Protein AF-0000000084361655 (afdb_homodimer)

Structure (mmCIF, N/CA/C/O backbone):
data_AF-0000000084361655-model_v1
#
loop_
_entity.id
_entity.type
_entity.pdbx_description
1 polymer 'Uncharacterized protein'
#
loop_
_atom_site.group_PDB
_atom_site.id
_atom_site.type_symbol
_atom_site.label_atom_id
_atom_site.label_alt_id
_atom_site.label_comp_id
_atom_site.label_asym_id
_atom_site.label_entity_id
_atom_site.label_seq_id
_atom_site.pdbx_PDB_ins_code
_atom_site.Cartn_x
_atom_site.Cartn_y
_atom_site.Cartn_z
_atom_site.occupancy
_atom_site.B_iso_or_equiv
_atom_site.auth_seq_id
_atom_site.auth_comp_id
_atom_site.auth_asym_id
_atom_site.auth_atom_id
_atom_site.pdbx_PDB_model_num
ATOM 1 N N . MET A 1 1 ? 3.082 -7.273 -18.875 1 66.56 1 MET A N 1
ATOM 2 C CA . MET A 1 1 ? 3.064 -8.562 -18.188 1 66.56 1 MET A CA 1
ATOM 3 C C . MET A 1 1 ? 3.16 -9.711 -19.203 1 66.56 1 MET A C 1
ATOM 5 O O . MET A 1 1 ? 4.043 -10.562 -19.094 1 66.56 1 MET A O 1
ATOM 9 N N . ARG A 1 2 ? 2.441 -9.648 -20.281 1 64.06 2 ARG A N 1
ATOM 10 C CA . ARG A 1 2 ? 2.371 -10.75 -21.25 1 64.06 2 ARG A CA 1
ATOM 11 C C . ARG A 1 2 ? 3.701 -10.93 -21.969 1 64.06 2 ARG A C 1
ATOM 13 O O . ARG A 1 2 ? 4.16 -12.062 -22.156 1 64.06 2 ARG A O 1
ATOM 20 N N . THR A 1 3 ? 4.238 -9.734 -22.203 1 67.62 3 THR A N 1
ATOM 21 C CA . THR A 1 3 ? 5.496 -9.797 -22.938 1 67.62 3 THR A CA 1
ATOM 22 C C . THR A 1 3 ? 6.598 -10.398 -22.062 1 67.62 3 THR A C 1
ATOM 24 O O . THR A 1 3 ? 7.41 -11.188 -22.547 1 67.62 3 THR A O 1
ATOM 27 N N . ALA A 1 4 ? 6.57 -10.008 -20.844 1 71.81 4 ALA A N 1
ATOM 28 C CA . ALA A 1 4 ? 7.574 -10.539 -19.922 1 71.81 4 ALA A CA 1
ATOM 29 C C . ALA A 1 4 ? 7.406 -12.047 -19.734 1 71.81 4 ALA A C 1
ATOM 31 O O . ALA A 1 4 ? 8.391 -12.789 -19.719 1 71.81 4 ALA A O 1
ATOM 32 N N . VAL A 1 5 ? 6.242 -12.445 -19.672 1 75.31 5 VAL A N 1
ATOM 33 C CA . VAL A 1 5 ? 5.949 -13.859 -19.5 1 75.31 5 VAL A CA 1
ATOM 34 C C . VAL A 1 5 ? 6.398 -14.641 -20.734 1 75.31 5 VAL A C 1
ATOM 36 O O . VAL A 1 5 ? 7.043 -15.688 -20.625 1 75.31 5 VAL A O 1
ATOM 39 N N . LEU A 1 6 ? 6.086 -14.07 -21.891 1 75.5 6 LEU A N 1
ATOM 40 C CA . LEU A 1 6 ? 6.441 -14.742 -23.141 1 75.5 6 LEU A CA 1
ATOM 41 C C . LEU A 1 6 ? 7.953 -14.898 -23.266 1 75.5 6 LEU A C 1
ATOM 43 O O . LEU A 1 6 ? 8.445 -15.945 -23.688 1 75.5 6 LEU A O 1
ATOM 47 N N . LYS A 1 7 ? 8.586 -13.82 -22.922 1 74.06 7 LYS A N 1
ATOM 48 C CA . LYS A 1 7 ? 10.047 -13.852 -23 1 74.06 7 LYS A CA 1
ATOM 49 C C . LYS A 1 7 ? 10.617 -14.914 -22.062 1 74.06 7 LYS A C 1
ATOM 51 O O . LYS A 1 7 ? 11.531 -15.656 -22.438 1 74.06 7 LYS A O 1
ATOM 56 N N . GLN A 1 8 ? 10.102 -14.961 -20.938 1 76.38 8 GLN A N 1
ATOM 57 C CA . GLN A 1 8 ? 10.562 -15.945 -19.969 1 76.38 8 GLN A CA 1
ATOM 58 C C . GLN A 1 8 ? 10.273 -17.359 -20.438 1 76.38 8 GLN A C 1
ATOM 60 O O . GLN A 1 8 ? 11.109 -18.266 -20.297 1 76.38 8 GLN A O 1
ATOM 65 N N . ARG A 1 9 ? 9.203 -17.547 -21.016 1 80.94 9 ARG A N 1
ATOM 66 C CA . ARG A 1 9 ? 8.82 -18.859 -21.484 1 80.94 9 ARG A CA 1
ATOM 67 C C . ARG A 1 9 ? 9.719 -19.312 -22.641 1 80.94 9 ARG A C 1
ATOM 69 O O . ARG A 1 9 ? 10.094 -20.484 -22.719 1 80.94 9 ARG A O 1
ATOM 76 N N . GLU A 1 10 ? 10.023 -18.422 -23.484 1 81.25 10 GLU A N 1
ATOM 77 C CA . GLU A 1 10 ? 10.914 -18.75 -24.594 1 81.25 10 GLU A CA 1
ATOM 78 C C . GLU A 1 10 ? 12.281 -19.203 -24.078 1 81.25 10 GLU A C 1
ATOM 80 O O . GLU A 1 10 ? 12.859 -20.172 -24.609 1 81.25 10 GLU A O 1
ATOM 85 N N . MET A 1 11 ? 12.688 -18.484 -23.141 1 77.69 11 MET A N 1
ATOM 86 C CA . MET A 1 11 ? 13.977 -18.828 -22.547 1 77.69 11 MET A CA 1
ATOM 87 C C . MET A 1 11 ? 13.93 -20.203 -21.906 1 77.69 11 MET A C 1
ATOM 89 O O . MET A 1 11 ? 14.828 -21.016 -22.109 1 77.69 11 MET A O 1
ATOM 93 N N . LEU A 1 12 ? 12.914 -20.422 -21.109 1 80.44 12 LEU A N 1
ATOM 94 C CA . LEU A 1 12 ? 12.758 -21.703 -20.453 1 80.44 12 LEU A CA 1
ATOM 95 C C . LEU A 1 12 ? 12.625 -22.828 -21.469 1 80.44 12 LEU A C 1
ATOM 97 O O . LEU A 1 12 ? 13.219 -23.891 -21.312 1 80.44 12 LEU A O 1
ATOM 101 N N . THR A 1 13 ? 11.906 -22.562 -22.531 1 85.38 13 THR A N 1
ATOM 102 C CA . THR A 1 13 ? 11.688 -23.562 -23.578 1 85.38 13 THR A CA 1
ATOM 103 C C . THR A 1 13 ? 13.016 -23.984 -24.203 1 85.38 13 THR A C 1
ATOM 105 O O . THR A 1 13 ? 13.281 -25.172 -24.359 1 85.38 13 THR A O 1
ATOM 108 N N . SER A 1 14 ? 13.805 -23.031 -24.516 1 83.94 14 SER A N 1
ATOM 109 C CA . SER A 1 14 ? 15.094 -23.312 -25.141 1 83.94 14 SER A CA 1
ATOM 110 C C . SER A 1 14 ? 15.992 -24.141 -24.219 1 83.94 14 SER A C 1
ATOM 112 O O . SER A 1 14 ? 16.594 -25.125 -24.656 1 83.94 14 SER A O 1
ATOM 114 N N . MET A 1 15 ? 15.984 -23.781 -23 1 80.44 15 MET A N 1
ATOM 115 C CA . MET A 1 15 ? 16.844 -24.438 -22.016 1 80.44 15 MET A CA 1
ATOM 116 C C . MET A 1 15 ? 16.375 -25.859 -21.75 1 80.44 15 MET A C 1
ATOM 118 O O . MET A 1 15 ? 17.172 -26.797 -21.797 1 80.44 15 MET A O 1
ATOM 122 N N . ILE A 1 16 ? 15.148 -26.078 -21.578 1 86.38 16 ILE A N 1
ATOM 123 C CA . ILE A 1 16 ? 14.586 -27.359 -21.188 1 86.38 16 ILE A CA 1
ATOM 124 C C . ILE A 1 16 ? 14.555 -28.297 -22.391 1 86.38 16 ILE A C 1
ATOM 126 O O . ILE A 1 16 ? 14.852 -29.5 -22.266 1 86.38 16 ILE A O 1
ATOM 130 N N . SER A 1 17 ? 14.242 -27.766 -23.547 1 89.69 17 SER A N 1
ATOM 131 C CA . SER A 1 17 ? 14.117 -28.594 -24.75 1 89.69 17 SER A CA 1
ATOM 132 C C . SER A 1 17 ? 15.43 -29.297 -25.078 1 89.69 17 SER A C 1
ATOM 134 O O . SER A 1 17 ? 15.438 -30.469 -25.453 1 89.69 17 SER A O 1
ATOM 136 N N . ARG A 1 18 ? 16.516 -28.641 -24.906 1 87.06 18 ARG A N 1
ATOM 137 C CA . ARG A 1 18 ? 17.828 -29.219 -25.203 1 87.06 18 ARG A CA 1
ATOM 138 C C . ARG A 1 18 ? 18.141 -30.375 -24.266 1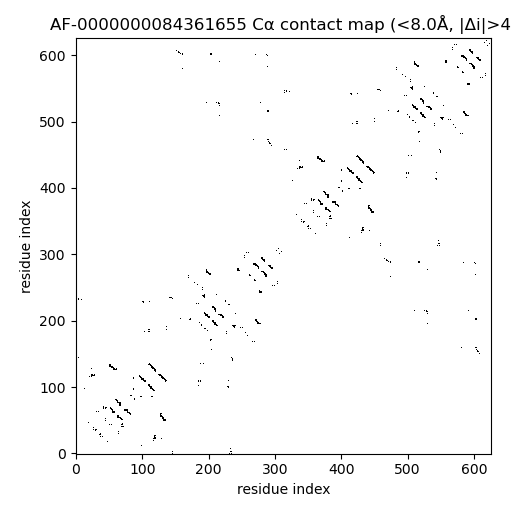 87.06 18 ARG A C 1
ATOM 140 O O . ARG A 1 18 ? 18.578 -31.438 -24.703 1 87.06 18 ARG A O 1
ATOM 147 N N . ALA A 1 19 ? 17.922 -30.156 -23.031 1 87.19 19 ALA A N 1
ATOM 148 C CA . ALA A 1 19 ? 18.203 -31.188 -22.016 1 87.19 19 ALA A CA 1
ATOM 149 C C . ALA A 1 19 ? 17.312 -32.406 -22.219 1 87.19 19 ALA A C 1
ATOM 151 O O . ALA A 1 19 ? 17.797 -33.531 -22.141 1 87.19 19 ALA A O 1
ATOM 152 N N . MET A 1 20 ? 16.125 -32.219 -22.594 1 92.88 20 MET A N 1
ATOM 153 C CA . MET A 1 20 ? 15.172 -33.312 -22.734 1 92.88 20 MET A CA 1
ATOM 154 C C . MET A 1 20 ? 15.43 -34.094 -24.031 1 92.88 20 MET A C 1
ATOM 156 O O . MET A 1 20 ? 15.219 -35.312 -24.078 1 92.88 20 MET A O 1
ATOM 160 N N . ARG A 1 21 ? 15.883 -33.344 -25.047 1 92.44 21 ARG A N 1
ATOM 161 C CA . ARG A 1 21 ? 16.203 -34.031 -26.297 1 92.44 21 ARG A CA 1
ATOM 162 C C . ARG A 1 21 ? 17.312 -35.062 -26.109 1 92.44 21 ARG A C 1
ATOM 164 O O . ARG A 1 21 ? 17.188 -36.219 -26.531 1 92.44 21 ARG A O 1
ATOM 171 N N . LYS A 1 22 ? 18.312 -34.625 -25.391 1 91.69 22 LYS A N 1
ATOM 172 C CA . LYS A 1 22 ? 19.438 -35.531 -25.125 1 91.69 22 LYS A CA 1
ATOM 173 C C . LYS A 1 22 ? 19 -36.719 -24.297 1 91.69 22 LYS A C 1
ATOM 175 O O . LYS A 1 22 ? 19.344 -37.875 -24.625 1 91.69 22 LYS A O 1
ATOM 180 N N . LEU A 1 23 ? 18.219 -36.531 -23.344 1 95.38 23 LEU A N 1
ATOM 181 C CA . LEU A 1 23 ? 17.797 -37.594 -22.438 1 95.38 23 LEU A CA 1
ATOM 182 C C . LEU A 1 23 ? 16.844 -38.531 -23.141 1 95.38 23 LEU A C 1
ATOM 184 O O . LEU A 1 23 ? 16.906 -39.75 -22.922 1 95.38 23 LEU A O 1
ATOM 188 N N . SER A 1 24 ? 15.969 -38 -23.953 1 96 24 SER A N 1
ATOM 189 C CA . SER A 1 24 ? 14.992 -38.844 -24.641 1 96 24 SER A CA 1
ATOM 190 C C . SER A 1 24 ? 15.68 -39.875 -25.531 1 96 24 SER A C 1
ATOM 192 O O . SER A 1 24 ? 15.234 -41.031 -25.625 1 96 24 SER A O 1
ATOM 194 N N . ARG A 1 25 ? 16.75 -39.5 -26.141 1 93.88 25 ARG A N 1
ATOM 195 C CA . ARG A 1 25 ? 17.5 -40.406 -26.984 1 93.88 25 ARG A CA 1
ATOM 196 C C . ARG A 1 25 ? 18.125 -41.531 -26.172 1 93.88 25 ARG A C 1
ATOM 198 O O . ARG A 1 25 ? 18.141 -42.688 -26.594 1 93.88 25 ARG A O 1
ATOM 205 N N . LYS A 1 26 ? 18.562 -41.188 -25.016 1 94.88 26 LYS A N 1
ATOM 206 C CA . LYS A 1 26 ? 19.203 -42.156 -24.141 1 94.88 26 LYS A CA 1
ATOM 207 C C . LYS A 1 26 ? 18.172 -43.125 -23.562 1 94.88 26 LYS A C 1
ATOM 209 O O . LYS A 1 26 ? 18.547 -44.219 -23.125 1 94.88 26 LYS A O 1
ATOM 214 N N . CYS A 1 27 ? 16.938 -42.812 -23.594 1 96.5 27 CYS A N 1
ATOM 215 C CA . CYS A 1 27 ? 15.898 -43.625 -23 1 96.5 27 CYS A CA 1
ATOM 216 C C . CYS A 1 27 ? 15.398 -44.688 -23.969 1 96.5 27 CYS A C 1
ATOM 218 O O . CYS A 1 27 ? 14.82 -45.688 -23.562 1 96.5 27 CYS A O 1
ATOM 220 N N . VAL A 1 28 ? 15.617 -44.531 -25.25 1 95.75 28 VAL A N 1
ATOM 221 C CA . VAL A 1 28 ? 15.016 -45.344 -26.297 1 95.75 28 VAL A CA 1
ATOM 222 C C . VAL A 1 28 ? 15.375 -46.812 -26.078 1 95.75 28 VAL A C 1
ATOM 224 O O . VAL A 1 28 ? 14.492 -47.656 -25.984 1 95.75 28 VAL A O 1
ATOM 227 N N . PRO A 1 29 ? 16.641 -47.125 -25.859 1 95.31 29 PRO A N 1
ATOM 228 C CA . PRO A 1 29 ? 16.984 -48.562 -25.703 1 95.31 29 PRO A CA 1
ATOM 229 C C . PRO A 1 29 ? 16.547 -49.125 -24.359 1 95.31 29 PRO A C 1
ATOM 231 O O . PRO A 1 29 ? 16.594 -50.344 -24.172 1 95.31 29 PRO A O 1
ATOM 234 N N . LEU A 1 30 ? 16.109 -48.281 -23.516 1 96.06 30 LEU A N 1
ATOM 235 C CA . LEU A 1 30 ? 15.852 -48.719 -22.141 1 96.06 30 LEU A CA 1
ATOM 236 C C . LEU A 1 30 ? 14.352 -48.812 -21.875 1 96.06 30 LEU A C 1
ATOM 238 O O . LEU A 1 30 ? 13.945 -49.125 -20.75 1 96.06 30 LEU A O 1
ATOM 242 N N . LEU A 1 31 ? 13.5 -48.594 -22.812 1 95.06 31 LEU A N 1
ATOM 243 C CA . LEU A 1 31 ? 12.062 -48.406 -22.609 1 95.06 31 LEU A CA 1
ATOM 244 C C . LEU A 1 31 ? 11.43 -49.688 -22.078 1 95.06 31 LEU A C 1
ATOM 246 O O . LEU A 1 31 ? 10.398 -49.656 -21.391 1 95.06 31 LEU A O 1
ATOM 250 N N . ALA A 1 32 ? 12.078 -50.844 -22.281 1 93.19 32 ALA A N 1
ATOM 251 C CA . ALA A 1 32 ? 11.508 -52.125 -21.875 1 93.19 32 ALA A CA 1
ATOM 252 C C . ALA A 1 32 ? 12.023 -52.562 -20.5 1 93.19 32 ALA A C 1
ATOM 254 O O . ALA A 1 32 ? 11.57 -53.562 -19.938 1 93.19 32 ALA A O 1
ATOM 255 N N . ASP A 1 33 ? 12.953 -51.812 -19.953 1 96.06 33 ASP A N 1
ATOM 256 C CA . ASP A 1 33 ? 13.578 -52.125 -18.672 1 96.06 33 ASP A CA 1
ATOM 257 C C . ASP A 1 33 ? 13.359 -51 -17.672 1 96.06 33 ASP A C 1
ATOM 259 O O . ASP A 1 33 ? 14.125 -50.031 -17.625 1 96.06 33 ASP A O 1
ATOM 263 N N . ARG A 1 34 ? 12.383 -51.219 -16.797 1 96.25 34 ARG A N 1
ATOM 264 C CA . ARG A 1 34 ? 12.016 -50.156 -15.852 1 96.25 34 ARG A CA 1
ATOM 265 C C . ARG A 1 34 ? 13.195 -49.781 -14.969 1 96.25 34 ARG A C 1
ATOM 267 O O . ARG A 1 34 ? 13.477 -48.594 -14.773 1 96.25 34 ARG A O 1
ATOM 274 N N . LYS A 1 35 ? 13.836 -50.781 -14.414 1 96.31 35 LYS A N 1
ATOM 275 C CA . LYS A 1 35 ? 14.945 -50.531 -13.5 1 96.31 35 LYS A CA 1
ATOM 276 C C . LYS A 1 35 ? 16.047 -49.719 -14.18 1 96.31 35 LYS A C 1
ATOM 278 O O . LYS A 1 35 ? 16.578 -48.781 -13.602 1 96.31 35 LYS A O 1
ATOM 283 N N . ALA A 1 36 ? 16.344 -50.094 -15.414 1 96.69 36 ALA A N 1
ATOM 284 C CA . ALA A 1 36 ? 17.391 -49.406 -16.172 1 96.69 36 ALA A CA 1
ATOM 285 C C . ALA A 1 36 ? 16.953 -47.969 -16.484 1 96.69 36 ALA A C 1
ATOM 287 O O . ALA A 1 36 ? 17.766 -47.062 -16.422 1 96.69 36 ALA A O 1
ATOM 288 N N . LEU A 1 37 ? 15.742 -47.812 -16.828 1 97 37 LEU A N 1
ATOM 289 C CA . LEU A 1 37 ? 15.203 -46.5 -17.141 1 97 37 LEU A CA 1
ATOM 290 C C . LEU A 1 37 ? 15.266 -45.594 -15.914 1 97 37 LEU A C 1
ATOM 292 O O . LEU A 1 37 ? 15.688 -44.438 -16 1 97 37 LEU A O 1
ATOM 296 N N . GLU A 1 38 ? 14.859 -46.094 -14.781 1 97.25 38 GLU A N 1
ATOM 297 C CA . GLU A 1 38 ? 14.867 -45.312 -13.547 1 97.25 38 GLU A CA 1
ATOM 298 C C . GLU A 1 38 ? 16.281 -44.938 -13.148 1 97.25 38 GLU A C 1
ATOM 300 O O . GLU A 1 38 ? 16.516 -43.812 -12.664 1 97.25 38 GLU A O 1
ATOM 305 N N . ARG A 1 39 ? 17.172 -45.844 -13.375 1 96.44 39 ARG A N 1
ATOM 306 C CA . ARG A 1 39 ? 18.578 -45.5 -13.109 1 96.44 39 ARG A CA 1
ATOM 307 C C . ARG A 1 39 ? 19.062 -44.375 -14.008 1 96.44 39 ARG A C 1
ATOM 309 O O . ARG A 1 39 ? 19.75 -43.469 -13.547 1 96.44 39 ARG A O 1
ATOM 316 N N . ARG A 1 40 ? 18.703 -44.469 -15.273 1 96.44 40 ARG A N 1
ATOM 317 C CA . ARG A 1 40 ? 19.094 -43.438 -16.234 1 96.44 40 ARG A CA 1
ATOM 318 C C . ARG A 1 40 ? 18.484 -42.094 -15.859 1 96.44 40 ARG A C 1
ATOM 320 O O . ARG A 1 40 ? 19.172 -41.062 -15.906 1 96.44 40 ARG A O 1
ATOM 327 N N . LEU A 1 41 ? 17.266 -42.094 -15.5 1 97.5 41 LEU A N 1
ATOM 328 C CA . LEU A 1 41 ? 16.578 -40.844 -15.133 1 97.5 41 LEU A CA 1
ATOM 329 C C . LEU A 1 41 ? 17.172 -40.281 -13.859 1 97.5 41 LEU A C 1
ATOM 331 O O . LEU A 1 41 ? 17.281 -39.062 -13.719 1 97.5 41 LEU A O 1
ATOM 335 N N . THR A 1 42 ? 17.484 -41.094 -12.906 1 96.44 42 THR A N 1
ATOM 336 C CA . THR A 1 42 ? 18.094 -40.656 -11.656 1 96.44 42 THR A CA 1
ATOM 337 C C . THR A 1 42 ? 19.406 -39.938 -11.922 1 96.44 42 THR A C 1
ATOM 339 O O . THR A 1 42 ? 19.656 -38.875 -11.344 1 96.44 42 THR A O 1
ATOM 342 N N . LYS A 1 43 ? 20.188 -40.469 -12.812 1 94.56 43 LYS A N 1
ATOM 343 C CA . LYS A 1 43 ? 21.453 -39.844 -13.18 1 94.56 43 LYS A CA 1
ATOM 344 C C . LYS A 1 43 ? 21.203 -38.531 -13.914 1 94.56 43 LYS A C 1
ATOM 346 O O . LYS A 1 43 ? 21.875 -37.531 -13.641 1 94.56 43 LYS A O 1
ATOM 351 N N . ALA A 1 44 ? 20.266 -38.531 -14.781 1 94.56 44 ALA A N 1
ATOM 352 C CA . ALA A 1 44 ? 19.969 -37.344 -15.594 1 94.56 44 ALA A CA 1
ATOM 353 C C . ALA A 1 44 ? 19.438 -36.188 -14.727 1 94.56 44 ALA A C 1
ATOM 355 O O . ALA A 1 44 ? 19.75 -35.031 -14.977 1 94.56 44 ALA A O 1
ATOM 356 N N . LEU A 1 45 ? 18.594 -36.531 -13.734 1 94.06 45 LEU A N 1
ATOM 357 C CA . LEU A 1 45 ? 17.984 -35.531 -12.883 1 94.06 45 LEU A CA 1
ATOM 358 C C . LEU A 1 45 ? 19.062 -34.688 -12.188 1 94.06 45 LEU A C 1
ATOM 360 O O . LEU A 1 45 ? 18.891 -33.5 -11.969 1 94.06 45 LEU A O 1
ATOM 364 N N . LYS A 1 46 ? 20.109 -35.25 -11.898 1 88 46 LYS A N 1
ATOM 365 C CA . LYS A 1 46 ? 21.219 -34.562 -11.234 1 88 46 LYS A CA 1
ATOM 366 C C . LYS A 1 46 ? 21.828 -33.5 -12.148 1 88 46 LYS A C 1
ATOM 368 O O . LYS A 1 46 ? 22.406 -32.531 -11.68 1 88 46 LYS A O 1
ATOM 373 N N . GLU A 1 47 ? 21.594 -33.719 -13.477 1 82.62 47 GLU A N 1
ATOM 374 C CA . GLU A 1 47 ? 22.219 -32.812 -14.461 1 82.62 47 GLU A CA 1
ATOM 375 C C . GLU A 1 47 ? 21.219 -31.781 -14.961 1 82.62 47 GLU A C 1
ATOM 377 O O . GLU A 1 47 ? 21.578 -30.906 -15.742 1 82.62 47 GLU A O 1
ATOM 382 N N . ILE A 1 48 ? 20.047 -31.891 -14.609 1 81.69 48 ILE A N 1
ATOM 383 C CA . ILE A 1 48 ? 19.031 -30.953 -15.039 1 81.69 48 ILE A CA 1
ATOM 384 C C . ILE A 1 48 ? 18.609 -30.078 -13.867 1 81.69 48 ILE A C 1
ATOM 386 O O . ILE A 1 48 ? 17.703 -30.422 -13.102 1 81.69 48 ILE A O 1
ATOM 390 N N . PRO A 1 49 ? 19.203 -28.938 -13.859 1 73.81 49 PRO A N 1
ATOM 391 C CA . PRO A 1 49 ? 18.906 -28.078 -12.703 1 73.81 49 PRO A CA 1
ATOM 392 C C . PRO A 1 49 ? 17.438 -27.688 -12.617 1 73.81 49 PRO A C 1
ATOM 394 O O . PRO A 1 49 ? 16.781 -27.516 -13.641 1 73.81 49 PRO A O 1
ATOM 397 N N . ASP A 1 50 ? 16.875 -27.719 -11.453 1 77.38 50 ASP A N 1
ATOM 398 C CA . ASP A 1 50 ? 15.586 -27.141 -11.078 1 77.38 50 ASP A CA 1
ATOM 399 C C . ASP A 1 50 ? 14.43 -28.062 -11.469 1 77.38 50 ASP A C 1
ATOM 401 O O . ASP A 1 50 ? 13.266 -27.719 -11.281 1 77.38 50 ASP A O 1
ATOM 405 N N . CYS A 1 51 ? 14.781 -29.219 -12.133 1 88.62 51 CYS A N 1
ATOM 406 C CA . CYS A 1 51 ? 13.75 -30.203 -12.438 1 88.62 51 CYS A CA 1
ATOM 407 C C . CYS A 1 51 ? 13.328 -30.953 -11.188 1 88.62 51 CYS A C 1
ATOM 409 O O . CYS A 1 51 ? 14.172 -31.484 -10.461 1 88.62 51 CYS A O 1
ATOM 411 N N . LYS A 1 52 ? 12.047 -31.016 -10.914 1 88.56 52 LYS A N 1
ATOM 412 C CA . LYS A 1 52 ? 11.539 -31.656 -9.711 1 88.56 52 LYS A CA 1
ATOM 413 C C . LYS A 1 52 ? 11.289 -33.156 -9.938 1 88.56 52 LYS A C 1
ATOM 415 O O . LYS A 1 52 ? 11.602 -33.969 -9.078 1 88.56 52 LYS A O 1
ATOM 420 N N . HIS A 1 53 ? 10.617 -33.438 -11.039 1 92.62 53 HIS A N 1
ATOM 421 C CA . HIS A 1 53 ? 10.258 -34.812 -11.359 1 92.62 53 HIS A CA 1
ATOM 422 C C . HIS A 1 53 ? 10.617 -35.156 -12.805 1 92.62 53 HIS A C 1
ATOM 424 O O . HIS A 1 53 ? 10.438 -34.312 -13.703 1 92.62 53 HIS A O 1
ATOM 430 N N . LEU A 1 54 ? 11.211 -36.344 -12.969 1 95.69 54 LEU A N 1
ATOM 431 C CA . LEU A 1 54 ? 11.406 -36.938 -14.289 1 95.69 54 LEU A CA 1
ATOM 432 C C . LEU A 1 54 ? 10.656 -38.25 -14.406 1 95.69 54 LEU A C 1
ATOM 434 O O . LEU A 1 54 ? 10.648 -39.062 -13.469 1 95.69 54 LEU A O 1
ATOM 438 N N . TYR A 1 55 ? 10.039 -38.406 -15.516 1 97.06 55 TYR A N 1
ATOM 439 C CA . TYR A 1 55 ? 9.344 -39.688 -15.734 1 97.06 55 TYR A CA 1
ATOM 440 C C . TYR A 1 55 ? 9.227 -40 -17.219 1 97.06 55 TYR A C 1
ATOM 442 O O . TYR A 1 55 ? 9.422 -39.125 -18.062 1 97.06 55 TYR A O 1
ATOM 450 N N . VAL A 1 56 ? 9.008 -41.281 -17.516 1 98 56 VAL A N 1
ATOM 451 C CA . VAL A 1 56 ? 8.805 -41.75 -18.875 1 98 56 VAL A CA 1
ATOM 452 C C . VAL A 1 56 ? 7.453 -42.438 -18.984 1 98 56 VAL A C 1
ATOM 454 O O . VAL A 1 56 ? 7.055 -43.188 -18.078 1 98 56 VAL A O 1
ATOM 457 N N . MET A 1 57 ? 6.805 -42.094 -19.984 1 97.06 57 MET A N 1
ATOM 458 C CA . MET A 1 57 ? 5.535 -42.75 -20.312 1 97.06 57 MET A CA 1
ATOM 459 C C . MET A 1 57 ? 5.668 -43.594 -21.578 1 97.06 57 MET A C 1
ATOM 461 O O . MET A 1 57 ? 6.566 -43.375 -22.391 1 97.06 57 MET A O 1
ATOM 465 N N . ASP A 1 58 ? 4.727 -44.531 -21.672 1 96.31 58 ASP A N 1
ATOM 466 C CA . ASP A 1 58 ? 4.676 -45.281 -22.922 1 96.31 58 ASP A CA 1
ATOM 467 C C . ASP A 1 58 ? 3.936 -44.5 -24 1 96.31 58 ASP A C 1
ATOM 469 O O . ASP A 1 58 ? 3.631 -43.344 -23.828 1 96.31 58 ASP A O 1
ATOM 473 N N . ALA A 1 59 ? 3.809 -45.125 -25.188 1 94.94 59 ALA A N 1
ATOM 474 C CA . ALA A 1 59 ? 3.238 -44.438 -26.359 1 94.94 59 ALA A CA 1
ATOM 475 C C . ALA A 1 59 ? 1.785 -44.062 -26.109 1 94.94 59 ALA A C 1
ATOM 477 O O . ALA A 1 59 ? 1.252 -43.156 -26.781 1 94.94 59 ALA A O 1
ATOM 478 N N . GLN A 1 60 ? 1.153 -44.688 -25.141 1 94.06 60 GLN A N 1
ATOM 479 C CA . GLN A 1 60 ? -0.245 -44.406 -24.828 1 94.06 60 GLN A CA 1
ATOM 480 C C . GLN A 1 60 ? -0.368 -43.406 -23.688 1 94.06 60 GLN A C 1
ATOM 482 O O . GLN A 1 60 ? -1.475 -43 -23.328 1 94.06 60 GLN A O 1
ATOM 487 N N . GLY A 1 61 ? 0.745 -42.969 -23.172 1 95.38 61 GLY A N 1
ATOM 488 C CA . GLY A 1 61 ? 0.719 -41.969 -22.141 1 95.38 61 GLY A CA 1
ATOM 489 C C . GLY A 1 61 ? 0.681 -42.562 -20.734 1 95.38 61 GLY A C 1
ATOM 490 O O . GLY A 1 61 ? 0.394 -41.844 -19.766 1 95.38 61 GLY A O 1
ATOM 491 N N . VAL A 1 62 ? 0.883 -43.875 -20.578 1 96.25 62 VAL A N 1
ATOM 492 C CA . VAL A 1 62 ? 0.924 -44.531 -19.281 1 96.25 62 VAL A CA 1
ATOM 493 C C . VAL A 1 62 ? 2.355 -44.531 -18.75 1 96.25 62 VAL A C 1
ATOM 495 O O . VAL A 1 62 ? 3.287 -44.906 -19.453 1 96.25 62 VAL A O 1
ATOM 498 N N . GLN A 1 63 ? 2.512 -44.094 -17.547 1 96.69 63 GLN A N 1
ATOM 499 C CA . GLN A 1 63 ? 3.846 -43.969 -16.969 1 96.69 63 GLN A CA 1
ATOM 500 C C . GLN A 1 63 ? 4.504 -45.344 -16.766 1 96.69 63 GLN A C 1
ATOM 502 O O . GLN A 1 63 ? 3.912 -46.219 -16.172 1 96.69 63 GLN A O 1
ATOM 507 N N . LEU A 1 64 ? 5.719 -45.469 -17.172 1 96.81 64 LEU A N 1
ATOM 508 C CA . LEU A 1 64 ? 6.457 -46.719 -17.172 1 96.81 64 LEU A CA 1
ATOM 509 C C . LEU A 1 64 ? 7.344 -46.844 -15.93 1 96.81 64 LEU A C 1
ATOM 511 O O . LEU A 1 64 ? 7.828 -47.906 -15.602 1 96.81 64 LEU A O 1
ATOM 515 N N . VAL A 1 65 ? 7.543 -45.719 -15.336 1 97.06 65 VAL A N 1
ATOM 516 C CA . VAL A 1 65 ? 8.508 -45.656 -14.234 1 97.06 65 VAL A CA 1
ATOM 517 C C . VAL A 1 65 ? 7.918 -44.844 -13.07 1 97.06 65 VAL A C 1
ATOM 519 O O . VAL A 1 65 ? 6.844 -44.25 -13.203 1 97.06 65 VAL A O 1
ATOM 522 N N . ALA A 1 66 ? 8.562 -44.938 -11.891 1 95.69 66 ALA A N 1
ATOM 523 C CA . ALA A 1 66 ? 8.258 -44.031 -10.789 1 95.69 66 ALA A CA 1
ATOM 524 C C . ALA A 1 66 ? 8.602 -42.594 -11.156 1 95.69 66 ALA A C 1
ATOM 526 O O . ALA A 1 66 ? 9.352 -42.344 -12.102 1 95.69 66 ALA A O 1
ATOM 527 N N . ASN A 1 67 ? 7.922 -41.625 -10.492 1 94.25 67 ASN A N 1
ATOM 528 C CA . ASN A 1 67 ? 8.484 -40.281 -10.539 1 94.25 67 ASN A CA 1
ATOM 529 C C . ASN A 1 67 ? 9.891 -40.25 -9.945 1 94.25 67 ASN A C 1
ATOM 531 O O . ASN A 1 67 ? 10.086 -40.625 -8.781 1 94.25 67 ASN A O 1
ATOM 535 N N . ILE A 1 68 ? 10.828 -39.906 -10.789 1 96.12 68 ILE A N 1
ATOM 536 C CA . ILE A 1 68 ? 12.188 -39.781 -10.266 1 96.12 68 ILE A CA 1
ATOM 537 C C . ILE A 1 68 ? 12.367 -38.375 -9.672 1 96.12 68 ILE A C 1
ATOM 539 O O . ILE A 1 68 ? 12.172 -37.375 -10.352 1 96.12 68 ILE A O 1
ATOM 543 N N . THR A 1 69 ? 12.648 -38.344 -8.383 1 93.44 69 THR A N 1
ATOM 544 C CA . THR A 1 69 ? 12.836 -37.062 -7.66 1 93.44 69 THR A CA 1
ATOM 545 C C . THR A 1 69 ? 14.234 -37 -7.055 1 93.44 69 THR A C 1
ATOM 547 O O . THR A 1 69 ? 14.992 -37.969 -7.109 1 93.44 69 THR A O 1
ATOM 550 N N . ARG A 1 70 ? 14.547 -35.875 -6.539 1 87.19 70 ARG A N 1
ATOM 551 C CA . ARG A 1 70 ? 15.859 -35.688 -5.918 1 87.19 70 ARG A CA 1
ATOM 552 C C . ARG A 1 70 ? 15.969 -36.531 -4.652 1 87.19 70 ARG A C 1
ATOM 554 O O . ARG A 1 70 ? 17.078 -36.906 -4.23 1 87.19 70 ARG A O 1
ATOM 561 N N . GLN A 1 71 ? 14.875 -36.938 -4.066 1 89 71 GLN A N 1
ATOM 562 C CA . GLN A 1 71 ? 14.836 -37.75 -2.861 1 89 71 GLN A CA 1
ATOM 563 C C . GLN A 1 71 ? 14.742 -39.25 -3.215 1 89 71 GLN A C 1
ATOM 565 O O . GLN A 1 71 ? 14.773 -40.094 -2.33 1 89 71 GLN A O 1
ATOM 570 N N . GLY A 1 72 ? 14.672 -39.531 -4.535 1 91 72 GLY A N 1
ATOM 571 C CA . GLY A 1 72 ? 14.539 -40.906 -4.984 1 91 72 GLY A CA 1
ATOM 572 C C . GLY A 1 72 ? 13.25 -41.156 -5.738 1 91 72 GLY A C 1
ATOM 573 O O . GLY A 1 72 ? 12.445 -40.25 -5.934 1 91 72 GLY A O 1
ATOM 574 N N . PRO A 1 73 ? 13.148 -42.375 -6.18 1 93 73 PRO A N 1
ATOM 575 C CA . PRO A 1 73 ? 11.945 -42.719 -6.949 1 93 73 PRO A CA 1
ATOM 576 C C . PRO A 1 73 ? 10.68 -42.75 -6.094 1 93 73 PRO A C 1
ATOM 578 O O . PRO A 1 73 ? 10.711 -43.25 -4.965 1 93 73 PRO A O 1
ATOM 581 N N . ASP A 1 74 ? 9.68 -42.094 -6.559 1 92.38 74 ASP A N 1
ATOM 582 C CA . ASP A 1 74 ? 8.352 -42.125 -5.961 1 92.38 74 ASP A CA 1
ATOM 583 C C . ASP A 1 74 ? 7.418 -43.031 -6.758 1 92.38 74 ASP A C 1
ATOM 585 O O . ASP A 1 74 ? 6.945 -42.656 -7.832 1 92.38 74 ASP A O 1
ATOM 589 N N . LEU A 1 75 ? 6.992 -44.156 -6.223 1 92.25 75 LEU A N 1
ATOM 590 C CA . LEU A 1 75 ? 6.27 -45.188 -6.934 1 92.25 75 LEU A CA 1
ATOM 591 C C . LEU A 1 75 ? 4.785 -44.844 -7.039 1 92.25 75 LEU A C 1
ATOM 593 O O . LEU A 1 75 ? 4.051 -45.5 -7.785 1 92.25 75 LEU A O 1
ATOM 597 N N . ALA A 1 76 ? 4.414 -43.844 -6.363 1 87.94 76 ALA A N 1
ATOM 598 C CA . ALA A 1 76 ? 2.994 -43.531 -6.289 1 87.94 76 ALA A CA 1
ATOM 599 C C . ALA A 1 76 ? 2.422 -43.25 -7.676 1 87.94 76 ALA A C 1
ATOM 601 O O . ALA A 1 76 ? 1.222 -43.406 -7.902 1 87.94 76 ALA A O 1
ATOM 602 N N . HIS A 1 77 ? 3.314 -42.969 -8.586 1 89.75 77 HIS A N 1
ATOM 603 C CA . HIS A 1 77 ? 2.824 -42.531 -9.891 1 89.75 77 HIS A CA 1
ATOM 604 C C . HIS A 1 77 ? 3.098 -43.594 -10.961 1 89.75 77 HIS A C 1
ATOM 606 O O . HIS A 1 77 ? 2.736 -43.406 -12.125 1 89.75 77 HIS A O 1
ATOM 612 N N . PHE A 1 78 ? 3.727 -44.688 -10.555 1 93.62 78 PHE A N 1
ATOM 613 C CA . PHE A 1 78 ? 3.973 -45.781 -11.5 1 93.62 78 PHE A CA 1
ATOM 614 C C . PHE A 1 78 ? 2.662 -46.312 -12.062 1 93.62 78 PHE A C 1
ATOM 616 O O . PHE A 1 78 ? 1.712 -46.531 -11.32 1 93.62 78 PHE A O 1
ATOM 623 N N . GLY A 1 79 ? 2.619 -46.344 -13.336 1 94.25 79 GLY A N 1
ATOM 624 C CA . GLY A 1 79 ? 1.452 -46.938 -13.992 1 94.25 79 GLY A CA 1
ATOM 625 C C . GLY A 1 79 ? 0.339 -45.906 -14.211 1 94.25 79 GLY A C 1
ATOM 626 O O . GLY A 1 79 ? -0.698 -46.25 -14.789 1 94.25 79 GLY A O 1
ATOM 627 N N . ARG A 1 80 ? 0.579 -44.75 -13.789 1 93 80 ARG A N 1
ATOM 628 C CA . ARG A 1 80 ? -0.448 -43.719 -13.922 1 93 80 ARG A CA 1
ATOM 629 C C . ARG A 1 80 ? -0.675 -43.375 -15.391 1 93 80 ARG A C 1
ATOM 631 O O . ARG A 1 80 ? 0.282 -43.219 -16.156 1 93 80 ARG A O 1
ATOM 638 N N . ASP A 1 81 ? -1.96 -43.312 -15.766 1 93.5 81 ASP A N 1
ATOM 639 C CA . ASP A 1 81 ? -2.316 -42.844 -17.094 1 93.5 81 ASP A CA 1
ATOM 640 C C . ASP A 1 81 ? -2.375 -41.312 -17.141 1 93.5 81 ASP A C 1
ATOM 642 O O . ASP A 1 81 ? -3.252 -40.688 -16.531 1 93.5 81 ASP A O 1
ATOM 646 N N . ARG A 1 82 ? -1.438 -40.688 -17.891 1 92.25 82 ARG A N 1
ATOM 647 C CA . ARG A 1 82 ? -1.379 -39.219 -18 1 92.25 82 ARG A CA 1
ATOM 648 C C . ARG A 1 82 ? -1.828 -38.781 -19.391 1 92.25 82 ARG A C 1
ATOM 650 O O . ARG A 1 82 ? -1.642 -37.594 -19.75 1 92.25 82 ARG A O 1
ATOM 657 N N . SER A 1 83 ? -2.461 -39.656 -20.156 1 91.5 83 SER A N 1
ATOM 658 C CA . SER A 1 83 ? -2.771 -39.375 -21.562 1 91.5 83 SER A CA 1
ATOM 659 C C . SER A 1 83 ? -3.816 -38.281 -21.688 1 91.5 83 SER A C 1
ATOM 661 O O . SER A 1 83 ? -3.871 -37.594 -22.719 1 91.5 83 SER A O 1
ATOM 663 N N . LYS A 1 84 ? -4.551 -38.062 -20.672 1 84.88 84 LYS A N 1
ATOM 664 C CA . LYS A 1 84 ? -5.648 -37.125 -20.75 1 84.88 84 LYS A CA 1
ATOM 665 C C . LYS A 1 84 ? -5.238 -35.75 -20.188 1 84.88 84 LYS A C 1
ATOM 667 O O . LYS A 1 84 ? -6.035 -34.812 -20.172 1 84.88 84 LYS A O 1
ATOM 672 N N . ARG A 1 85 ? -4.012 -35.688 -19.734 1 86.62 85 ARG A N 1
ATOM 673 C CA . ARG A 1 85 ? -3.535 -34.406 -19.203 1 86.62 85 ARG A CA 1
ATOM 674 C C . ARG A 1 85 ? -3.457 -33.375 -20.297 1 86.62 85 ARG A C 1
ATOM 676 O O . ARG A 1 85 ? -3.086 -33.656 -21.438 1 86.62 85 ARG A O 1
ATOM 683 N N . PRO A 1 86 ? -3.688 -32.094 -19.969 1 79.75 86 PRO A N 1
ATOM 684 C CA . PRO A 1 86 ? -3.703 -31.016 -20.953 1 79.75 86 PRO A CA 1
ATOM 685 C C . PRO A 1 86 ? -2.387 -30.906 -21.734 1 79.75 86 PRO A C 1
ATOM 687 O O . PRO A 1 86 ? -2.393 -30.656 -22.938 1 79.75 86 PRO A O 1
ATOM 690 N N . TYR A 1 87 ? -1.314 -31.188 -21.109 1 85.94 87 TYR A N 1
ATOM 691 C CA . TYR A 1 87 ? -0.017 -31 -21.766 1 85.94 87 TYR A CA 1
ATOM 692 C C . TYR A 1 87 ? 0.264 -32.125 -22.75 1 85.94 87 TYR A C 1
ATOM 694 O O . TYR A 1 87 ? 1.217 -32.062 -23.531 1 85.94 87 TYR A O 1
ATOM 702 N N . MET A 1 88 ? -0.555 -33.156 -22.766 1 89.19 88 MET A N 1
ATOM 703 C CA . MET A 1 88 ? -0.394 -34.281 -23.688 1 89.19 88 MET A CA 1
ATOM 704 C C . MET A 1 88 ? -1.211 -34.062 -24.953 1 89.19 88 MET A C 1
ATOM 706 O O . MET A 1 88 ? -0.981 -34.719 -25.969 1 89.19 88 MET A O 1
ATOM 710 N N . GLN A 1 89 ? -2.131 -33.125 -24.859 1 81.38 89 GLN A N 1
ATOM 711 C CA . GLN A 1 89 ? -3.1 -33 -25.938 1 81.38 89 GLN A CA 1
ATOM 712 C C . GLN A 1 89 ? -2.453 -32.375 -27.188 1 81.38 89 GLN A C 1
ATOM 714 O O . GLN A 1 89 ? -1.869 -31.297 -27.125 1 81.38 89 GLN A O 1
ATOM 719 N N . GLY A 1 90 ? -2.541 -33.062 -28.281 1 77.75 90 GLY A N 1
ATOM 720 C CA . GLY A 1 90 ? -2.135 -32.562 -29.578 1 77.75 90 GLY A CA 1
ATOM 721 C C . GLY A 1 90 ? -0.63 -32.562 -29.781 1 77.75 90 GLY A C 1
ATOM 722 O O . GLY A 1 90 ? -0.119 -31.953 -30.719 1 77.75 90 GLY A O 1
ATOM 723 N N . ILE A 1 91 ? 0.041 -33.188 -28.875 1 85.19 91 ILE A N 1
ATOM 724 C CA . ILE A 1 91 ? 1.493 -33.125 -29 1 85.19 91 ILE A CA 1
ATOM 725 C C . ILE A 1 91 ? 1.958 -34 -30.172 1 85.19 91 ILE A C 1
ATOM 727 O O . ILE A 1 91 ? 2.873 -33.625 -30.906 1 85.19 91 ILE A O 1
ATOM 731 N N . LEU A 1 92 ? 1.211 -35.062 -30.359 1 85.56 92 LEU A N 1
ATOM 732 C CA . LEU A 1 92 ? 1.612 -35.938 -31.453 1 85.56 92 LEU A CA 1
ATOM 733 C C . LEU A 1 92 ? 1.229 -35.344 -32.781 1 85.56 92 LEU A C 1
ATOM 735 O O . LEU A 1 92 ? 0.109 -34.844 -32.969 1 85.56 92 LEU A O 1
ATOM 739 N N . GLY A 1 93 ? 2.164 -35.188 -33.781 1 77.38 93 GLY A N 1
ATOM 740 C CA . GLY A 1 93 ? 1.883 -34.625 -35.094 1 77.38 93 GLY A CA 1
ATOM 741 C C . GLY A 1 93 ? 2.25 -33.156 -35.219 1 77.38 93 GLY A C 1
ATOM 742 O O . GLY A 1 93 ? 2.354 -32.656 -36.312 1 77.38 93 GLY A O 1
ATOM 743 N N . SER A 1 94 ? 2.383 -32.5 -34.094 1 71.38 94 SER A N 1
ATOM 744 C CA . SER A 1 94 ? 2.604 -31.062 -34.156 1 71.38 94 SER A CA 1
ATOM 745 C C . SER A 1 94 ? 4.039 -30.703 -33.781 1 71.38 94 SER A C 1
ATOM 747 O O . SER A 1 94 ? 4.648 -29.828 -34.406 1 71.38 94 SER A O 1
ATOM 749 N N . THR A 1 95 ? 4.477 -31.312 -32.719 1 82.31 95 THR A N 1
ATOM 750 C CA . THR A 1 95 ? 5.805 -31 -32.188 1 82.31 95 THR A CA 1
ATOM 751 C C . THR A 1 95 ? 6.375 -32.188 -31.422 1 82.31 95 THR A C 1
ATOM 753 O O . THR A 1 95 ? 5.66 -33.156 -31.141 1 82.31 95 THR A O 1
ATOM 756 N N . ASN A 1 96 ? 7.676 -32.156 -31.234 1 91.56 96 ASN A N 1
ATOM 757 C CA . ASN A 1 96 ? 8.32 -33.188 -30.422 1 91.56 96 ASN A CA 1
ATOM 758 C C . ASN A 1 96 ? 8.539 -32.719 -28.984 1 91.56 96 ASN A C 1
ATOM 760 O O . ASN A 1 96 ? 8.984 -33.5 -28.141 1 91.56 96 ASN A O 1
ATOM 764 N N . PHE A 1 97 ? 8.289 -31.453 -28.766 1 93.12 97 PHE A N 1
ATOM 765 C CA . PHE A 1 97 ? 8.5 -30.875 -27.438 1 93.12 97 PHE A CA 1
ATOM 766 C C . PHE A 1 97 ? 7.406 -29.859 -27.109 1 93.12 97 PHE A C 1
ATOM 768 O O . PHE A 1 97 ? 6.969 -29.109 -27.984 1 93.12 97 PHE A O 1
ATOM 775 N N . ARG A 1 98 ? 6.953 -29.906 -25.828 1 91.38 98 ARG A N 1
ATOM 776 C CA . ARG A 1 98 ? 5.957 -28.938 -25.375 1 91.38 98 ARG A CA 1
ATOM 777 C C . ARG A 1 98 ? 6.203 -28.547 -23.922 1 91.38 98 ARG A C 1
ATOM 779 O O . ARG A 1 98 ? 6.391 -29.406 -23.062 1 91.38 98 ARG A O 1
ATOM 786 N N . LEU A 1 99 ? 6.324 -27.25 -23.766 1 89.06 99 LEU A N 1
ATOM 787 C CA . LEU A 1 99 ? 6.273 -26.688 -22.406 1 89.06 99 LEU A CA 1
ATOM 788 C C . LEU A 1 99 ? 4.863 -26.234 -22.062 1 89.06 99 LEU A C 1
ATOM 790 O O . LEU A 1 99 ? 4.281 -25.406 -22.766 1 89.06 99 LEU A O 1
ATOM 794 N N . SER A 1 100 ? 4.316 -26.844 -21.047 1 88.62 100 SER A N 1
ATOM 795 C CA . SER A 1 100 ? 2.938 -26.547 -20.672 1 88.62 100 SER A CA 1
ATOM 796 C C . SER A 1 100 ? 2.791 -25.094 -20.234 1 88.62 100 SER A C 1
ATOM 798 O O . SER A 1 100 ? 3.785 -24.422 -19.953 1 88.62 100 SER A O 1
ATOM 800 N N . GLU A 1 101 ? 1.496 -24.625 -20.234 1 81.69 101 GLU A N 1
ATOM 801 C CA . GLU A 1 101 ? 1.199 -23.438 -19.438 1 81.69 101 GLU A CA 1
ATOM 802 C C . GLU A 1 101 ? 1.399 -23.703 -17.953 1 81.69 101 GLU A C 1
ATOM 804 O O . GLU A 1 101 ? 1.324 -24.844 -17.5 1 81.69 101 GLU A O 1
ATOM 809 N N . ALA A 1 102 ? 1.762 -22.578 -17.266 1 80.38 102 ALA A N 1
ATOM 810 C CA . ALA A 1 102 ? 1.855 -22.734 -15.82 1 80.38 102 ALA A CA 1
ATOM 811 C C . ALA A 1 102 ? 0.501 -23.094 -15.219 1 80.38 102 ALA A C 1
ATOM 813 O O . ALA A 1 102 ? -0.542 -22.672 -15.727 1 80.38 102 ALA A O 1
ATOM 814 N N . TYR A 1 103 ? 0.52 -24 -14.258 1 78.69 103 TYR A N 1
ATOM 815 C CA . TYR A 1 103 ? -0.682 -24.422 -13.555 1 78.69 103 TYR A CA 1
ATOM 816 C C . TYR A 1 103 ? -0.407 -24.609 -12.062 1 78.69 103 TYR A C 1
ATOM 818 O O . TYR A 1 103 ? 0.75 -24.594 -11.633 1 78.69 103 TYR A O 1
ATOM 826 N N . ILE A 1 104 ? -1.439 -24.516 -11.266 1 72.69 104 ILE A N 1
ATOM 827 C CA . ILE A 1 104 ? -1.295 -24.812 -9.844 1 72.69 104 ILE A CA 1
ATOM 828 C C . ILE A 1 104 ? -1.368 -26.312 -9.609 1 72.69 104 ILE A C 1
ATOM 830 O O . ILE A 1 104 ? -2.391 -26.938 -9.891 1 72.69 104 ILE A O 1
ATOM 834 N N . SER A 1 105 ? -0.269 -26.828 -9.133 1 75.5 105 SER A N 1
ATOM 835 C CA . SER A 1 105 ? -0.188 -28.266 -8.938 1 75.5 105 SER A CA 1
ATOM 836 C C . SER A 1 105 ? -1.188 -28.734 -7.887 1 75.5 105 SER A C 1
ATOM 838 O O . SER A 1 105 ? -1.422 -28.047 -6.891 1 75.5 105 SER A O 1
ATOM 840 N N . ARG A 1 106 ? -1.779 -29.828 -8.109 1 66.5 106 ARG A N 1
ATOM 841 C CA . ARG A 1 106 ? -2.756 -30.391 -7.18 1 66.5 106 ARG A CA 1
ATOM 842 C C . ARG A 1 106 ? -2.078 -30.906 -5.918 1 66.5 106 ARG A C 1
ATOM 844 O O . ARG A 1 106 ? -2.672 -30.891 -4.8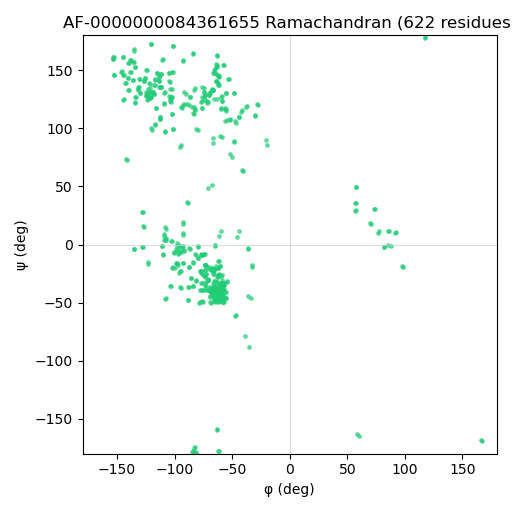36 1 66.5 106 ARG A O 1
ATOM 851 N N . ASN A 1 107 ? -0.883 -31.312 -6.152 1 63.62 107 ASN A N 1
ATOM 852 C CA . ASN A 1 107 ? -0.154 -31.953 -5.062 1 63.62 107 ASN A CA 1
ATOM 853 C C . ASN A 1 107 ? 0.396 -30.922 -4.078 1 63.62 107 ASN A C 1
ATOM 855 O O . ASN A 1 107 ? 0.123 -31 -2.881 1 63.62 107 ASN A O 1
ATOM 859 N N . SER 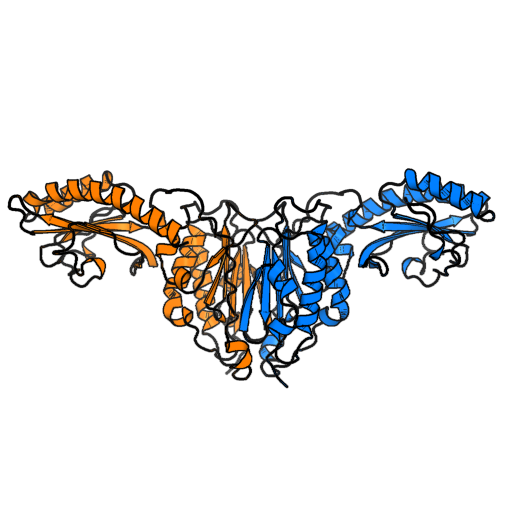A 1 108 ? 1.069 -29.891 -4.539 1 67.75 108 SER A N 1
ATOM 860 C CA . SER A 1 108 ? 1.78 -28.969 -3.674 1 67.75 108 SER A CA 1
ATOM 861 C C . SER A 1 108 ? 1.093 -27.594 -3.648 1 67.75 108 SER A C 1
ATOM 863 O O . SER A 1 108 ? 1.423 -26.75 -2.82 1 67.75 108 SER A O 1
ATOM 865 N N . LYS A 1 109 ? 0.071 -27.375 -4.531 1 70.69 109 LYS A N 1
ATOM 866 C CA . LYS A 1 109 ? -0.633 -26.109 -4.664 1 70.69 109 LYS A CA 1
ATOM 867 C C . LYS A 1 109 ? 0.336 -24.969 -4.984 1 70.69 109 LYS A C 1
ATOM 869 O O . LYS A 1 109 ? 0.224 -23.875 -4.43 1 70.69 109 LYS A O 1
ATOM 874 N N . ARG A 1 110 ? 1.314 -25.422 -5.773 1 75.25 110 ARG A N 1
ATOM 875 C CA . ARG A 1 110 ? 2.312 -24.438 -6.207 1 75.25 110 ARG A CA 1
ATOM 876 C C . ARG A 1 110 ? 2.258 -24.234 -7.719 1 75.25 110 ARG A C 1
ATOM 878 O O . ARG A 1 110 ? 1.93 -25.172 -8.461 1 75.25 110 ARG A O 1
ATOM 885 N N . PRO A 1 111 ? 2.564 -23 -8.141 1 77 111 PRO A N 1
ATOM 886 C CA . PRO A 1 111 ? 2.705 -22.812 -9.586 1 77 111 PRO A CA 1
ATOM 887 C C . PRO A 1 111 ? 3.789 -23.703 -10.195 1 77 111 PRO A C 1
ATOM 889 O O . PRO A 1 111 ? 4.922 -23.719 -9.711 1 77 111 PRO A O 1
ATOM 892 N N . SER A 1 112 ? 3.373 -24.469 -11.156 1 83.94 112 SER A N 1
ATOM 893 C CA . SER A 1 112 ? 4.246 -25.484 -11.742 1 83.94 112 SER A CA 1
ATOM 894 C C . SER A 1 112 ? 4.152 -25.484 -13.266 1 83.94 112 SER A C 1
ATOM 896 O O . SER A 1 112 ? 3.219 -24.906 -13.836 1 83.94 112 SER A O 1
ATOM 898 N N . LEU A 1 113 ? 5.242 -26.016 -13.922 1 87.12 113 LEU A N 1
ATOM 899 C CA . LEU A 1 113 ? 5.316 -26.25 -15.359 1 87.12 113 LEU A CA 1
ATOM 900 C C . LEU A 1 113 ? 5.684 -27.703 -15.664 1 87.12 113 LEU A C 1
ATOM 902 O O . LEU A 1 113 ? 6.465 -28.312 -14.938 1 87.12 113 LEU A O 1
ATOM 906 N N . THR A 1 114 ? 5.102 -28.219 -16.703 1 91 114 THR A N 1
ATOM 907 C CA . THR A 1 114 ? 5.477 -29.547 -17.188 1 91 114 THR A CA 1
ATOM 908 C C . THR A 1 114 ? 6.039 -29.469 -18.609 1 91 114 THR A C 1
ATOM 910 O O . THR A 1 114 ? 5.473 -28.797 -19.469 1 91 114 THR A O 1
ATOM 913 N N . ALA A 1 115 ? 7.184 -30.062 -18.844 1 92.88 115 ALA A N 1
ATOM 914 C CA . ALA A 1 115 ? 7.742 -30.25 -20.188 1 92.88 115 ALA A CA 1
ATOM 915 C C . ALA A 1 115 ? 7.566 -31.688 -20.656 1 92.88 115 ALA A C 1
ATOM 917 O O . ALA A 1 115 ? 7.773 -32.625 -19.891 1 92.88 115 ALA A O 1
ATOM 918 N N . ILE A 1 116 ? 7.113 -31.844 -21.906 1 94.88 116 ILE A N 1
ATOM 919 C CA . ILE A 1 116 ? 6.93 -33.156 -22.484 1 94.88 116 ILE A CA 1
ATOM 920 C C . ILE A 1 116 ? 7.715 -33.281 -23.797 1 94.88 116 ILE A C 1
ATOM 922 O O . ILE A 1 116 ? 7.648 -32.375 -24.641 1 94.88 116 ILE A O 1
ATOM 926 N N . ARG A 1 117 ? 8.461 -34.281 -23.906 1 95.62 117 ARG A N 1
ATOM 927 C CA . ARG A 1 117 ? 9.172 -34.594 -25.141 1 95.62 117 ARG A CA 1
ATOM 928 C C . ARG A 1 117 ? 8.758 -35.969 -25.672 1 95.62 117 ARG A C 1
ATOM 930 O O . ARG A 1 117 ? 8.719 -36.938 -24.922 1 95.62 117 ARG A O 1
ATOM 937 N N . VAL A 1 118 ? 8.43 -36 -26.969 1 95.94 118 VAL A N 1
ATOM 938 C CA . VAL A 1 118 ? 8.125 -37.25 -27.625 1 95.94 118 VAL A CA 1
ATOM 939 C C . VAL A 1 118 ? 9.406 -38.094 -27.781 1 95.94 118 VAL A C 1
ATOM 941 O O . VAL A 1 118 ? 10.445 -37.562 -28.172 1 95.94 118 VAL A O 1
ATOM 944 N N . ILE A 1 119 ? 9.352 -39.344 -27.359 1 96.5 119 ILE A N 1
ATOM 945 C CA . ILE A 1 119 ? 10.461 -40.25 -27.578 1 96.5 119 ILE A CA 1
ATOM 946 C C . ILE A 1 119 ? 10.258 -41 -28.891 1 96.5 119 ILE A C 1
ATOM 948 O O . ILE A 1 119 ? 9.25 -41.688 -29.062 1 96.5 119 ILE A O 1
ATOM 952 N N . ARG A 1 120 ? 11.195 -40.844 -29.766 1 94.5 120 ARG A N 1
ATOM 953 C CA . ARG A 1 120 ? 11.148 -41.531 -31.047 1 94.5 120 ARG A CA 1
ATOM 954 C C . ARG A 1 120 ? 12.336 -42.5 -31.203 1 94.5 120 ARG A C 1
ATOM 956 O O . ARG A 1 120 ? 13.453 -42.156 -30.781 1 94.5 120 ARG A O 1
ATOM 963 N N . ASP A 1 121 ? 12.062 -43.625 -31.781 1 92.75 121 ASP A N 1
ATOM 964 C CA . ASP A 1 121 ? 13.133 -44.594 -31.984 1 92.75 121 ASP A CA 1
ATOM 965 C C . ASP A 1 121 ? 13.945 -44.281 -33.219 1 92.75 121 ASP A C 1
ATOM 967 O O . ASP A 1 121 ? 13.781 -43.188 -33.812 1 92.75 121 ASP A O 1
ATOM 971 N N . LYS A 1 122 ? 14.898 -45.188 -33.562 1 90.19 122 LYS A N 1
ATOM 972 C CA . LYS A 1 122 ? 15.82 -44.969 -34.688 1 90.19 122 LYS A CA 1
ATOM 973 C C . LYS A 1 122 ? 15.07 -44.844 -36 1 90.19 122 LYS A C 1
ATOM 975 O O . LYS A 1 122 ? 15.57 -44.219 -36.969 1 90.19 122 LYS A O 1
ATOM 980 N N . ASN A 1 123 ? 13.867 -45.438 -36.125 1 93.12 123 ASN A N 1
ATOM 981 C CA . ASN A 1 123 ? 13.047 -45.375 -37.312 1 93.12 123 ASN A CA 1
ATOM 982 C C . ASN A 1 123 ? 12.062 -44.219 -37.25 1 93.12 123 ASN A C 1
ATOM 984 O O . ASN A 1 123 ? 11.094 -44.156 -38.031 1 93.12 123 ASN A O 1
ATOM 988 N N . ASN A 1 124 ? 12.203 -43.344 -36.281 1 91.44 124 ASN A N 1
ATOM 989 C CA . ASN A 1 124 ? 11.398 -42.125 -36.094 1 91.44 124 ASN A CA 1
ATOM 990 C C . ASN A 1 124 ? 9.969 -42.469 -35.688 1 91.44 124 ASN A C 1
ATOM 992 O O . ASN A 1 124 ? 9.055 -41.688 -35.906 1 91.44 124 ASN A O 1
ATOM 996 N N . LYS A 1 125 ? 9.797 -43.656 -35.219 1 93.06 125 LYS A N 1
ATOM 997 C CA . LYS A 1 125 ? 8.5 -44.062 -34.688 1 93.06 125 LYS A CA 1
ATOM 998 C C . LYS A 1 125 ? 8.336 -43.594 -33.219 1 93.06 125 LYS A C 1
ATOM 1000 O O . LYS A 1 125 ? 9.266 -43.719 -32.438 1 93.06 125 LYS A O 1
ATOM 1005 N N . HIS A 1 126 ? 7.191 -43.031 -33 1 94.75 126 HIS A N 1
ATOM 1006 C CA . HIS A 1 126 ? 6.871 -42.656 -31.625 1 94.75 126 HIS A CA 1
ATOM 1007 C C . HIS A 1 126 ? 6.785 -43.844 -30.703 1 94.75 126 HIS A C 1
ATOM 1009 O O . HIS A 1 126 ? 6.012 -44.781 -30.969 1 94.75 126 HIS A O 1
ATOM 1015 N N . VAL A 1 127 ? 7.562 -43.875 -29.562 1 96.31 127 VAL A N 1
ATOM 1016 C CA . VAL A 1 127 ? 7.598 -45.062 -28.703 1 96.31 127 VAL A CA 1
ATOM 1017 C C . VAL A 1 127 ? 7.324 -44.656 -27.25 1 96.31 127 VAL A C 1
ATOM 1019 O O . VAL A 1 127 ? 7.262 -45.5 -26.359 1 96.31 127 VAL A O 1
ATOM 1022 N N . GLY A 1 128 ? 7.148 -43.344 -27 1 97.19 128 GLY A N 1
ATOM 1023 C CA . GLY A 1 128 ? 6.855 -42.938 -25.641 1 97.19 128 GLY A CA 1
ATOM 1024 C C . GLY A 1 128 ? 6.992 -41.438 -25.453 1 97.19 128 GLY A C 1
ATOM 1025 O O . GLY A 1 128 ? 7.062 -40.688 -26.422 1 97.19 128 GLY A O 1
ATOM 1026 N N . PHE A 1 129 ? 6.957 -41.031 -24.188 1 97.56 129 PHE A N 1
ATOM 1027 C CA . PHE A 1 129 ? 7.098 -39.625 -23.812 1 97.56 129 PHE A CA 1
ATOM 1028 C C . PHE A 1 129 ? 8.031 -39.469 -22.609 1 97.56 129 PHE A C 1
ATOM 1030 O O . PHE A 1 129 ? 8.023 -40.312 -21.703 1 97.56 129 PHE A O 1
ATOM 1037 N N . LEU A 1 130 ? 8.82 -38.438 -22.641 1 97.62 130 LEU A N 1
ATOM 1038 C CA . LEU A 1 130 ? 9.609 -38 -21.5 1 97.62 130 LEU A CA 1
ATOM 1039 C C . LEU A 1 130 ? 8.969 -36.75 -20.844 1 97.62 130 LEU A C 1
ATOM 1041 O O . LEU A 1 130 ? 8.672 -35.781 -21.531 1 97.62 130 LEU A O 1
ATOM 1045 N N . GLY A 1 131 ? 8.68 -36.875 -19.578 1 96.88 131 GLY A N 1
ATOM 1046 C CA . GLY A 1 131 ? 8.086 -35.781 -18.844 1 96.88 131 GLY A CA 1
ATOM 1047 C C . GLY A 1 131 ? 9 -35.219 -17.766 1 96.88 131 GLY A C 1
ATOM 1048 O O . GLY A 1 131 ? 9.727 -35.969 -17.109 1 96.88 131 GLY A O 1
ATOM 1049 N N . ALA A 1 132 ? 8.992 -33.906 -17.625 1 94.12 132 ALA A N 1
ATOM 1050 C CA . ALA A 1 132 ? 9.719 -33.188 -16.594 1 94.12 132 ALA A CA 1
ATOM 1051 C C . ALA A 1 132 ? 8.836 -32.125 -15.93 1 94.12 132 ALA A C 1
ATOM 1053 O O . ALA A 1 132 ? 8.188 -31.328 -16.625 1 94.12 132 ALA A O 1
ATOM 1054 N N . ASP A 1 133 ? 8.766 -32.188 -14.633 1 92.12 133 ASP A N 1
ATOM 1055 C CA . ASP A 1 133 ? 8.016 -31.188 -13.883 1 92.12 133 ASP A CA 1
ATOM 1056 C C . ASP A 1 133 ? 8.945 -30.188 -13.203 1 92.12 133 ASP A C 1
ATOM 1058 O O . ASP A 1 133 ? 10 -30.562 -12.688 1 92.12 133 ASP A O 1
ATOM 1062 N N . TYR A 1 134 ? 8.508 -28.906 -13.242 1 86.88 134 TYR A N 1
ATOM 1063 C CA . TYR A 1 134 ? 9.273 -27.828 -12.633 1 86.88 134 TYR A CA 1
ATOM 1064 C C . TYR A 1 134 ? 8.414 -27.031 -11.664 1 86.88 134 TYR A C 1
ATOM 1066 O O . TYR A 1 134 ? 7.23 -26.797 -11.922 1 86.88 134 TYR A O 1
ATOM 1074 N N . ASP A 1 135 ? 9.07 -26.656 -10.516 1 81.12 135 ASP A N 1
ATOM 1075 C CA . ASP A 1 135 ? 8.516 -25.609 -9.664 1 81.12 135 ASP A CA 1
ATOM 1076 C C . ASP A 1 135 ? 8.961 -24.234 -10.133 1 81.12 135 ASP A C 1
ATOM 1078 O O . ASP A 1 135 ? 10.156 -23.953 -10.25 1 81.12 135 ASP A O 1
ATOM 1082 N N . LEU A 1 136 ? 8.039 -23.297 -10.359 1 74.25 136 LEU A N 1
ATOM 1083 C CA . LEU A 1 136 ? 8.367 -22 -10.938 1 74.25 136 LEU A CA 1
ATOM 1084 C C . LEU A 1 136 ? 9.383 -21.266 -10.07 1 74.25 136 LEU A C 1
ATOM 1086 O O . LEU A 1 136 ? 10.219 -20.516 -10.586 1 74.25 136 LEU A O 1
ATOM 1090 N N . ARG A 1 137 ? 9.312 -21.422 -8.805 1 66.06 137 ARG A N 1
ATOM 1091 C CA . ARG A 1 137 ? 10.172 -20.656 -7.91 1 66.06 137 ARG A CA 1
ATOM 1092 C C . ARG A 1 137 ? 11.625 -21.094 -8.039 1 66.06 137 ARG A C 1
ATOM 1094 O O . ARG A 1 137 ? 12.531 -20.375 -7.617 1 66.06 137 ARG A O 1
ATOM 1101 N N . GLU A 1 138 ? 11.852 -22.312 -8.594 1 67.62 138 GLU A N 1
ATOM 1102 C CA . GLU A 1 138 ? 13.203 -22.859 -8.656 1 67.62 138 GLU A CA 1
ATOM 1103 C C . GLU A 1 138 ? 13.828 -22.625 -10.031 1 67.62 138 GLU A C 1
ATOM 1105 O O . GLU A 1 138 ? 14.992 -22.969 -10.258 1 67.62 138 GLU A O 1
ATOM 1110 N N . LEU A 1 139 ? 13.039 -22.109 -10.859 1 66.31 139 LEU A N 1
ATOM 1111 C CA . LEU A 1 139 ? 13.555 -21.891 -12.203 1 66.31 139 LEU A CA 1
ATOM 1112 C C . LEU A 1 139 ? 14.523 -20.703 -12.234 1 66.31 139 LEU A C 1
ATOM 1114 O O . LEU A 1 139 ? 14.375 -19.766 -11.453 1 66.31 139 LEU A O 1
ATOM 1118 N N . PRO A 1 140 ? 15.641 -20.891 -12.906 1 55.62 140 PRO A N 1
ATOM 1119 C CA . PRO A 1 140 ? 16.656 -19.828 -12.93 1 55.62 140 PRO A CA 1
ATOM 1120 C C . PRO A 1 140 ? 16.078 -18.453 -13.258 1 55.62 140 PRO A C 1
ATOM 1122 O O . PRO A 1 140 ? 15.109 -18.359 -14.023 1 55.62 140 PRO A O 1
ATOM 1125 N N . ALA A 1 141 ? 16.5 -17.516 -12.359 1 51.31 141 ALA A N 1
ATOM 1126 C CA . ALA A 1 141 ? 16.125 -16.109 -12.508 1 51.31 141 ALA A CA 1
ATOM 1127 C C . ALA A 1 141 ? 16.375 -15.617 -13.93 1 51.31 141 ALA A C 1
ATOM 1129 O O . ALA A 1 141 ? 17.484 -15.773 -14.461 1 51.31 141 ALA A O 1
ATOM 1130 N N . THR A 1 142 ? 15.422 -15.758 -14.805 1 48.69 142 THR A N 1
ATOM 1131 C CA . THR A 1 142 ? 15.695 -15.039 -16.047 1 48.69 142 THR A CA 1
ATOM 1132 C C . THR A 1 142 ? 15.766 -13.539 -15.789 1 48.69 142 THR A C 1
ATOM 1134 O O . THR A 1 142 ? 15.336 -13.055 -14.742 1 48.69 142 THR A O 1
ATOM 1137 N N . GLN A 1 143 ? 15.586 -12.617 -16.859 1 46.44 143 GLN A N 1
ATOM 1138 C CA . GLN A 1 143 ? 15.867 -11.188 -16.938 1 46.44 143 GLN A CA 1
ATOM 1139 C C . GLN A 1 143 ? 15.039 -10.414 -15.906 1 46.44 143 GLN A C 1
ATOM 1141 O O . GLN A 1 143 ? 14.117 -10.961 -15.305 1 46.44 143 GLN A O 1
ATOM 1146 N N . GLY A 1 144 ? 15.141 -9.109 -15.883 1 44.72 144 GLY A N 1
ATOM 1147 C CA . GLY A 1 144 ? 14.82 -7.895 -15.156 1 44.72 144 GLY A CA 1
ATOM 1148 C C . GLY A 1 144 ? 13.344 -7.773 -14.82 1 44.72 144 GLY A C 1
ATOM 1149 O O . GLY A 1 144 ? 12.508 -8.422 -15.445 1 44.72 144 GLY A O 1
ATOM 1150 N N . LEU A 1 145 ? 13.117 -7.281 -13.711 1 42.56 145 LEU A N 1
ATOM 1151 C CA . LEU A 1 145 ? 11.797 -6.938 -13.203 1 42.56 145 LEU A CA 1
ATOM 1152 C C . LEU A 1 145 ? 10.914 -6.375 -14.312 1 42.56 145 LEU A C 1
ATOM 1154 O O . LEU A 1 145 ? 11.352 -5.512 -15.078 1 42.56 145 LEU A O 1
ATOM 1158 N N . TYR A 1 146 ? 9.82 -7.102 -14.562 1 42.69 146 TYR A N 1
ATOM 1159 C CA . TYR A 1 146 ? 8.797 -6.547 -15.445 1 42.69 146 TYR A CA 1
ATOM 1160 C C . TYR A 1 146 ? 8.391 -5.148 -15 1 42.69 146 TYR A C 1
ATOM 1162 O O . TYR A 1 146 ? 8.047 -4.934 -13.836 1 42.69 146 TYR A O 1
ATOM 1170 N N . GLU A 1 147 ? 8.797 -4.164 -15.734 1 41.91 147 GLU A N 1
ATOM 1171 C CA . GLU A 1 147 ? 8.297 -2.814 -15.484 1 41.91 147 GLU A CA 1
ATOM 1172 C C . GLU A 1 147 ? 6.914 -2.619 -16.094 1 41.91 147 GLU A C 1
ATOM 1174 O O . GLU A 1 147 ? 6.711 -2.893 -17.281 1 41.91 147 GLU A O 1
ATOM 1179 N N . GLU A 1 148 ? 5.949 -2.729 -15.336 1 42.44 148 GLU A N 1
ATOM 1180 C CA . GLU A 1 148 ? 4.605 -2.445 -15.828 1 42.44 148 GLU A CA 1
ATOM 1181 C C . GLU A 1 148 ? 4.57 -1.139 -16.609 1 42.44 148 GLU A C 1
ATOM 1183 O O . GLU A 1 148 ? 5.137 -0.134 -16.188 1 42.44 148 GLU A O 1
ATOM 1188 N N . SER A 1 149 ? 4.488 -1.368 -17.953 1 34.44 149 SER A N 1
ATOM 1189 C CA . SER A 1 149 ? 4.238 -0.152 -18.719 1 34.44 149 SER A CA 1
ATOM 1190 C C . SER A 1 149 ? 3.209 0.736 -18.031 1 34.44 149 SER A C 1
ATOM 1192 O O . SER A 1 149 ? 2.307 0.238 -17.344 1 34.44 149 SER A O 1
ATOM 1194 N N . GLN A 1 150 ? 3.582 1.781 -17.656 1 35.81 150 GLN A N 1
ATOM 1195 C CA . GLN A 1 150 ? 2.742 2.857 -17.141 1 35.81 150 GLN A CA 1
ATOM 1196 C C . GLN A 1 150 ? 1.413 2.924 -17.891 1 35.81 150 GLN A C 1
ATOM 1198 O O . GLN A 1 150 ? 0.641 3.869 -17.703 1 35.81 150 GLN A O 1
ATOM 1203 N N . THR A 1 151 ? 1.295 2.057 -18.906 1 31.72 151 THR A N 1
ATOM 1204 C CA . THR A 1 151 ? 0.031 2.279 -19.609 1 31.72 151 THR A CA 1
ATOM 1205 C C . THR A 1 151 ? -1.149 1.921 -18.703 1 31.72 151 THR A C 1
ATOM 1207 O O . THR A 1 151 ? -1.303 0.766 -18.312 1 31.72 151 THR A O 1
ATOM 1210 N N . TRP A 1 152 ? -1.509 2.826 -18.016 1 33.22 152 TRP A N 1
ATOM 1211 C CA . TRP A 1 152 ? -2.594 2.955 -17.047 1 33.22 152 TRP A CA 1
ATOM 1212 C C . TRP A 1 152 ? -3.922 2.518 -17.656 1 33.22 152 TRP A C 1
ATOM 1214 O O . TRP A 1 152 ? -4.293 2.971 -18.75 1 33.22 152 TRP A O 1
ATOM 1224 N N . ARG A 1 153 ? -4.223 1.319 -17.797 1 33.03 153 ARG A N 1
ATOM 1225 C CA . ARG A 1 153 ? -5.586 0.948 -18.141 1 33.03 153 ARG A CA 1
ATOM 1226 C C . ARG A 1 153 ? -6.586 1.544 -17.156 1 33.03 153 ARG A C 1
ATOM 1228 O O . ARG A 1 153 ? -6.414 1.429 -15.945 1 33.03 153 ARG A O 1
ATOM 1235 N N . GLN A 1 154 ? -7.27 2.494 -17.594 1 30.8 154 GLN A N 1
ATOM 1236 C CA . GLN A 1 154 ? -8.508 2.93 -16.953 1 30.8 154 GLN A CA 1
ATOM 1237 C C . GLN A 1 154 ? -9.352 1.735 -16.516 1 30.8 154 GLN A C 1
ATOM 1239 O O . GLN A 1 154 ? -9.758 0.923 -17.359 1 30.8 154 GLN A O 1
ATOM 1244 N N . ILE A 1 155 ? -8.938 1.035 -15.711 1 32.56 155 ILE A N 1
ATOM 1245 C CA . ILE A 1 155 ? -9.898 -0.006 -15.383 1 32.56 155 ILE A CA 1
ATOM 1246 C C . ILE A 1 155 ? -11.188 0.63 -14.852 1 32.56 155 ILE A C 1
ATOM 1248 O O . ILE A 1 155 ? -11.18 1.263 -13.789 1 32.56 155 ILE A O 1
ATOM 1252 N N . LYS A 1 156 ? -12.102 0.823 -15.852 1 31.61 156 LYS A N 1
ATOM 1253 C CA . LYS A 1 156 ? -13.469 1.218 -15.508 1 31.61 156 LYS A CA 1
ATOM 1254 C C . LYS A 1 156 ? -13.992 0.398 -14.328 1 31.61 156 LYS A C 1
ATOM 1256 O O . LYS A 1 156 ? -13.789 -0.816 -14.273 1 31.61 156 LYS A O 1
ATOM 1261 N N . GLY A 1 157 ? -14.117 1.069 -13.227 1 31.78 157 GLY A N 1
ATOM 1262 C CA . GLY A 1 157 ? -14.867 0.532 -12.102 1 31.78 157 GLY A CA 1
ATOM 1263 C C . GLY A 1 157 ? -15.969 -0.425 -12.523 1 31.78 157 GLY A C 1
ATOM 1264 O O . GLY A 1 157 ? -16.422 -0.389 -13.672 1 31.78 157 GLY A O 1
ATOM 1265 N N . ASP A 1 158 ? -15.922 -1.498 -12.102 1 30.03 158 ASP A N 1
ATOM 1266 C CA . ASP A 1 158 ? -17.047 -2.391 -12.359 1 30.03 158 ASP A CA 1
ATOM 1267 C C . ASP A 1 158 ? -18.344 -1.608 -12.484 1 30.03 158 ASP A C 1
ATOM 1269 O O . ASP A 1 158 ? -18.656 -0.756 -11.641 1 30.03 158 ASP A O 1
ATOM 1273 N N . PRO A 1 159 ? -18.891 -1.54 -13.602 1 31 159 PRO A N 1
ATOM 1274 C CA . PRO A 1 159 ? -20.25 -1.038 -13.758 1 31 159 PRO A CA 1
ATOM 1275 C C . PRO A 1 159 ? -21.141 -1.36 -12.562 1 31 159 PRO A C 1
ATOM 1277 O O . PRO A 1 159 ? -22.312 -0.98 -12.539 1 31 159 PRO A O 1
ATOM 1280 N N . SER A 1 160 ? -20.734 -2.207 -11.875 1 31.66 160 SER A N 1
ATOM 1281 C CA . SER A 1 160 ? -21.656 -2.611 -10.812 1 31.66 160 SER A CA 1
ATOM 1282 C C . SER A 1 160 ? -21.891 -1.473 -9.828 1 31.66 160 SER A C 1
ATOM 1284 O O . SER A 1 160 ? -22.484 -1.678 -8.766 1 31.66 160 SER A O 1
ATOM 1286 N N . ILE A 1 161 ? -21.297 -0.361 -9.984 1 34.91 161 ILE A N 1
ATOM 1287 C CA . ILE A 1 161 ? -21.578 0.712 -9.039 1 34.91 161 ILE A CA 1
ATOM 1288 C C . ILE A 1 161 ? -23.078 0.841 -8.836 1 34.91 161 ILE A C 1
ATOM 1290 O O . ILE A 1 161 ? -23.547 1.016 -7.711 1 34.91 161 ILE A O 1
ATOM 1294 N N . ARG A 1 162 ? -23.766 1.139 -10.008 1 32.66 162 ARG A N 1
ATOM 1295 C CA . ARG A 1 162 ? -25.188 1.428 -9.891 1 32.66 162 ARG A CA 1
ATOM 1296 C C . ARG A 1 162 ? -25.984 0.152 -9.648 1 32.66 162 ARG A C 1
ATOM 1298 O O . ARG A 1 162 ? -27.125 0.206 -9.203 1 32.66 162 ARG A O 1
ATOM 1305 N N . GLY A 1 163 ? -25.469 -0.803 -10.375 1 32.41 163 GLY A N 1
ATOM 1306 C CA . GLY A 1 163 ? -26.469 -1.868 -10.398 1 32.41 163 GLY A CA 1
ATOM 1307 C C . GLY A 1 163 ? -26.703 -2.49 -9.039 1 32.41 163 GLY A C 1
ATOM 1308 O O . GLY A 1 163 ? -27.766 -3.068 -8.789 1 32.41 163 GLY A O 1
ATOM 1309 N N . ASN A 1 164 ? -25.641 -2.867 -8.312 1 34.94 164 ASN A N 1
ATOM 1310 C CA . ASN A 1 164 ? -25.859 -3.664 -7.109 1 34.94 164 ASN A CA 1
ATOM 1311 C C . ASN A 1 164 ? -25.969 -2.783 -5.871 1 34.94 164 ASN A C 1
ATOM 1313 O O . ASN A 1 164 ? -25.656 -3.217 -4.762 1 34.94 164 ASN A O 1
ATOM 1317 N N . LEU A 1 165 ? -26.219 -1.642 -6.035 1 38.38 165 LEU A N 1
ATOM 1318 C CA . LEU A 1 165 ? -26.469 -0.645 -5 1 38.38 165 LEU A CA 1
ATOM 1319 C C . LEU A 1 165 ? -27.234 -1.259 -3.83 1 38.38 165 LEU A C 1
ATOM 1321 O O . LEU A 1 165 ? -27.031 -0.865 -2.678 1 38.38 165 LEU A O 1
ATOM 1325 N N . PHE A 1 166 ? -28.297 -2.08 -4.383 1 37.16 166 PHE A N 1
ATOM 1326 C CA . PHE A 1 166 ? -29.328 -2.48 -3.432 1 37.16 166 PHE A CA 1
ATOM 1327 C C . PHE A 1 166 ? -29.094 -3.9 -2.936 1 37.16 166 PHE A C 1
ATOM 1329 O O . PHE A 1 166 ? -29.844 -4.41 -2.107 1 37.16 166 PHE A O 1
ATOM 1336 N N . GLN A 1 167 ? -28.328 -4.637 -3.707 1 40.84 167 GLN A N 1
ATOM 1337 C CA . GLN A 1 167 ? -28.359 -5.988 -3.166 1 40.84 167 GLN A CA 1
ATOM 1338 C C . GLN A 1 167 ? -27.188 -6.242 -2.223 1 40.84 167 GLN A C 1
ATOM 1340 O O . GLN A 1 167 ? -26.031 -6.246 -2.65 1 40.84 167 GLN A O 1
ATOM 1345 N N . GLN A 1 168 ? -27.328 -5.906 -1.029 1 51.69 168 GLN A N 1
ATOM 1346 C CA . GLN A 1 168 ? -26.469 -6.059 0.148 1 51.69 168 GLN A CA 1
ATOM 1347 C C . GLN A 1 168 ? -25.906 -7.473 0.245 1 51.69 168 GLN A C 1
ATOM 1349 O O . GLN A 1 168 ? -25.469 -7.902 1.315 1 51.69 168 GLN A O 1
ATOM 1354 N N . HIS A 1 169 ? -26.172 -8.258 -0.803 1 52.25 169 HIS A N 1
ATOM 1355 C CA . HIS A 1 169 ? -25.656 -9.625 -0.703 1 52.25 169 HIS A CA 1
ATOM 1356 C C . HIS A 1 169 ? -24.375 -9.789 -1.528 1 52.25 169 HIS A C 1
ATOM 1358 O O . HIS A 1 169 ? -24.156 -9.062 -2.5 1 52.25 169 HIS A O 1
ATOM 1364 N N . ARG A 1 170 ? -23.594 -10.617 -1.037 1 57.94 170 ARG A N 1
ATOM 1365 C CA . ARG A 1 170 ? -22.344 -10.922 -1.742 1 57.94 170 ARG A CA 1
ATOM 1366 C C . ARG A 1 170 ? -22.625 -11.375 -3.172 1 57.94 170 ARG A C 1
ATOM 1368 O O . ARG A 1 170 ? -23.391 -12.312 -3.393 1 57.94 170 ARG A O 1
ATOM 1375 N N . VAL A 1 171 ? -22.203 -10.617 -4.141 1 58.91 171 VAL A N 1
ATOM 1376 C CA . VAL A 1 171 ? -22.25 -11.055 -5.531 1 58.91 171 VAL A CA 1
ATOM 1377 C C . VAL A 1 171 ? -20.984 -11.82 -5.879 1 58.91 171 VAL A C 1
ATOM 1379 O O . VAL A 1 171 ? -19.875 -11.352 -5.598 1 58.91 171 VAL A O 1
ATOM 1382 N N . GLU A 1 172 ? -21.219 -13.062 -6.262 1 65.88 172 GLU A N 1
ATOM 1383 C CA . GLU A 1 172 ? -20.078 -13.883 -6.625 1 65.88 172 GLU A CA 1
ATOM 1384 C C . GLU A 1 172 ? -19.234 -13.219 -7.715 1 65.88 172 GLU A C 1
ATOM 1386 O O . GLU A 1 172 ? -19.766 -12.859 -8.773 1 65.88 172 GLU A O 1
ATOM 1391 N N . SER A 1 173 ? -18.078 -12.953 -7.316 1 71.56 173 SER A N 1
ATOM 1392 C CA . SER A 1 173 ? -17.141 -12.398 -8.289 1 71.56 173 SER A CA 1
ATOM 1393 C C . SER A 1 173 ? -16.469 -13.492 -9.117 1 71.56 173 SER A C 1
ATOM 1395 O O . SER A 1 173 ? -16.594 -14.672 -8.797 1 71.56 173 SER A O 1
ATOM 1397 N N . GLU A 1 174 ? -15.844 -13.172 -10.227 1 70.75 174 GLU A N 1
ATOM 1398 C CA . GLU A 1 174 ? -15.156 -14.125 -11.094 1 70.75 174 GLU A CA 1
ATOM 1399 C C . GLU A 1 174 ? -14.008 -14.805 -10.359 1 70.75 174 GLU A C 1
ATOM 1401 O O . GLU A 1 174 ? -13.711 -15.977 -10.602 1 70.75 174 GLU A O 1
ATOM 1406 N N . ILE A 1 175 ? -13.453 -14.055 -9.367 1 74.62 175 ILE A N 1
ATOM 1407 C CA . ILE A 1 175 ? -12.312 -14.617 -8.656 1 74.62 175 ILE A CA 1
ATOM 1408 C C . ILE A 1 175 ? -12.797 -15.672 -7.66 1 74.62 175 ILE A C 1
ATOM 1410 O O . ILE A 1 175 ? -12.07 -16.609 -7.328 1 74.62 175 ILE A O 1
ATOM 1414 N N . ASP A 1 176 ? -14 -15.562 -7.254 1 76.81 176 ASP A N 1
ATOM 1415 C CA . ASP A 1 176 ? -14.531 -16.469 -6.246 1 76.81 176 ASP A CA 1
ATOM 1416 C C . ASP A 1 176 ? -14.461 -17.922 -6.723 1 76.81 176 ASP A C 1
ATOM 1418 O O . ASP A 1 176 ? -14.203 -18.828 -5.934 1 76.81 176 ASP A O 1
ATOM 1422 N N . ALA A 1 177 ? -14.633 -18.078 -8.031 1 75.75 177 ALA A N 1
ATOM 1423 C CA . ALA A 1 177 ? -14.633 -19.422 -8.617 1 75.75 177 ALA A CA 1
ATOM 1424 C C . ALA A 1 177 ? -13.219 -20 -8.648 1 75.75 177 ALA A C 1
ATOM 1426 O O . ALA A 1 177 ? -13.047 -21.219 -8.711 1 75.75 177 ALA A O 1
ATOM 1427 N N . ARG A 1 178 ? -12.242 -19.172 -8.523 1 82.44 178 ARG A N 1
ATOM 1428 C CA . ARG A 1 178 ? -10.859 -19.609 -8.648 1 82.44 178 ARG A CA 1
ATOM 1429 C C . ARG A 1 178 ? -10.031 -19.156 -7.445 1 82.44 178 ARG A C 1
ATOM 1431 O O . ARG A 1 178 ? -8.828 -18.922 -7.566 1 82.44 178 ARG A O 1
ATOM 1438 N N . LEU A 1 179 ? -10.625 -19 -6.34 1 85.12 179 LEU A N 1
ATOM 1439 C CA . LEU A 1 179 ? -9.977 -18.406 -5.176 1 85.12 179 LEU A CA 1
ATOM 1440 C C . LEU A 1 179 ? -8.773 -19.25 -4.742 1 85.12 179 LEU A C 1
ATOM 1442 O O . LEU A 1 179 ? -7.758 -18.703 -4.301 1 85.12 179 LEU A O 1
ATOM 1446 N N . ASP A 1 180 ? -8.914 -20.578 -4.906 1 82.56 180 ASP A N 1
ATOM 1447 C CA . ASP A 1 180 ? -7.809 -21.438 -4.504 1 82.56 180 ASP A CA 1
ATOM 1448 C C . ASP A 1 180 ? -6.555 -21.156 -5.328 1 82.56 180 ASP A C 1
ATOM 1450 O O . ASP A 1 180 ? -5.453 -21.062 -4.781 1 82.56 180 ASP A O 1
ATOM 1454 N N . ASP A 1 181 ? -6.723 -21 -6.578 1 81.38 181 ASP A N 1
ATOM 1455 C CA . ASP A 1 181 ? -5.609 -20.703 -7.469 1 81.38 181 ASP A CA 1
ATOM 1456 C C . ASP A 1 181 ? -5.031 -19.312 -7.176 1 81.38 181 ASP A C 1
ATOM 1458 O O . ASP A 1 181 ? -3.811 -19.141 -7.172 1 81.38 181 ASP A O 1
ATOM 1462 N N . VAL A 1 182 ? -5.953 -18.391 -6.953 1 88.25 182 VAL A N 1
ATOM 1463 C CA . VAL A 1 182 ? -5.539 -17.016 -6.684 1 88.25 182 VAL A CA 1
ATOM 1464 C C . VAL A 1 182 ? -4.715 -16.969 -5.402 1 88.25 182 VAL A C 1
ATOM 1466 O O . VAL A 1 182 ? -3.662 -16.328 -5.355 1 88.25 182 VAL A O 1
ATOM 1469 N N . MET A 1 183 ? -5.164 -17.734 -4.414 1 89.94 183 MET A N 1
ATOM 1470 C CA . MET A 1 183 ? -4.457 -17.734 -3.137 1 89.94 183 MET A CA 1
ATOM 1471 C C . MET A 1 183 ? -3.088 -18.391 -3.275 1 89.94 183 MET A C 1
ATOM 1473 O O . MET A 1 183 ? -2.109 -17.922 -2.689 1 89.94 183 MET A O 1
ATOM 1477 N N . SER A 1 184 ? -3.051 -19.406 -4.016 1 85.75 184 SER A N 1
ATOM 1478 C CA . SER A 1 184 ? -1.787 -20.094 -4.258 1 85.75 184 SER A CA 1
ATOM 1479 C C . SER A 1 184 ? -0.804 -19.203 -5.004 1 85.75 184 SER A C 1
ATOM 1481 O O . SER A 1 184 ? 0.385 -19.172 -4.68 1 85.75 184 SER A O 1
ATOM 1483 N N . LEU A 1 185 ? -1.296 -18.531 -5.996 1 84.81 185 LEU A N 1
ATOM 1484 C CA . LEU A 1 185 ? -0.464 -17.609 -6.766 1 84.81 185 LEU A CA 1
ATOM 1485 C C . LEU A 1 185 ? 0.085 -16.5 -5.875 1 84.81 185 LEU A C 1
ATOM 1487 O O . LEU A 1 185 ? 1.283 -16.219 -5.906 1 84.81 185 LEU A O 1
ATOM 1491 N N . MET A 1 186 ? -0.785 -15.922 -5.082 1 93.06 186 MET A N 1
ATOM 1492 C CA . MET A 1 186 ? -0.371 -14.844 -4.195 1 93.06 186 MET A CA 1
ATOM 1493 C C . MET A 1 186 ? 0.647 -15.336 -3.172 1 93.06 186 MET A C 1
ATOM 1495 O O . MET A 1 186 ? 1.61 -14.633 -2.859 1 93.06 186 MET A O 1
ATOM 1499 N N . THR A 1 187 ? 0.375 -16.484 -2.652 1 91.38 187 THR A N 1
ATOM 1500 C CA . THR A 1 187 ? 1.319 -17.094 -1.718 1 91.38 187 THR A CA 1
ATOM 1501 C C . THR A 1 187 ? 2.693 -17.25 -2.363 1 91.38 187 THR A C 1
ATOM 1503 O O . THR A 1 187 ? 3.713 -16.906 -1.757 1 91.38 187 THR A O 1
ATOM 1506 N N . GLU A 1 188 ? 2.701 -17.734 -3.57 1 86.12 188 GLU A N 1
ATOM 1507 C CA . GLU A 1 188 ? 3.945 -17.922 -4.309 1 86.12 188 GLU A CA 1
ATOM 1508 C C . GLU A 1 188 ? 4.656 -16.594 -4.535 1 86.12 188 GLU A C 1
ATOM 1510 O O . GLU A 1 188 ? 5.863 -16.484 -4.305 1 86.12 188 GLU A O 1
ATOM 1515 N N . LEU A 1 189 ? 3.963 -15.625 -5.004 1 89.12 189 LEU A N 1
ATOM 1516 C CA . LEU A 1 189 ? 4.535 -14.305 -5.273 1 89.12 189 LEU A CA 1
ATOM 1517 C C . LEU A 1 189 ? 5.156 -13.719 -4.012 1 89.12 189 LEU A C 1
ATOM 1519 O O . LEU A 1 189 ? 6.246 -13.148 -4.059 1 89.12 189 LEU A O 1
ATOM 1523 N N . MET A 1 190 ? 4.527 -13.922 -2.857 1 95.19 190 MET A N 1
ATOM 1524 C CA . MET A 1 190 ? 4.973 -13.297 -1.617 1 95.19 190 MET A CA 1
ATOM 1525 C C . MET A 1 190 ? 6.129 -14.07 -0.995 1 95.19 190 MET A C 1
ATOM 1527 O O . MET A 1 190 ? 7.016 -13.484 -0.377 1 95.19 190 MET A O 1
ATOM 1531 N N . THR A 1 191 ? 6.164 -15.336 -1.2 1 92.25 191 THR A N 1
ATOM 1532 C CA . THR A 1 191 ? 7.156 -16.141 -0.502 1 92.25 191 THR A CA 1
ATOM 1533 C C . THR A 1 191 ? 8.391 -16.359 -1.379 1 92.25 191 THR A C 1
ATOM 1535 O O . THR A 1 191 ? 9.492 -16.562 -0.87 1 92.25 191 THR A O 1
ATOM 1538 N N . HIS A 1 192 ? 8.156 -16.219 -2.762 1 86.56 192 HIS A N 1
ATOM 1539 C CA . HIS A 1 192 ? 9.273 -16.672 -3.584 1 86.56 192 HIS A CA 1
ATOM 1540 C C . HIS A 1 192 ? 9.578 -15.672 -4.699 1 86.56 192 HIS A C 1
ATOM 1542 O O . HIS A 1 192 ? 10.508 -15.875 -5.48 1 86.56 192 HIS A O 1
ATOM 1548 N N . HIS A 1 193 ? 8.82 -14.648 -4.836 1 83.88 193 HIS A N 1
ATOM 1549 C CA . HIS A 1 193 ? 9.062 -13.727 -5.938 1 83.88 193 HIS A CA 1
ATOM 1550 C C . HIS A 1 193 ? 9.195 -12.297 -5.434 1 83.88 193 HIS A C 1
ATOM 1552 O O . HIS A 1 193 ? 9.008 -11.344 -6.199 1 83.88 193 HIS A O 1
ATOM 1558 N N . GLY A 1 194 ? 9.391 -12.086 -4.141 1 91.56 194 GLY A N 1
ATOM 1559 C CA . GLY A 1 194 ? 9.828 -10.805 -3.607 1 91.56 194 GLY A CA 1
ATOM 1560 C C . GLY A 1 194 ? 8.688 -9.844 -3.344 1 91.56 194 GLY A C 1
ATOM 1561 O O . GLY A 1 194 ? 8.906 -8.648 -3.148 1 91.56 194 GLY A O 1
ATOM 1562 N N . VAL A 1 195 ? 7.473 -10.328 -3.395 1 94.25 195 VAL A N 1
ATOM 1563 C CA . VAL A 1 195 ? 6.344 -9.477 -3.031 1 94.25 195 VAL A CA 1
ATOM 1564 C C . VAL A 1 195 ? 6.266 -9.344 -1.513 1 94.25 195 VAL A C 1
ATOM 1566 O O . VAL A 1 195 ? 6.066 -10.336 -0.805 1 94.25 195 VAL A O 1
ATOM 1569 N N . PHE A 1 196 ? 6.414 -8.078 -0.952 1 97.81 196 PHE A N 1
ATOM 1570 C CA . PHE A 1 196 ? 6.402 -7.941 0.5 1 97.81 196 PHE A CA 1
ATOM 1571 C C . PHE A 1 196 ? 5.051 -7.422 0.98 1 97.81 196 PHE A C 1
ATOM 1573 O O . PHE A 1 196 ? 4.734 -7.504 2.17 1 97.81 196 PHE A O 1
ATOM 1580 N N . HIS A 1 197 ? 4.285 -6.812 0.109 1 97.94 197 HIS A N 1
ATOM 1581 C CA . HIS A 1 197 ? 2.936 -6.344 0.396 1 97.94 197 HIS A CA 1
ATOM 1582 C C . HIS A 1 197 ? 1.974 -6.715 -0.729 1 97.94 197 HIS A C 1
ATOM 1584 O O . HIS A 1 197 ? 2.232 -6.414 -1.896 1 97.94 197 HIS A O 1
ATOM 1590 N N . GLY A 1 198 ? 0.907 -7.438 -0.419 1 97 198 GLY A N 1
ATOM 1591 C CA . GLY A 1 198 ? -0.128 -7.828 -1.362 1 97 198 GLY A CA 1
ATOM 1592 C C . GLY A 1 198 ? -1.532 -7.57 -0.849 1 97 198 GLY A C 1
ATOM 1593 O O . GLY A 1 198 ? -1.829 -7.828 0.319 1 97 198 GLY A O 1
ATOM 1594 N N . LYS A 1 199 ? -2.348 -6.996 -1.687 1 95.75 199 LYS A N 1
ATOM 1595 C CA . LYS A 1 199 ? -3.752 -6.746 -1.367 1 95.75 199 LYS A CA 1
ATOM 1596 C C . LYS A 1 199 ? -4.672 -7.359 -2.42 1 95.75 199 LYS A C 1
ATOM 1598 O O . LYS A 1 199 ? -4.504 -7.113 -3.617 1 95.75 199 LYS A O 1
ATOM 1603 N N . LEU A 1 200 ? -5.59 -8.109 -1.965 1 93.31 200 LEU A N 1
ATOM 1604 C CA . LEU A 1 200 ? -6.598 -8.703 -2.834 1 93.31 200 LEU A CA 1
ATOM 1605 C C . LEU A 1 200 ? -7.93 -7.969 -2.703 1 93.31 200 LEU A C 1
ATOM 1607 O O . LEU A 1 200 ? -8.422 -7.766 -1.594 1 93.31 200 LEU A O 1
ATOM 1611 N N . HIS A 1 201 ? -8.43 -7.527 -3.809 1 88.75 201 HIS A N 1
ATOM 1612 C CA . HIS A 1 201 ? -9.781 -6.977 -3.904 1 88.75 201 HIS A CA 1
ATOM 1613 C C . HIS A 1 201 ? -10.75 -7.996 -4.5 1 88.75 201 HIS A C 1
ATOM 1615 O O . HIS A 1 201 ? -10.875 -8.094 -5.723 1 88.75 201 HIS A O 1
ATOM 1621 N N . PHE A 1 202 ? -11.484 -8.648 -3.689 1 85.62 202 PHE A N 1
ATOM 1622 C CA . PHE A 1 202 ? -12.328 -9.758 -4.129 1 85.62 202 PHE A CA 1
ATOM 1623 C C . PHE A 1 202 ? -13.469 -9.258 -5.008 1 85.62 202 PHE A C 1
ATOM 1625 O O . PHE A 1 202 ? -13.789 -9.867 -6.027 1 85.62 202 PHE A O 1
ATOM 1632 N N . SER A 1 203 ? -14.016 -8.133 -4.637 1 75.25 203 SER A N 1
ATOM 1633 C CA . SER A 1 203 ? -15.203 -7.629 -5.328 1 75.25 203 SER A CA 1
ATOM 1634 C C . SER A 1 203 ? -14.844 -7.059 -6.695 1 75.25 203 SER A C 1
ATOM 1636 O O . SER A 1 203 ? -15.656 -7.086 -7.617 1 75.25 203 SER A O 1
ATOM 1638 N N . SER A 1 204 ? -13.633 -6.602 -6.859 1 77.25 204 SER A N 1
ATOM 1639 C CA . SER A 1 204 ? -13.25 -5.977 -8.125 1 77.25 204 SER A CA 1
ATOM 1640 C C . SER A 1 204 ? -12.305 -6.867 -8.914 1 77.25 204 SER A C 1
ATOM 1642 O O . SER A 1 204 ? -11.797 -6.469 -9.969 1 77.25 204 SER A O 1
ATOM 1644 N N . ASN A 1 205 ? -12.031 -7.98 -8.477 1 81.31 205 ASN A N 1
ATOM 1645 C CA . ASN A 1 205 ? -11.234 -8.984 -9.164 1 81.31 205 ASN A CA 1
ATOM 1646 C C . ASN A 1 205 ? -9.844 -8.461 -9.508 1 81.31 205 ASN A C 1
ATOM 1648 O O . ASN A 1 205 ? -9.406 -8.555 -10.656 1 81.31 205 ASN A O 1
ATOM 1652 N N . ARG A 1 206 ? -9.203 -7.883 -8.523 1 86.75 206 ARG A N 1
ATOM 1653 C CA . ARG A 1 206 ? -7.879 -7.289 -8.727 1 86.75 206 ARG A CA 1
ATOM 1654 C C . ARG A 1 206 ? -7.004 -7.473 -7.492 1 86.75 206 ARG A C 1
ATOM 1656 O O . ARG A 1 206 ? -7.512 -7.734 -6.398 1 86.75 206 ARG A O 1
ATOM 1663 N N . ALA A 1 207 ? -5.715 -7.324 -7.762 1 90.88 207 ALA A N 1
ATOM 1664 C CA . ALA A 1 207 ? -4.758 -7.281 -6.66 1 90.88 207 ALA A CA 1
ATOM 1665 C C . ALA A 1 207 ? -3.703 -6.203 -6.895 1 90.88 207 ALA A C 1
ATOM 1667 O O . ALA A 1 207 ? -3.463 -5.797 -8.031 1 90.88 207 ALA A O 1
ATOM 1668 N N . THR A 1 208 ? -3.248 -5.645 -5.836 1 93.81 208 THR A N 1
ATOM 1669 C CA . THR A 1 208 ? -2.061 -4.801 -5.867 1 93.81 208 THR A CA 1
ATOM 1670 C C . THR A 1 208 ? -0.902 -5.469 -5.133 1 93.81 208 THR A C 1
ATOM 1672 O O . THR A 1 208 ? -1.095 -6.059 -4.066 1 93.81 208 THR A O 1
ATOM 1675 N N . ILE A 1 209 ? 0.292 -5.414 -5.762 1 93.94 209 ILE A N 1
ATOM 1676 C CA . ILE A 1 209 ? 1.451 -6.027 -5.121 1 93.94 209 ILE A CA 1
ATOM 1677 C C . ILE A 1 209 ? 2.615 -5.039 -5.105 1 93.94 209 ILE A C 1
ATOM 1679 O O . ILE A 1 209 ? 2.754 -4.219 -6.02 1 93.94 209 ILE A O 1
ATOM 1683 N N . TRP A 1 210 ? 3.391 -5.039 -4.02 1 95.62 210 TRP A N 1
ATOM 1684 C CA . TRP A 1 210 ? 4.625 -4.273 -3.867 1 95.62 210 TRP A CA 1
ATOM 1685 C C . TRP A 1 210 ? 5.832 -5.203 -3.779 1 95.62 210 TRP A C 1
ATOM 1687 O O . TRP A 1 210 ? 5.785 -6.227 -3.092 1 95.62 210 TRP A O 1
ATOM 1697 N N . LEU A 1 211 ? 6.906 -4.887 -4.48 1 92.88 211 LEU A N 1
ATOM 1698 C CA . LEU A 1 211 ? 8.094 -5.734 -4.551 1 92.88 211 LEU A CA 1
ATOM 1699 C C . LEU A 1 211 ? 9.227 -5.156 -3.705 1 92.88 211 LEU A C 1
ATOM 1701 O O . LEU A 1 211 ? 9.398 -3.936 -3.643 1 92.88 211 LEU A O 1
ATOM 1705 N N . VAL A 1 212 ? 10.047 -5.973 -3.129 1 93.94 212 VAL A N 1
ATOM 1706 C CA . VAL A 1 212 ? 11.18 -5.566 -2.297 1 93.94 212 VAL A CA 1
ATOM 1707 C C . VAL A 1 212 ? 12.18 -4.773 -3.133 1 93.94 212 VAL A C 1
ATOM 1709 O O . VAL A 1 212 ? 12.805 -3.83 -2.637 1 93.94 212 VAL A O 1
ATOM 1712 N N . ASP A 1 213 ? 12.305 -5.082 -4.402 1 89.19 213 ASP A N 1
ATOM 1713 C CA . ASP A 1 213 ? 13.289 -4.449 -5.27 1 89.19 213 ASP A CA 1
ATOM 1714 C C . ASP A 1 213 ? 12.766 -3.119 -5.812 1 89.19 213 ASP A C 1
ATOM 1716 O O . ASP A 1 213 ? 13.539 -2.311 -6.336 1 89.19 213 ASP A O 1
ATOM 1720 N N . ASP A 1 214 ? 11.531 -2.875 -5.73 1 90.62 214 ASP A N 1
ATOM 1721 C CA . ASP A 1 214 ? 10.875 -1.627 -6.117 1 90.62 214 ASP A CA 1
ATOM 1722 C C . ASP A 1 214 ? 9.758 -1.266 -5.141 1 90.62 214 ASP A C 1
ATOM 1724 O O . ASP A 1 214 ? 8.578 -1.332 -5.492 1 90.62 214 ASP A O 1
ATOM 1728 N N . PRO A 1 215 ? 10.172 -0.834 -3.951 1 94.62 215 PRO A N 1
ATOM 1729 C CA . PRO A 1 215 ? 9.188 -0.729 -2.875 1 94.62 215 PRO A CA 1
ATOM 1730 C C . PRO A 1 215 ? 8.328 0.533 -2.979 1 94.62 215 PRO A C 1
ATOM 1732 O O . PRO A 1 215 ? 7.367 0.695 -2.225 1 94.62 215 PRO A O 1
ATOM 1735 N N . TYR A 1 216 ? 8.547 1.399 -3.973 1 95.06 216 TYR A N 1
ATOM 1736 C CA . TYR A 1 216 ? 7.867 2.688 -4.02 1 95.06 216 TYR A CA 1
ATOM 1737 C C . TYR A 1 216 ? 6.664 2.633 -4.953 1 95.06 216 TYR A C 1
ATOM 1739 O O . TYR A 1 216 ? 5.816 3.527 -4.938 1 95.06 216 TYR A O 1
ATOM 1747 N N . CYS A 1 217 ? 6.621 1.589 -5.793 1 91.94 217 CYS A N 1
ATOM 1748 C CA . CYS A 1 217 ? 5.562 1.449 -6.785 1 91.94 217 CYS A CA 1
ATOM 1749 C C . CYS A 1 217 ? 4.84 0.118 -6.629 1 91.94 217 CYS A C 1
ATOM 1751 O O . CYS A 1 217 ? 5.473 -0.917 -6.418 1 91.94 217 CYS A O 1
ATOM 1753 N N . TYR A 1 218 ? 3.518 0.259 -6.602 1 93 218 TYR A N 1
ATOM 1754 C CA . TYR A 1 218 ? 2.777 -0.997 -6.645 1 93 218 TYR A CA 1
ATOM 1755 C C . TYR A 1 218 ? 2.412 -1.366 -8.078 1 93 218 TYR A C 1
ATOM 1757 O O . TYR A 1 218 ? 2.471 -0.524 -8.977 1 93 218 TYR A O 1
ATOM 1765 N N . ARG A 1 219 ? 2.127 -2.684 -8.336 1 88.06 219 ARG A N 1
ATOM 1766 C CA . ARG A 1 219 ? 1.628 -3.23 -9.594 1 88.06 219 ARG A CA 1
ATOM 1767 C C . ARG A 1 219 ? 0.196 -3.734 -9.445 1 88.06 219 ARG A C 1
ATOM 1769 O O . ARG A 1 219 ? -0.195 -4.195 -8.367 1 88.06 219 ARG A O 1
ATOM 1776 N N . LEU A 1 220 ? -0.503 -3.588 -10.523 1 87.56 220 LEU A N 1
ATOM 1777 C CA . LEU A 1 220 ? -1.887 -4.051 -10.555 1 87.56 220 LEU A CA 1
ATOM 1778 C C . LEU A 1 220 ? -2.006 -5.371 -11.305 1 87.56 220 LEU A C 1
ATOM 1780 O O . LEU A 1 220 ? -1.464 -5.516 -12.398 1 87.56 220 LEU A O 1
ATOM 1784 N N . LEU A 1 221 ? -2.602 -6.324 -10.664 1 85.94 221 LEU A N 1
ATOM 1785 C CA . LEU A 1 221 ? -2.93 -7.594 -11.305 1 85.94 221 LEU A CA 1
ATOM 1786 C C . LEU A 1 221 ? -4.434 -7.719 -11.516 1 85.94 221 LEU A C 1
ATOM 1788 O O . LEU A 1 221 ? -5.211 -7.637 -10.562 1 85.94 221 LEU A O 1
ATOM 1792 N N . GLY A 1 222 ? -4.832 -7.895 -12.75 1 84.56 222 GLY A N 1
ATOM 1793 C CA . GLY A 1 222 ? -6.234 -8.141 -13.047 1 84.56 222 GLY A CA 1
ATOM 1794 C C . GLY A 1 222 ? -6.625 -9.602 -12.922 1 84.56 222 GLY A C 1
ATOM 1795 O O . GLY A 1 222 ? -5.816 -10.43 -12.492 1 84.56 222 GLY A O 1
ATOM 1796 N N . LEU A 1 223 ? -7.871 -9.852 -13.219 1 80.44 223 LEU A N 1
ATOM 1797 C CA . LEU A 1 223 ? -8.422 -11.195 -13.102 1 80.44 223 LEU A CA 1
ATOM 1798 C C . LEU A 1 223 ? -7.602 -12.195 -13.906 1 80.44 223 LEU A C 1
ATOM 1800 O O . LEU A 1 223 ? -7.285 -13.281 -13.414 1 80.44 223 LEU A O 1
ATOM 1804 N N . GLU A 1 224 ? -7.191 -11.836 -15.062 1 79.81 224 GLU A N 1
ATOM 1805 C CA . GLU A 1 224 ? -6.438 -12.734 -15.938 1 79.81 224 GLU A CA 1
ATOM 1806 C C . GLU A 1 224 ? -5.07 -13.062 -15.344 1 79.81 224 GLU A C 1
ATOM 1808 O O . GLU A 1 224 ? -4.621 -14.211 -15.414 1 79.81 224 GLU A O 1
ATOM 1813 N N . ASP A 1 225 ? -4.465 -12.055 -14.805 1 81.88 225 ASP A N 1
ATOM 1814 C CA . ASP A 1 225 ? -3.16 -12.258 -14.188 1 81.88 225 ASP A CA 1
ATOM 1815 C C . ASP A 1 225 ? -3.273 -13.125 -12.938 1 81.88 225 ASP A C 1
ATOM 1817 O O . ASP A 1 225 ? -2.418 -13.977 -12.688 1 81.88 225 ASP A O 1
ATOM 1821 N N . LEU A 1 226 ? -4.293 -12.906 -12.195 1 85.75 226 LEU A N 1
ATOM 1822 C CA . LEU A 1 226 ? -4.457 -13.562 -10.906 1 85.75 226 LEU A CA 1
ATOM 1823 C C . LEU A 1 226 ? -4.812 -15.039 -11.086 1 85.75 226 LEU A C 1
ATOM 1825 O O . LEU A 1 226 ? -4.555 -15.852 -10.195 1 85.75 226 LEU A O 1
ATOM 1829 N N . THR A 1 227 ? -5.406 -15.336 -12.211 1 81.31 227 THR A N 1
ATOM 1830 C CA . THR A 1 227 ? -5.863 -16.703 -12.414 1 81.31 227 THR A CA 1
ATOM 1831 C C . THR A 1 227 ? -4.91 -17.469 -13.336 1 81.31 227 THR A C 1
ATOM 1833 O O . THR A 1 227 ? -5.152 -18.625 -13.68 1 81.31 227 THR A O 1
ATOM 1836 N N . ASP A 1 228 ? -3.877 -16.844 -13.727 1 77.19 228 ASP A N 1
ATOM 1837 C CA . ASP A 1 228 ? -2.879 -17.453 -14.602 1 77.19 228 ASP A CA 1
ATOM 1838 C C . ASP A 1 228 ? -1.556 -17.656 -13.867 1 77.19 228 ASP A C 1
ATOM 1840 O O . ASP A 1 228 ? -0.792 -16.703 -13.688 1 77.19 228 ASP A O 1
ATOM 1844 N N . PRO A 1 229 ? -1.212 -18.859 -13.547 1 76.12 229 PRO A N 1
ATOM 1845 C CA . PRO A 1 229 ? 0.03 -19.125 -12.82 1 76.12 229 PRO A CA 1
ATOM 1846 C C . PRO A 1 229 ? 1.274 -18.703 -13.594 1 76.12 229 PRO A C 1
ATOM 1848 O O . PRO A 1 229 ? 2.355 -18.578 -13.016 1 76.12 229 PRO A O 1
ATOM 1851 N N . ASN A 1 230 ? 1.143 -18.438 -14.891 1 72.19 230 ASN A N 1
ATOM 1852 C CA . ASN A 1 230 ? 2.264 -17.906 -15.672 1 72.19 230 ASN A CA 1
ATOM 1853 C C . ASN A 1 230 ? 2.713 -16.547 -15.156 1 72.19 230 ASN A C 1
ATOM 1855 O O . ASN A 1 230 ? 3.83 -16.109 -15.438 1 72.19 230 ASN A O 1
ATOM 1859 N N . THR A 1 231 ? 1.783 -15.945 -14.438 1 78.19 231 THR A N 1
ATOM 1860 C CA . THR A 1 231 ? 2.1 -14.633 -13.875 1 78.19 231 THR A CA 1
ATOM 1861 C C . THR A 1 231 ? 3.381 -14.703 -13.047 1 78.19 231 THR A C 1
ATOM 1863 O O . THR A 1 231 ? 4.164 -13.75 -13.031 1 78.19 231 THR A O 1
ATOM 1866 N N . CYS A 1 232 ? 3.639 -15.82 -12.438 1 76.75 232 CYS A N 1
ATOM 1867 C CA . CYS A 1 232 ? 4.832 -15.977 -11.617 1 76.75 232 CYS A CA 1
ATOM 1868 C C . CYS A 1 232 ? 6.098 -15.805 -12.453 1 76.75 232 CYS A C 1
ATOM 1870 O O . CYS A 1 232 ? 7.133 -15.383 -11.938 1 76.75 232 CYS A O 1
ATOM 1872 N N . LEU A 1 233 ? 5.988 -16.078 -13.711 1 70.06 233 LEU A N 1
ATOM 1873 C CA . LEU A 1 233 ? 7.148 -16.016 -14.594 1 70.06 233 LEU A CA 1
ATOM 1874 C C . LEU A 1 233 ? 7.535 -14.57 -14.875 1 70.06 233 LEU A C 1
ATOM 1876 O O . LEU A 1 233 ? 8.656 -14.297 -15.312 1 70.06 233 LEU A O 1
ATOM 1880 N N . ALA A 1 234 ? 6.648 -13.641 -14.633 1 74.25 234 ALA A N 1
ATOM 1881 C CA . ALA A 1 234 ? 6.914 -12.227 -14.875 1 74.25 234 ALA A CA 1
ATOM 1882 C C . ALA A 1 234 ? 7.742 -11.625 -13.742 1 74.25 234 ALA A C 1
ATOM 1884 O O . ALA A 1 234 ? 8.266 -10.516 -13.867 1 74.25 234 ALA A O 1
ATOM 1885 N N . TYR A 1 235 ? 7.848 -12.383 -12.68 1 77.62 235 TYR A N 1
ATOM 1886 C CA . TYR A 1 235 ? 8.555 -11.898 -11.5 1 77.62 235 TYR A CA 1
ATOM 1887 C C . TYR A 1 235 ? 9.719 -12.82 -11.141 1 77.62 235 TYR A C 1
ATOM 1889 O O . TYR A 1 235 ? 9.523 -14.031 -10.977 1 77.62 235 TYR A O 1
ATOM 1897 N N . PRO A 1 236 ? 10.844 -12.188 -11.047 1 73.5 236 PRO A N 1
ATOM 1898 C CA . PRO A 1 236 ? 12.008 -13.023 -10.75 1 73.5 236 PRO A CA 1
ATOM 1899 C C . PRO A 1 236 ? 11.922 -13.703 -9.391 1 73.5 236 PRO A C 1
ATOM 1901 O O . PRO A 1 236 ? 11.312 -13.164 -8.461 1 73.5 236 PRO A O 1
ATOM 1904 N N . HIS A 1 237 ? 12.57 -14.812 -9.305 1 76.81 237 HIS A N 1
ATOM 1905 C CA . HIS A 1 237 ? 12.664 -15.508 -8.023 1 76.81 237 HIS A CA 1
ATOM 1906 C C . HIS A 1 237 ? 13.484 -14.695 -7.02 1 76.81 237 HIS A C 1
ATOM 1908 O O . HIS A 1 237 ? 14.523 -14.133 -7.375 1 76.81 237 HIS A O 1
ATOM 1914 N N . ARG A 1 238 ? 12.969 -14.578 -5.855 1 83.12 238 ARG A N 1
ATOM 1915 C CA . ARG A 1 238 ? 13.625 -13.914 -4.73 1 83.12 238 ARG A CA 1
ATOM 1916 C C . ARG A 1 238 ? 13.383 -14.68 -3.434 1 83.12 238 ARG A C 1
ATOM 1918 O O . ARG A 1 238 ? 12.266 -15.133 -3.17 1 83.12 238 ARG A O 1
ATOM 1925 N N . PRO A 1 239 ? 14.531 -14.844 -2.732 1 87.19 239 PRO A N 1
ATOM 1926 C CA . PRO A 1 239 ? 14.281 -15.414 -1.405 1 87.19 239 PRO A CA 1
ATOM 1927 C C . PRO A 1 239 ? 13.32 -14.562 -0.573 1 87.19 239 PRO A C 1
ATOM 1929 O O . PRO A 1 239 ? 13.164 -13.367 -0.829 1 87.19 239 PRO A O 1
ATOM 1932 N N . TYR A 1 240 ? 12.711 -15.281 0.319 1 93.31 240 TYR A N 1
ATOM 1933 C CA . TYR A 1 240 ? 11.852 -14.547 1.245 1 93.31 240 TYR A CA 1
ATOM 1934 C C . TYR A 1 240 ? 12.633 -13.438 1.947 1 93.31 240 TYR A C 1
ATOM 1936 O O . TYR A 1 240 ? 13.75 -13.656 2.416 1 93.31 240 TYR A O 1
ATOM 1944 N N . THR A 1 241 ? 12.133 -12.266 1.967 1 94.44 241 THR A N 1
ATOM 1945 C CA . THR A 1 241 ? 12.883 -11.094 2.412 1 94.44 241 THR A CA 1
ATOM 1946 C C . THR A 1 241 ? 13.297 -11.242 3.875 1 94.44 241 THR A C 1
ATOM 1948 O O . THR A 1 241 ? 12.52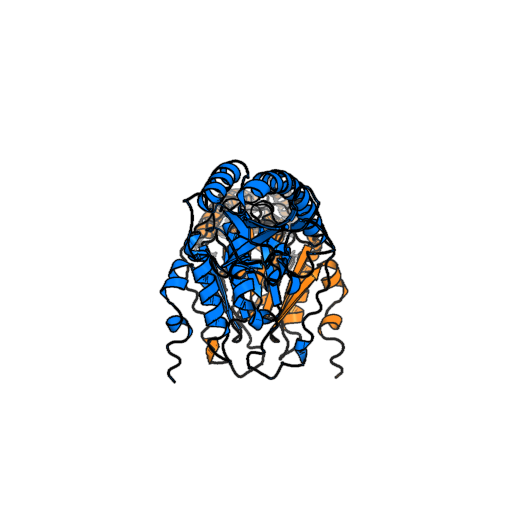3 -11.727 4.699 1 94.44 241 THR A O 1
ATOM 1951 N N . ASP A 1 242 ? 14.43 -10.758 4.176 1 94 242 ASP A N 1
ATOM 1952 C CA . ASP A 1 242 ? 14.945 -10.812 5.539 1 94 242 ASP A CA 1
ATOM 1953 C C . ASP A 1 242 ? 14.266 -9.773 6.426 1 94 242 ASP A C 1
ATOM 1955 O O . ASP A 1 242 ? 14.391 -9.812 7.652 1 94 242 ASP A O 1
ATOM 1959 N N . LYS A 1 243 ? 13.516 -8.922 5.852 1 94.62 243 LYS A N 1
ATOM 1960 C CA . LYS A 1 243 ? 12.82 -7.875 6.598 1 94.62 243 LYS A CA 1
ATOM 1961 C C . LYS A 1 243 ? 11.477 -8.367 7.117 1 94.62 243 LYS A C 1
ATOM 1963 O O . LYS A 1 243 ? 10.805 -7.676 7.883 1 94.62 243 LYS A O 1
ATOM 1968 N N . ALA A 1 244 ? 11.133 -9.602 6.754 1 95.56 244 ALA A N 1
ATOM 1969 C CA . ALA A 1 244 ? 9.797 -10.102 7.059 1 95.56 244 ALA A CA 1
ATOM 1970 C C . ALA A 1 244 ? 9.656 -10.43 8.539 1 95.56 244 ALA A C 1
ATOM 1972 O O . ALA A 1 244 ? 10.523 -11.094 9.125 1 95.56 244 ALA A O 1
ATOM 1973 N N . ILE A 1 245 ? 8.578 -9.93 9.148 1 94.44 245 ILE A N 1
ATOM 1974 C CA . ILE A 1 245 ? 8.148 -10.297 10.492 1 94.44 245 ILE A CA 1
ATOM 1975 C C . ILE A 1 245 ? 7.246 -11.523 10.43 1 94.44 245 ILE A C 1
ATOM 1977 O O . ILE A 1 245 ? 7.316 -12.398 11.297 1 94.44 245 ILE A O 1
ATOM 1981 N N . ILE A 1 246 ? 6.449 -11.609 9.414 1 96.31 246 ILE A N 1
ATOM 1982 C CA . ILE A 1 246 ? 5.586 -12.773 9.234 1 96.31 246 ILE A CA 1
ATOM 1983 C C . ILE A 1 246 ? 6.406 -13.945 8.703 1 96.31 246 ILE A C 1
ATOM 1985 O O . ILE A 1 246 ? 7.062 -13.836 7.664 1 96.31 246 ILE A O 1
ATOM 1989 N N . PRO A 1 247 ? 6.395 -15.047 9.406 1 96.94 247 PRO A N 1
ATOM 1990 C CA . PRO A 1 247 ? 7.07 -16.219 8.844 1 96.94 247 PRO A CA 1
ATOM 1991 C C . PRO A 1 247 ? 6.457 -16.688 7.523 1 96.94 247 PRO A C 1
ATOM 1993 O O . PRO A 1 247 ? 5.234 -16.641 7.359 1 96.94 247 PRO A O 1
ATOM 1996 N N . ALA A 1 248 ? 7.309 -17.188 6.629 1 94.75 248 ALA A N 1
ATOM 1997 C CA . ALA A 1 248 ? 6.852 -17.625 5.312 1 94.75 248 ALA A CA 1
ATOM 1998 C C . ALA A 1 248 ? 5.762 -18.688 5.434 1 94.75 248 ALA A C 1
ATOM 2000 O O . ALA A 1 248 ? 4.801 -18.688 4.656 1 94.75 248 ALA A O 1
ATOM 2001 N N . LYS A 1 249 ? 5.855 -19.5 6.383 1 94.94 249 LYS A N 1
ATOM 2002 C CA . LYS A 1 249 ? 4.93 -20.609 6.566 1 94.94 249 LYS A CA 1
ATOM 2003 C C . LYS A 1 249 ? 3.525 -20.109 6.902 1 94.94 249 LYS A C 1
ATOM 2005 O O . LYS A 1 249 ? 2.549 -20.859 6.766 1 94.94 249 LYS A O 1
ATOM 2010 N N . ASP A 1 250 ? 3.385 -18.906 7.379 1 96 250 ASP A N 1
ATOM 2011 C CA . ASP A 1 250 ? 2.105 -18.391 7.852 1 96 250 ASP A CA 1
ATOM 2012 C C . ASP A 1 250 ? 1.363 -17.672 6.73 1 96 250 ASP A C 1
ATOM 2014 O O . ASP A 1 250 ? 0.202 -17.281 6.891 1 96 250 ASP A O 1
ATOM 2018 N N . ILE A 1 251 ? 1.994 -17.516 5.555 1 96.38 251 ILE A N 1
ATOM 2019 C CA . ILE A 1 251 ? 1.388 -16.766 4.465 1 96.38 251 ILE A CA 1
ATOM 2020 C C . ILE A 1 251 ? 0.178 -17.516 3.922 1 96.38 251 ILE A C 1
ATOM 2022 O O . ILE A 1 251 ? -0.919 -16.969 3.826 1 96.38 251 ILE A O 1
ATOM 2026 N N . ALA A 1 252 ? 0.322 -18.766 3.625 1 91.88 252 ALA A N 1
ATOM 2027 C CA . ALA A 1 252 ? -0.769 -19.562 3.072 1 91.88 252 ALA A CA 1
ATOM 2028 C C . ALA A 1 252 ? -1.942 -19.641 4.047 1 91.88 252 ALA A C 1
ATOM 2030 O O . ALA A 1 252 ? -3.094 -19.438 3.656 1 91.88 252 ALA A O 1
ATOM 2031 N N . PRO A 1 253 ? -1.686 -19.859 5.352 1 94.06 253 PRO A N 1
ATOM 2032 C CA . PRO A 1 253 ? -2.789 -19.859 6.316 1 94.06 253 PRO A CA 1
ATOM 2033 C C . PRO A 1 253 ? -3.545 -18.547 6.359 1 94.06 253 PRO A C 1
ATOM 2035 O O . PRO A 1 253 ? -4.766 -18.531 6.531 1 94.06 253 PRO A O 1
ATOM 2038 N N . ILE A 1 254 ? -2.906 -17.453 6.242 1 95.38 254 ILE A N 1
ATOM 2039 C CA . ILE A 1 254 ? -3.562 -16.156 6.246 1 95.38 254 ILE A CA 1
ATOM 2040 C C . ILE A 1 254 ? -4.492 -16.031 5.043 1 95.38 254 ILE A C 1
ATOM 2042 O O . ILE A 1 254 ? -5.648 -15.625 5.18 1 95.38 254 ILE A O 1
ATOM 2046 N N . PHE A 1 255 ? -4.004 -16.453 3.871 1 94.12 255 PHE A N 1
ATOM 2047 C CA . PHE A 1 255 ? -4.844 -16.391 2.682 1 94.12 255 PHE A CA 1
ATOM 2048 C C . PHE A 1 255 ? -6.035 -17.328 2.807 1 94.12 255 PHE A C 1
ATOM 2050 O O . PHE A 1 255 ? -7.121 -17.031 2.309 1 94.12 255 PHE A O 1
ATOM 2057 N N . ASP A 1 256 ? -5.812 -18.422 3.4 1 90.94 256 ASP A N 1
ATOM 2058 C CA . ASP A 1 256 ? -6.926 -19.328 3.65 1 90.94 256 ASP A CA 1
ATOM 2059 C C . ASP A 1 256 ? -7.992 -18.672 4.523 1 90.94 256 ASP A C 1
ATOM 2061 O O . ASP A 1 256 ? -9.188 -18.875 4.305 1 90.94 256 ASP A O 1
ATOM 2065 N N . MET A 1 257 ? -7.551 -17.969 5.539 1 91.69 257 MET A N 1
ATOM 2066 C CA . MET A 1 257 ? -8.492 -17.234 6.391 1 91.69 257 MET A CA 1
ATOM 2067 C C . MET A 1 257 ? -9.242 -16.172 5.59 1 91.69 257 MET A C 1
ATOM 2069 O O . MET A 1 257 ? -10.422 -15.938 5.824 1 91.69 257 MET A O 1
ATOM 2073 N N . PHE A 1 258 ? -8.539 -15.477 4.648 1 92.88 258 PHE A N 1
ATOM 2074 C CA . PHE A 1 258 ? -9.219 -14.531 3.775 1 92.88 258 PHE A CA 1
ATOM 2075 C C . PHE A 1 258 ? -10.375 -15.211 3.043 1 92.88 258 PHE A C 1
ATOM 2077 O O . PHE A 1 258 ? -11.477 -14.656 2.971 1 92.88 258 PHE A O 1
ATOM 2084 N N . ARG A 1 259 ? -10.062 -16.391 2.525 1 88.31 259 ARG A N 1
ATOM 2085 C CA . ARG A 1 259 ? -11.086 -17.141 1.802 1 88.31 259 ARG A CA 1
ATOM 2086 C C . ARG A 1 259 ? -12.281 -17.438 2.693 1 88.31 259 ARG A C 1
ATOM 2088 O O . ARG A 1 259 ? -13.43 -17.25 2.277 1 88.31 259 ARG A O 1
ATOM 2095 N N . GLN A 1 260 ? -12.008 -17.844 3.869 1 86.31 260 GLN A N 1
ATOM 2096 C CA . GLN A 1 260 ? -13.078 -18.172 4.805 1 86.31 260 GLN A CA 1
ATOM 2097 C C . GLN A 1 260 ? -13.914 -16.938 5.137 1 86.31 260 GLN A C 1
ATOM 2099 O O . GLN A 1 260 ? -15.141 -17.016 5.195 1 86.31 260 GLN A O 1
ATOM 2104 N N . LEU A 1 261 ? -13.289 -15.859 5.352 1 86.25 261 LEU A N 1
ATOM 2105 C CA . LEU A 1 261 ? -13.977 -14.625 5.691 1 86.25 261 LEU A CA 1
ATOM 2106 C C . LEU A 1 261 ? -14.82 -14.125 4.52 1 86.25 261 LEU A C 1
ATOM 2108 O O . LEU A 1 261 ? -15.875 -13.531 4.719 1 86.25 261 LEU A O 1
ATOM 2112 N N . ARG A 1 262 ? -14.367 -14.352 3.309 1 87.69 262 ARG A N 1
ATOM 2113 C CA . ARG A 1 262 ? -15.102 -13.93 2.123 1 87.69 262 ARG A CA 1
ATOM 2114 C C . ARG A 1 262 ? -16.422 -14.688 2 1 87.69 262 ARG A C 1
ATOM 2116 O O . ARG A 1 262 ? -17.422 -14.117 1.557 1 87.69 262 ARG A O 1
ATOM 2123 N N . PHE A 1 263 ? -16.438 -15.922 2.473 1 83.5 263 PHE A N 1
ATOM 2124 C CA . PHE A 1 263 ? -17.609 -16.75 2.279 1 83.5 263 PHE A CA 1
ATOM 2125 C C . PHE A 1 263 ? -18.344 -16.969 3.596 1 83.5 263 PHE A C 1
ATOM 2127 O O . PHE A 1 263 ? -19.281 -17.766 3.674 1 83.5 263 PHE A O 1
ATOM 2134 N N . ALA A 1 264 ? -17.938 -16.266 4.594 1 75.12 264 ALA A N 1
ATOM 2135 C CA . ALA A 1 264 ? -18.469 -16.484 5.934 1 75.12 264 ALA A CA 1
ATOM 2136 C C . ALA A 1 264 ? -19.938 -16.062 6.012 1 75.12 264 ALA A C 1
ATOM 2138 O O . ALA A 1 264 ? -20.75 -16.719 6.672 1 75.12 264 ALA A O 1
ATOM 2139 N N . ASP A 1 265 ? -20.266 -15.016 5.43 1 71.94 265 ASP A N 1
ATOM 2140 C CA . ASP A 1 265 ? -21.625 -14.477 5.512 1 71.94 265 ASP A CA 1
ATOM 2141 C C . ASP A 1 265 ? -22.016 -13.789 4.207 1 71.94 265 ASP A C 1
ATOM 2143 O O . ASP A 1 265 ? -21.172 -13.258 3.492 1 71.94 265 ASP A O 1
ATOM 2147 N N . GLU A 1 266 ? -23.266 -13.852 3.918 1 70.38 266 GLU A N 1
ATOM 2148 C CA . GLU A 1 266 ? -23.75 -13.25 2.678 1 70.38 266 GLU A CA 1
ATOM 2149 C C . GLU A 1 266 ? -23.859 -11.734 2.807 1 70.38 266 GLU A C 1
ATOM 2151 O O . GLU A 1 266 ? -23.812 -11.016 1.805 1 70.38 266 GLU A O 1
ATOM 2156 N N . ASN A 1 267 ? -23.969 -11.312 4.035 1 67.31 267 ASN A N 1
ATOM 2157 C CA . ASN A 1 267 ? -24.172 -9.883 4.25 1 67.31 267 ASN A CA 1
ATOM 2158 C C . ASN A 1 267 ? -22.891 -9.211 4.73 1 67.31 267 ASN A C 1
ATOM 2160 O O . ASN A 1 267 ? -22.625 -8.055 4.41 1 67.31 267 ASN A O 1
ATOM 2164 N N . ILE A 1 268 ? -22.188 -9.953 5.516 1 73.56 268 ILE A N 1
ATOM 2165 C CA . ILE A 1 268 ? -20.906 -9.445 6.008 1 73.56 268 ILE A CA 1
ATOM 2166 C C . ILE A 1 268 ? -19.781 -10.328 5.5 1 73.56 268 ILE A C 1
ATOM 2168 O O . ILE A 1 268 ? -19.594 -11.461 5.965 1 73.56 268 ILE A O 1
ATOM 2172 N N . TYR A 1 269 ? -19.141 -9.852 4.547 1 81.56 269 TYR A N 1
ATOM 2173 C CA . TYR A 1 269 ? -18.094 -10.648 3.91 1 81.56 269 TYR A CA 1
ATOM 2174 C C . TYR A 1 269 ? -16.859 -9.789 3.607 1 81.56 269 TYR A C 1
ATOM 2176 O O . TYR A 1 269 ? -16.953 -8.562 3.582 1 81.56 269 TYR A O 1
ATOM 2184 N N . LEU A 1 270 ? -15.82 -10.461 3.459 1 86.88 270 LEU A N 1
ATOM 2185 C CA . LEU A 1 270 ? -14.562 -9.789 3.15 1 86.88 270 LEU A CA 1
ATOM 2186 C C . LEU A 1 270 ? -14.562 -9.258 1.721 1 86.88 270 LEU A C 1
ATOM 2188 O O . LEU A 1 270 ? -14.797 -10.016 0.774 1 86.88 270 LEU A O 1
ATOM 2192 N N . ARG A 1 271 ? -14.344 -7.949 1.546 1 84.56 271 ARG A N 1
ATOM 2193 C CA . ARG A 1 271 ? -14.273 -7.312 0.236 1 84.56 271 ARG A CA 1
ATOM 2194 C C . ARG A 1 271 ? -12.828 -7.195 -0.235 1 84.56 271 ARG A C 1
ATOM 2196 O O . ARG A 1 271 ? -12.555 -7.262 -1.435 1 84.56 271 ARG A O 1
ATOM 2203 N N . ALA A 1 272 ? -12.008 -6.93 0.746 1 89.81 272 ALA A N 1
ATOM 2204 C CA . ALA A 1 272 ? -10.578 -6.828 0.434 1 89.81 272 ALA A CA 1
ATOM 2205 C C . ALA A 1 272 ? -9.727 -7.195 1.643 1 89.81 272 ALA A C 1
ATOM 2207 O O . ALA A 1 272 ? -10.148 -7.023 2.787 1 89.81 272 ALA A O 1
ATOM 2208 N N . GLY A 1 273 ? -8.586 -7.801 1.402 1 93.12 273 GLY A N 1
ATOM 2209 C CA . GLY A 1 273 ? -7.605 -8.148 2.416 1 93.12 273 GLY A CA 1
ATOM 2210 C C . GLY A 1 273 ? -6.172 -7.934 1.959 1 93.12 273 GLY A C 1
ATOM 2211 O O . GLY A 1 273 ? -5.855 -8.133 0.783 1 93.12 273 GLY A O 1
ATOM 2212 N N . SER A 1 274 ? -5.336 -7.5 2.883 1 96.31 274 SER A N 1
ATOM 2213 C CA . SER A 1 274 ? -3.939 -7.301 2.512 1 96.31 274 SER A CA 1
ATOM 2214 C C . SER A 1 274 ? -2.998 -7.879 3.562 1 96.31 274 SER A C 1
ATOM 2216 O O . SER A 1 274 ? -3.393 -8.086 4.711 1 96.31 274 SER A O 1
ATOM 2218 N N . ILE A 1 275 ? -1.833 -8.242 3.096 1 97.12 275 ILE A N 1
ATOM 2219 C CA . ILE A 1 275 ? -0.73 -8.727 3.92 1 97.12 275 ILE A CA 1
ATOM 2220 C C . ILE A 1 275 ? 0.51 -7.871 3.676 1 97.12 275 ILE A C 1
ATOM 2222 O O . ILE A 1 275 ? 0.897 -7.641 2.527 1 97.12 275 ILE A O 1
ATOM 2226 N N . ASN A 1 276 ? 1.07 -7.316 4.672 1 97.44 276 ASN A N 1
ATOM 2227 C CA . ASN A 1 276 ? 2.414 -6.746 4.633 1 97.44 276 ASN A CA 1
ATOM 2228 C C . ASN A 1 276 ? 3.385 -7.539 5.504 1 97.44 276 ASN A C 1
ATOM 2230 O O . ASN A 1 276 ? 3.314 -7.48 6.73 1 97.44 276 ASN A O 1
ATOM 2234 N N . VAL A 1 277 ? 4.273 -8.227 4.863 1 97.56 277 VAL A N 1
ATOM 2235 C CA . VAL A 1 277 ? 5.094 -9.188 5.598 1 97.56 277 VAL A CA 1
ATOM 2236 C C . VAL A 1 277 ? 6.129 -8.445 6.434 1 97.56 277 VAL A C 1
ATOM 2238 O O . VAL A 1 277 ? 6.68 -9 7.391 1 97.56 277 VAL A O 1
ATOM 2241 N N . CYS A 1 278 ? 6.461 -7.246 6.109 1 95.88 278 CYS A N 1
ATOM 2242 C CA . CYS A 1 278 ? 7.465 -6.465 6.824 1 95.88 278 CYS A CA 1
ATOM 2243 C C . CYS A 1 278 ? 6.852 -5.77 8.031 1 95.88 278 CYS A C 1
ATOM 2245 O O . CYS A 1 278 ? 7.48 -5.688 9.086 1 95.88 278 CYS A O 1
ATOM 2247 N N . ASN A 1 279 ? 5.602 -5.34 7.867 1 90.69 279 ASN A N 1
ATOM 2248 C CA . ASN A 1 279 ? 4.855 -4.773 8.984 1 90.69 279 ASN A CA 1
ATOM 2249 C C . ASN A 1 279 ? 4.414 -5.852 9.969 1 90.69 279 ASN A C 1
ATOM 2251 O O . ASN A 1 279 ? 4.16 -5.562 11.141 1 90.69 279 ASN A O 1
ATOM 2255 N N . GLY A 1 280 ? 4.262 -6.996 9.438 1 93.38 280 GLY A N 1
ATOM 2256 C CA . GLY A 1 280 ? 3.654 -8.062 10.227 1 93.38 280 GLY A CA 1
ATOM 2257 C C . GLY A 1 280 ? 2.16 -7.879 10.414 1 93.38 280 GLY A C 1
ATOM 2258 O O . GLY A 1 280 ? 1.612 -8.258 11.453 1 93.38 280 GLY A O 1
ATOM 2259 N N . MET A 1 281 ? 1.541 -7.262 9.43 1 92.94 281 MET A N 1
ATOM 2260 C CA . MET A 1 281 ? 0.151 -6.855 9.617 1 92.94 281 MET A CA 1
ATOM 2261 C C . MET A 1 281 ? -0.735 -7.43 8.516 1 92.94 281 MET A C 1
ATOM 2263 O O . MET A 1 281 ? -0.291 -7.602 7.379 1 92.94 281 MET A O 1
ATOM 2267 N N . VAL A 1 282 ? -2.008 -7.656 8.914 1 93.06 282 VAL A N 1
ATOM 2268 C CA . VAL A 1 282 ? -3.109 -8.016 8.023 1 93.06 282 VAL A CA 1
ATOM 2269 C C . VAL A 1 282 ? -4.199 -6.949 8.094 1 93.06 282 VAL A C 1
ATOM 2271 O O . VAL A 1 282 ? -4.535 -6.465 9.18 1 93.06 282 VAL A O 1
ATOM 2274 N N . SER A 1 283 ? -4.59 -6.543 6.914 1 91.94 283 SER A N 1
ATOM 2275 C CA . SER A 1 283 ? -5.703 -5.602 6.883 1 91.94 283 SER A CA 1
ATOM 2276 C C . SER A 1 283 ? -6.938 -6.227 6.238 1 91.94 283 SER A C 1
ATOM 2278 O O . SER A 1 283 ? -6.82 -7.008 5.293 1 91.94 283 SER A O 1
ATOM 2280 N N . LEU A 1 284 ? -8.117 -5.863 6.762 1 87.56 284 LEU A N 1
ATOM 2281 C CA . LEU A 1 284 ? -9.391 -6.402 6.301 1 87.56 284 LEU A CA 1
ATOM 2282 C C . LEU A 1 284 ? -10.383 -5.281 6.016 1 87.56 284 LEU A C 1
ATOM 2284 O O . LEU A 1 284 ? -10.508 -4.344 6.805 1 87.56 284 LEU A O 1
ATOM 2288 N N . ASN A 1 285 ? -10.953 -5.355 4.879 1 85 285 ASN A N 1
ATOM 2289 C CA . ASN A 1 285 ? -12.086 -4.5 4.535 1 85 285 ASN A CA 1
ATOM 2290 C C . ASN A 1 285 ? -13.352 -5.312 4.297 1 85 285 ASN A C 1
ATOM 2292 O O . ASN A 1 285 ? -13.422 -6.098 3.352 1 85 285 ASN A O 1
ATOM 2296 N N . PHE A 1 286 ? -14.32 -5.059 5.121 1 79.81 286 PHE A N 1
ATOM 2297 C CA . PHE A 1 286 ? -15.562 -5.809 5.008 1 79.81 286 PHE A CA 1
ATOM 2298 C C . PHE A 1 286 ? -16.625 -4.98 4.305 1 79.81 286 PHE A C 1
ATOM 2300 O O . PHE A 1 286 ? -16.438 -3.785 4.066 1 79.81 286 PHE A O 1
ATOM 2307 N N . SER A 1 287 ? -17.75 -5.652 3.979 1 72.31 287 SER A N 1
ATOM 2308 C CA . SER A 1 287 ? -18.875 -5.012 3.285 1 72.31 287 SER A CA 1
ATOM 2309 C C . SER A 1 287 ? -19.531 -3.957 4.164 1 72.31 287 SER A C 1
ATOM 2311 O O . SER A 1 287 ? -20.141 -3.014 3.66 1 72.31 287 SER A O 1
ATOM 2313 N N . CYS A 1 288 ? -19.406 -4.086 5.555 1 62.66 288 CYS A N 1
ATOM 2314 C CA . CYS A 1 288 ? -20.062 -3.148 6.465 1 62.66 288 CYS A CA 1
ATOM 2315 C C . CYS A 1 288 ? -19.141 -1.962 6.762 1 62.66 288 CYS A C 1
ATOM 2317 O O . CYS A 1 288 ? -19.312 -1.283 7.777 1 62.66 288 CYS A O 1
ATOM 2319 N N . ASP A 1 289 ? -18.375 -1.504 5.809 1 58.84 289 ASP A N 1
ATOM 2320 C CA . ASP A 1 289 ? -17.5 -0.329 5.797 1 58.84 289 ASP A CA 1
ATOM 2321 C C . ASP A 1 289 ? -16.484 -0.384 6.93 1 58.84 289 ASP A C 1
ATOM 2323 O O . ASP A 1 289 ? -16.062 0.654 7.438 1 58.84 289 ASP A O 1
ATOM 2327 N N . GLY A 1 290 ? -16.188 -1.47 7.254 1 66.69 290 GLY A N 1
ATOM 2328 C CA . GLY A 1 290 ? -15.195 -1.611 8.305 1 66.69 290 GLY A CA 1
ATOM 2329 C C . GLY A 1 290 ? -13.828 -2.002 7.781 1 66.69 290 GLY A C 1
ATOM 2330 O O . GLY A 1 290 ? -13.711 -2.83 6.875 1 66.69 290 GLY A O 1
ATOM 2331 N N . SER A 1 291 ? -12.797 -1.174 8.203 1 77.38 291 SER A N 1
ATOM 2332 C CA . SER A 1 291 ? -11.414 -1.558 7.957 1 77.38 291 SER A CA 1
ATOM 2333 C C . SER A 1 291 ? -10.711 -1.969 9.25 1 77.38 291 SER A C 1
ATOM 2335 O O . SER A 1 291 ? -10.875 -1.319 10.281 1 77.38 291 SER A O 1
ATOM 2337 N N . HIS A 1 292 ? -10.062 -3.107 9.188 1 80.31 292 HIS A N 1
ATOM 2338 C CA . HIS A 1 292 ? -9.344 -3.637 10.336 1 80.31 292 HIS A CA 1
ATOM 2339 C C . HIS A 1 292 ? -7.867 -3.857 10.008 1 80.31 292 HIS A C 1
ATOM 2341 O O . HIS A 1 292 ? -7.531 -4.273 8.898 1 80.31 292 HIS A O 1
ATOM 2347 N N . TYR A 1 293 ? -7.109 -3.5 10.961 1 87.19 293 TYR A N 1
ATOM 2348 C CA . TYR A 1 293 ? -5.691 -3.838 10.93 1 87.19 293 TYR A CA 1
ATOM 2349 C C . TYR A 1 293 ? -5.297 -4.668 12.148 1 87.19 293 TYR A C 1
ATOM 2351 O O . TYR A 1 293 ? -5.586 -4.285 13.281 1 87.19 293 TYR A O 1
ATOM 2359 N N . ILE A 1 294 ? -4.68 -5.766 11.891 1 86.12 294 ILE A N 1
ATOM 2360 C CA . ILE A 1 294 ? -4.379 -6.691 12.977 1 86.12 294 ILE A CA 1
ATOM 2361 C C . ILE A 1 294 ? -3.033 -7.371 12.719 1 86.12 294 ILE A C 1
ATOM 2363 O O . ILE A 1 294 ? -2.676 -7.629 11.562 1 86.12 294 ILE A O 1
ATOM 2367 N N . ARG A 1 295 ? -2.332 -7.637 13.805 1 89.94 295 ARG A N 1
ATOM 2368 C CA . ARG A 1 295 ? -1.091 -8.391 13.664 1 89.94 295 ARG A CA 1
ATOM 2369 C C . ARG A 1 295 ? -1.362 -9.805 13.172 1 89.94 295 ARG A C 1
ATOM 2371 O O . ARG A 1 295 ? -2.354 -10.43 13.562 1 89.94 295 ARG A O 1
ATOM 2378 N N . TYR A 1 296 ? -0.449 -10.352 12.406 1 92.69 296 TYR A N 1
ATOM 2379 C CA . TYR A 1 296 ? -0.687 -11.609 11.711 1 92.69 296 TYR A CA 1
ATOM 2380 C C . TYR A 1 296 ? -0.94 -12.742 12.703 1 92.69 296 TYR A C 1
ATOM 2382 O O . TYR A 1 296 ? -1.792 -13.602 12.469 1 92.69 296 TYR A O 1
ATOM 2390 N N . ASP A 1 297 ? -0.137 -12.75 13.836 1 90.06 297 ASP A N 1
ATOM 2391 C CA . ASP A 1 297 ? -0.262 -13.844 14.789 1 90.06 297 ASP A CA 1
ATOM 2392 C C . ASP A 1 297 ? -1.602 -13.789 15.523 1 90.06 297 ASP A C 1
ATOM 2394 O O . ASP A 1 297 ? -2.227 -14.82 15.766 1 90.06 297 ASP A O 1
ATOM 2398 N N . GLU A 1 298 ? -2.057 -12.625 15.812 1 84.31 298 GLU A N 1
ATOM 2399 C CA . GLU A 1 298 ? -3.381 -12.453 16.406 1 84.31 298 GLU A CA 1
ATOM 2400 C C . GLU A 1 298 ? -4.477 -12.836 15.406 1 84.31 298 GLU A C 1
ATOM 2402 O O . GLU A 1 298 ? -5.477 -13.453 15.789 1 84.31 298 GLU A O 1
ATOM 2407 N N . PHE A 1 299 ? -4.32 -12.5 14.281 1 90.06 299 PHE A N 1
ATOM 2408 C CA . PHE A 1 299 ? -5.273 -12.82 13.227 1 90.06 299 PHE A CA 1
ATOM 2409 C C . PHE A 1 299 ? -5.449 -14.328 13.094 1 90.06 299 PHE A C 1
ATOM 2411 O O . PHE A 1 299 ? -6.574 -14.828 13.016 1 90.06 299 PHE A O 1
ATOM 2418 N N . LEU A 1 300 ? -4.332 -14.992 13.062 1 90.31 300 LEU A N 1
ATOM 2419 C CA . LEU A 1 300 ? -4.371 -16.438 12.898 1 90.31 300 LEU A CA 1
ATOM 2420 C C . LEU A 1 300 ? -4.902 -17.109 14.156 1 90.31 300 LEU A C 1
ATOM 2422 O O . LEU A 1 300 ? -5.566 -18.156 14.078 1 90.31 300 LEU A O 1
ATOM 2426 N N . LYS A 1 301 ? -4.656 -16.5 15.273 1 84.69 301 LYS A N 1
ATOM 2427 C CA . LYS A 1 301 ? -5.098 -17.062 16.547 1 84.69 301 LYS A CA 1
ATOM 2428 C C . LYS A 1 301 ? -6.598 -16.859 16.75 1 84.69 301 LYS A C 1
ATOM 2430 O O . LYS A 1 301 ? -7.285 -17.766 17.234 1 84.69 301 LYS A O 1
ATOM 2435 N N . ASN A 1 302 ? -7.066 -15.664 16.547 1 75.56 302 ASN A N 1
ATOM 2436 C CA . ASN A 1 302 ? -8.469 -15.328 16.781 1 75.56 302 ASN A CA 1
ATOM 2437 C C . ASN A 1 302 ? -9.406 -16.172 15.938 1 75.56 302 ASN A C 1
ATOM 2439 O O . ASN A 1 302 ? -10.484 -16.562 16.391 1 75.56 302 ASN A O 1
ATOM 2443 N N . GLY A 1 303 ? -9.008 -16.625 14.898 1 66.19 303 GLY A N 1
ATOM 2444 C CA . GLY A 1 303 ? -9.805 -17.469 14.023 1 66.19 303 GLY A CA 1
ATOM 2445 C C . GLY A 1 303 ? -11.086 -16.812 13.555 1 66.19 303 GLY A C 1
ATOM 2446 O O . GLY A 1 303 ? -11.227 -15.594 13.633 1 66.19 303 GLY A O 1
ATOM 2447 N N . MET A 1 304 ? -12.039 -17.469 13.055 1 64.75 304 MET A N 1
ATOM 2448 C CA . MET A 1 304 ? -13.289 -17.016 12.445 1 64.75 304 MET A CA 1
ATOM 2449 C C . MET A 1 304 ? -14.258 -16.516 13.508 1 64.75 304 MET A C 1
ATOM 2451 O O . MET A 1 304 ? -15 -15.555 13.281 1 64.75 304 MET A O 1
ATOM 2455 N N . GLU A 1 305 ? -14.148 -17.219 14.578 1 59.28 305 GLU A N 1
ATOM 2456 C CA . GLU A 1 305 ? -15.117 -16.953 15.641 1 59.28 305 GLU A CA 1
ATOM 2457 C C . GLU A 1 305 ? -15.016 -15.516 16.141 1 59.28 305 GLU A C 1
ATOM 2459 O O . GLU A 1 305 ? -16.031 -14.891 16.469 1 59.28 305 GLU A O 1
ATOM 2464 N N . PHE A 1 306 ? -13.906 -15.07 16.203 1 59.28 306 PHE A N 1
ATOM 2465 C CA . PHE A 1 306 ? -13.68 -13.695 16.641 1 59.28 306 PHE A CA 1
ATOM 2466 C C . PHE A 1 306 ? -14.406 -12.719 15.727 1 59.28 306 PHE A C 1
ATOM 2468 O O . PHE A 1 306 ? -14.945 -11.711 16.203 1 59.28 306 PHE A O 1
ATOM 2475 N N . TRP A 1 307 ? -14.398 -13.016 14.555 1 60.47 307 TRP A N 1
ATOM 2476 C CA . TRP A 1 307 ? -14.938 -12.07 13.586 1 60.47 307 TRP A CA 1
ATOM 2477 C C . TRP A 1 307 ? -16.438 -12.234 13.438 1 60.47 307 TRP A C 1
ATOM 2479 O O . TRP A 1 307 ? -17.156 -11.266 13.18 1 60.47 307 TRP A O 1
ATOM 2489 N N . PHE A 1 308 ? -16.891 -13.523 13.68 1 56.22 308 PHE A N 1
ATOM 2490 C CA . PHE A 1 308 ? -18.312 -13.781 13.469 1 56.22 308 PHE A CA 1
ATOM 2491 C C . PHE A 1 308 ? -18.953 -14.336 14.742 1 56.22 308 PHE A C 1
ATOM 2493 O O . PHE A 1 308 ? -20.156 -14.547 14.789 1 56.22 308 PHE A O 1
ATOM 2500 N N . GLY A 1 309 ? -18.25 -14.812 15.688 1 43.59 309 GLY A N 1
ATOM 2501 C CA . GLY A 1 309 ? -18.859 -15.406 16.875 1 43.59 309 GLY A CA 1
ATOM 2502 C C . GLY A 1 309 ? -20.094 -14.656 17.344 1 43.59 309 GLY A C 1
ATOM 2503 O O . GLY A 1 309 ? -21.125 -15.266 17.656 1 43.59 309 GLY A O 1
ATOM 2504 N N . THR A 1 310 ? -20.031 -13.547 18.031 1 36.75 310 THR A N 1
ATOM 2505 C CA . THR A 1 310 ? -21.266 -13.234 18.75 1 36.75 310 THR A CA 1
ATOM 2506 C C . THR A 1 310 ? -22.422 -13.047 17.766 1 36.75 310 THR A C 1
ATOM 2508 O O . THR A 1 310 ? -23.422 -12.414 18.094 1 36.75 310 THR A O 1
ATOM 2511 N N . LEU A 1 311 ? -22.312 -13.266 16.656 1 33.5 311 LEU A N 1
ATOM 2512 C CA . LEU A 1 311 ? -23.578 -13.289 15.93 1 33.5 311 LEU A CA 1
ATOM 2513 C C . LEU A 1 311 ? -24.391 -14.523 16.297 1 33.5 311 LEU A C 1
ATOM 2515 O O . LEU A 1 311 ? -24 -15.648 16 1 33.5 311 LEU A O 1
ATOM 2519 N N . GLY A 1 312 ? -24.562 -14.828 17.516 1 27.44 312 GLY A N 1
ATOM 2520 C CA . GLY A 1 312 ? -25.672 -15.695 17.891 1 27.44 312 GLY A CA 1
ATOM 2521 C C . GLY A 1 312 ? -26.766 -15.742 16.859 1 27.44 312 GLY A C 1
ATOM 2522 O O . GLY A 1 312 ? -27.391 -14.719 16.562 1 27.44 312 GLY A O 1
ATOM 2523 N N . VAL A 1 313 ? -26.734 -16.594 15.953 1 21.33 313 VAL A N 1
ATOM 2524 C CA . VAL A 1 313 ? -28.016 -17.172 15.578 1 21.33 313 VAL A CA 1
ATOM 2525 C C . VAL A 1 313 ? -28.656 -17.844 16.781 1 21.33 313 VAL A C 1
ATOM 2527 O O . VAL A 1 313 ? -27.953 -18.484 17.578 1 21.33 313 VAL A O 1
ATOM 2530 N N . MET B 1 1 ? 3.84 7.684 18.766 1 66.12 1 MET B N 1
ATOM 2531 C CA . MET B 1 1 ? 3.572 8.961 18.094 1 66.12 1 MET B CA 1
ATOM 2532 C C . MET B 1 1 ? 3.605 10.109 19.094 1 66.12 1 MET B C 1
ATOM 2534 O O . MET B 1 1 ? 4.348 11.078 18.906 1 66.12 1 MET B O 1
ATOM 2538 N N . ARG B 1 2 ? 3.01 9.969 20.25 1 63.59 2 ARG B N 1
ATOM 2539 C CA . ARG B 1 2 ? 2.883 11.047 21.219 1 63.59 2 ARG B CA 1
ATOM 2540 C C . ARG B 1 2 ? 4.238 11.422 21.812 1 63.59 2 ARG B C 1
ATOM 2542 O O . ARG B 1 2 ? 4.555 12.602 21.953 1 63.59 2 ARG B O 1
ATOM 2549 N N . THR B 1 3 ? 4.949 10.297 21.984 1 67.25 3 THR B N 1
ATOM 2550 C CA . THR B 1 3 ? 6.258 10.539 22.594 1 67.25 3 THR B CA 1
ATOM 2551 C C . THR B 1 3 ? 7.172 11.281 21.625 1 67.25 3 THR B C 1
ATOM 2553 O O . THR B 1 3 ? 7.898 12.195 22.031 1 67.25 3 THR B O 1
ATOM 2556 N N . ALA B 1 4 ? 7.09 10.891 20.406 1 71.5 4 ALA B N 1
ATOM 2557 C CA . ALA B 1 4 ? 7.918 11.555 19.391 1 71.5 4 ALA B CA 1
ATOM 2558 C C . ALA B 1 4 ? 7.523 13.023 19.234 1 71.5 4 ALA B C 1
ATOM 2560 O O . ALA B 1 4 ? 8.391 13.891 19.125 1 71.5 4 ALA B O 1
ATOM 2561 N N . VAL B 1 5 ? 6.305 13.25 19.297 1 74.94 5 VAL B N 1
ATOM 2562 C CA . VAL B 1 5 ? 5.801 14.617 19.156 1 74.94 5 VAL B CA 1
ATOM 2563 C C . VAL B 1 5 ? 6.258 15.453 20.344 1 74.94 5 VAL B C 1
ATOM 2565 O O . VAL B 1 5 ? 6.73 16.578 20.172 1 74.94 5 VAL B O 1
ATOM 2568 N N . LEU B 1 6 ? 6.141 14.859 21.516 1 75.31 6 LEU B N 1
ATOM 2569 C CA . LEU B 1 6 ? 6.516 15.578 22.734 1 75.31 6 LEU B CA 1
ATOM 2570 C C . LEU B 1 6 ? 8 15.938 22.703 1 75.31 6 LEU B C 1
ATOM 2572 O O . LEU B 1 6 ? 8.375 17.047 23.078 1 75.31 6 LEU B O 1
ATOM 2576 N N . LYS B 1 7 ? 8.734 14.953 22.297 1 73.44 7 LYS B N 1
ATOM 2577 C CA . LYS B 1 7 ? 10.18 15.188 22.219 1 73.44 7 LYS B CA 1
ATOM 2578 C C . LYS B 1 7 ? 10.5 16.312 21.25 1 73.44 7 LYS B C 1
ATOM 2580 O O . LYS B 1 7 ? 11.336 17.172 21.547 1 73.44 7 LYS B O 1
ATOM 2585 N N . GLN B 1 8 ? 9.867 16.297 20.188 1 75.94 8 GLN B N 1
ATOM 2586 C CA . GLN B 1 8 ? 10.094 17.328 19.172 1 75.94 8 GLN B CA 1
ATOM 2587 C C . GLN B 1 8 ? 9.664 18.703 19.688 1 75.94 8 GLN B C 1
ATOM 2589 O O . GLN B 1 8 ? 10.344 19.703 19.453 1 75.94 8 GLN B O 1
ATOM 2594 N N . ARG B 1 9 ? 8.641 18.719 20.375 1 80.31 9 ARG B N 1
ATOM 2595 C CA . ARG B 1 9 ? 8.125 19.984 20.891 1 80.31 9 ARG B CA 1
ATOM 2596 C C . ARG B 1 9 ? 9.062 20.562 21.953 1 80.31 9 ARG B C 1
ATOM 2598 O O . ARG B 1 9 ? 9.281 21.766 22 1 80.31 9 ARG B O 1
ATOM 2605 N N . GLU B 1 10 ? 9.578 19.734 22.75 1 81.06 10 GLU B N 1
ATOM 2606 C CA . GLU B 1 10 ? 10.516 20.188 23.766 1 81.06 10 GLU B CA 1
ATOM 2607 C C . GLU B 1 10 ? 11.758 20.828 23.141 1 81.06 10 GLU B C 1
ATOM 2609 O O . GLU B 1 10 ? 12.242 21.859 23.609 1 81.06 10 GLU B O 1
ATOM 2614 N N . MET B 1 11 ? 12.156 20.141 22.141 1 77.31 11 MET B N 1
ATOM 2615 C CA . MET B 1 11 ? 13.32 20.672 21.438 1 77.31 11 MET B CA 1
ATOM 2616 C C . MET B 1 11 ? 13.023 22.016 20.812 1 77.31 11 MET B C 1
ATOM 2618 O O . MET B 1 11 ? 13.812 22.953 20.938 1 77.31 11 MET B O 1
ATOM 2622 N N . LEU B 1 12 ? 11.906 22.078 20.125 1 79.94 12 LEU B N 1
ATOM 2623 C CA . LEU B 1 12 ? 11.516 23.344 19.484 1 79.94 12 LEU B CA 1
ATOM 2624 C C . LEU B 1 12 ? 11.328 24.438 20.531 1 79.94 12 LEU B C 1
ATOM 2626 O O . LEU B 1 12 ? 11.742 25.578 20.312 1 79.94 12 LEU B O 1
ATOM 2630 N N . THR B 1 13 ? 10.766 24.078 21.656 1 85 13 THR B N 1
ATOM 2631 C CA . THR B 1 13 ? 10.516 25.047 22.719 1 85 13 THR B CA 1
ATOM 2632 C C . THR B 1 13 ? 11.828 25.641 23.219 1 85 13 THR B C 1
ATOM 2634 O O . THR B 1 13 ? 11.945 26.859 23.375 1 85 13 THR B O 1
ATOM 2637 N N . SER B 1 14 ? 12.766 24.828 23.453 1 83.75 14 SER B N 1
ATOM 2638 C CA . SER B 1 14 ? 14.055 25.297 23.953 1 83.75 14 SER B CA 1
ATOM 2639 C C . SER B 1 14 ? 14.734 26.234 22.953 1 83.75 14 SER B C 1
ATOM 2641 O O . SER B 1 14 ? 15.234 27.297 23.344 1 83.75 14 SER B O 1
ATOM 2643 N N . MET B 1 15 ? 14.656 25.859 21.734 1 79.75 15 MET B N 1
ATOM 2644 C CA . MET B 1 15 ? 15.32 26.625 20.688 1 79.75 15 MET B CA 1
ATOM 2645 C C . MET B 1 15 ? 14.633 27.969 20.484 1 79.75 15 MET B C 1
ATOM 2647 O O . MET B 1 15 ? 15.297 29.016 20.438 1 79.75 15 MET B O 1
ATOM 2651 N N . ILE B 1 16 ? 13.383 28.016 20.438 1 86.19 16 ILE B N 1
ATOM 2652 C CA . ILE B 1 16 ? 12.609 29.219 20.109 1 86.19 16 ILE B CA 1
ATOM 2653 C C . ILE B 1 16 ? 12.57 30.141 21.328 1 86.19 16 ILE B C 1
ATOM 2655 O O . ILE B 1 16 ? 12.688 31.359 21.172 1 86.19 16 ILE B O 1
ATOM 2659 N N . SER B 1 17 ? 12.43 29.562 22.5 1 89.5 17 SER B N 1
ATOM 2660 C CA . SER B 1 17 ? 12.312 30.375 23.703 1 89.5 17 SER B CA 1
ATOM 2661 C C . SER B 1 17 ? 13.539 31.25 23.906 1 89.5 17 SER B C 1
ATOM 2663 O O . SER B 1 17 ? 13.414 32.406 24.297 1 89.5 17 SER B O 1
ATOM 2665 N N . ARG B 1 18 ? 14.68 30.766 23.625 1 86.88 18 ARG B N 1
ATOM 2666 C CA . ARG B 1 18 ? 15.914 31.516 23.797 1 86.88 18 ARG B CA 1
ATOM 2667 C C . ARG B 1 18 ? 15.977 32.719 22.844 1 86.88 18 ARG B C 1
ATOM 2669 O O . ARG B 1 18 ? 16.297 33.812 23.25 1 86.88 18 ARG B O 1
ATOM 2676 N N . ALA B 1 19 ? 15.68 32.438 21.641 1 87.06 19 ALA B N 1
ATOM 2677 C CA . ALA B 1 19 ? 15.719 33.5 20.609 1 87.06 19 ALA B CA 1
ATOM 2678 C C . ALA B 1 19 ? 14.688 34.594 20.906 1 87.06 19 ALA B C 1
ATOM 2680 O O . ALA B 1 19 ? 14.992 35.781 20.781 1 87.06 19 ALA B O 1
ATOM 2681 N N . MET B 1 20 ? 13.57 34.25 21.375 1 92.88 20 MET B N 1
ATOM 2682 C CA . MET B 1 20 ? 12.492 35.188 21.625 1 92.88 20 MET B CA 1
ATOM 2683 C C . MET B 1 20 ? 12.766 36 22.891 1 92.88 20 MET B C 1
ATOM 2685 O O . MET B 1 20 ? 12.398 37.188 22.984 1 92.88 20 MET B O 1
ATOM 2689 N N . ARG B 1 21 ? 13.43 35.344 23.859 1 92.38 21 ARG B N 1
ATOM 2690 C CA . ARG B 1 21 ? 13.773 36.062 25.078 1 92.38 21 ARG B CA 1
ATOM 2691 C C . ARG B 1 21 ? 14.703 37.25 24.781 1 92.38 21 ARG B C 1
ATOM 2693 O O . ARG B 1 21 ? 14.461 38.375 25.234 1 92.38 21 ARG B O 1
ATOM 2700 N N . LYS B 1 22 ? 15.672 36.969 23.984 1 91.62 22 LYS B N 1
ATOM 2701 C CA . LYS B 1 22 ? 16.641 38 23.609 1 91.62 22 LYS B CA 1
ATOM 2702 C C . LYS B 1 22 ? 15.961 39.125 22.844 1 91.62 22 LYS B C 1
ATOM 2704 O O . LYS B 1 22 ? 16.172 40.312 23.125 1 91.62 22 LYS B O 1
ATOM 2709 N N . LEU B 1 23 ? 15.133 38.781 21.969 1 95.31 23 LEU B N 1
ATOM 2710 C CA . LEU B 1 23 ? 14.477 39.781 21.109 1 95.31 23 LEU B CA 1
ATOM 2711 C C . LEU B 1 23 ? 13.469 40.594 21.906 1 95.31 23 LEU B C 1
ATOM 2713 O O . LEU B 1 23 ? 13.336 41.812 21.688 1 95.31 23 LEU B O 1
ATOM 2717 N N . SER B 1 24 ? 12.758 39.938 22.797 1 95.94 24 SER B N 1
ATOM 2718 C CA . SER B 1 24 ? 11.75 40.656 23.594 1 95.94 24 SER B CA 1
ATOM 2719 C C . SER B 1 24 ? 12.375 41.781 24.406 1 95.94 24 SER B C 1
ATOM 2721 O O . SER B 1 24 ? 11.781 42.844 24.547 1 95.94 24 SER B O 1
ATOM 2723 N N . ARG B 1 25 ? 13.539 41.531 24.906 1 93.75 25 ARG B N 1
ATOM 2724 C CA . ARG B 1 25 ? 14.234 42.562 25.688 1 93.75 25 ARG B CA 1
ATOM 2725 C C . ARG B 1 25 ? 14.609 43.75 24.812 1 93.75 25 ARG B C 1
ATOM 2727 O O . ARG B 1 25 ? 14.516 44.906 25.25 1 93.75 25 ARG B O 1
ATOM 2734 N N . LYS B 1 26 ? 14.969 43.469 23.625 1 94.75 26 LYS B N 1
ATOM 2735 C CA . LYS B 1 26 ? 15.383 44.5 22.703 1 94.75 26 LYS B CA 1
ATOM 2736 C C . LYS B 1 26 ? 14.188 45.344 22.234 1 94.75 26 LYS B C 1
ATOM 2738 O O . LYS B 1 26 ? 14.352 46.469 21.766 1 94.75 26 LYS B O 1
ATOM 2743 N N . CYS B 1 27 ? 13.023 44.844 22.375 1 96.5 27 CYS B N 1
ATOM 2744 C CA . CYS B 1 27 ? 11.812 45.5 21.875 1 96.5 27 CYS B CA 1
ATOM 2745 C C . CYS B 1 27 ? 11.273 46.469 22.906 1 96.5 27 CYS B C 1
ATOM 2747 O O . CYS B 1 27 ? 10.531 47.406 22.562 1 96.5 27 CYS B O 1
ATOM 2749 N N . VAL B 1 28 ? 11.633 46.344 24.156 1 95.69 28 VAL B N 1
ATOM 2750 C CA . VAL B 1 28 ? 11.031 47.094 25.25 1 95.69 28 VAL B CA 1
ATOM 2751 C C . VAL B 1 28 ? 11.156 48.594 25.016 1 95.69 28 VAL B C 1
ATOM 2753 O O . VAL B 1 28 ? 10.156 49.312 25.016 1 95.69 28 VAL B O 1
ATOM 2756 N N . PRO B 1 29 ? 12.328 49.094 24.688 1 95.25 29 PRO B N 1
ATOM 2757 C CA . PRO B 1 29 ? 12.461 50.562 24.516 1 95.25 29 PRO B CA 1
ATOM 2758 C C . PRO B 1 29 ? 11.82 51.062 23.219 1 95.25 29 PRO B C 1
ATOM 2760 O O . PRO B 1 29 ? 11.68 52.25 23.016 1 95.25 29 PRO B O 1
ATOM 2763 N N . LEU B 1 30 ? 11.422 50.125 22.406 1 95.94 30 LEU B N 1
ATOM 2764 C CA . LEU B 1 30 ? 10.984 50.531 21.078 1 95.94 30 LEU B CA 1
ATOM 2765 C C . LEU B 1 30 ? 9.469 50.406 20.953 1 95.94 30 LEU B C 1
ATOM 2767 O O . LEU B 1 30 ? 8.914 50.656 19.875 1 95.94 30 LEU B O 1
ATOM 2771 N N . LEU B 1 31 ? 8.742 50.094 21.953 1 95 31 LEU B N 1
ATOM 2772 C CA . LEU B 1 31 ? 7.332 49.719 21.875 1 95 31 LEU B CA 1
ATOM 2773 C C . LEU B 1 31 ? 6.48 50.875 21.422 1 95 31 LEU B C 1
ATOM 2775 O O . LEU B 1 31 ? 5.406 50.688 20.844 1 95 31 LEU B O 1
ATOM 2779 N N . ALA B 1 32 ? 6.98 52.125 21.578 1 93.06 32 ALA B N 1
ATOM 2780 C CA . ALA B 1 32 ? 6.203 53.312 21.234 1 93.06 32 ALA B CA 1
ATOM 2781 C C . ALA B 1 32 ? 6.527 53.781 19.812 1 93.06 32 ALA B C 1
ATOM 2783 O O . ALA B 1 32 ? 5.883 54.688 19.297 1 93.06 32 ALA B O 1
ATOM 2784 N N . ASP B 1 33 ? 7.488 53.188 19.188 1 96 33 ASP B N 1
ATOM 2785 C CA . ASP B 1 33 ? 7.941 53.562 17.859 1 96 33 ASP B CA 1
ATOM 2786 C C . ASP B 1 33 ? 7.785 52.406 16.859 1 96 33 ASP B C 1
ATOM 2788 O O . ASP B 1 33 ? 8.672 51.562 16.75 1 96 33 ASP B O 1
ATOM 2792 N N . ARG B 1 34 ? 6.715 52.469 16.109 1 96.19 34 ARG B N 1
ATOM 2793 C CA . ARG B 1 34 ? 6.402 51.375 15.188 1 96.19 34 ARG B CA 1
ATOM 2794 C C . ARG B 1 34 ? 7.539 51.156 14.195 1 96.19 34 ARG B C 1
ATOM 2796 O O . ARG B 1 34 ? 7.957 50.031 13.961 1 96.19 34 ARG B O 1
ATOM 2803 N N . LYS B 1 35 ? 7.973 52.219 13.594 1 96.25 35 LYS B N 1
ATOM 2804 C CA . LYS B 1 35 ? 9.016 52.125 12.578 1 96.25 35 LYS B CA 1
ATOM 2805 C C . LYS B 1 35 ? 10.281 51.5 13.141 1 96.25 35 LYS B C 1
ATOM 2807 O O . LYS B 1 35 ? 10.883 50.625 12.508 1 96.25 35 LYS B O 1
ATOM 2812 N N . ALA B 1 36 ? 10.633 51.906 14.336 1 96.62 36 ALA B N 1
ATOM 2813 C CA . ALA B 1 36 ? 11.828 51.375 14.984 1 96.62 36 ALA B CA 1
ATOM 2814 C C . ALA B 1 36 ? 11.633 49.906 15.336 1 96.62 36 ALA B C 1
ATOM 2816 O O . ALA B 1 36 ? 12.562 49.094 15.188 1 96.62 36 ALA B O 1
ATOM 2817 N N . LEU B 1 37 ? 10.5 49.594 15.789 1 96.94 37 LEU B N 1
ATOM 2818 C CA . LEU B 1 37 ? 10.18 48.219 16.141 1 96.94 37 LEU B CA 1
ATOM 2819 C C . LEU B 1 37 ? 10.242 47.312 14.906 1 96.94 37 LEU B C 1
ATOM 2821 O O . LEU B 1 37 ? 10.828 46.219 14.953 1 96.94 37 LEU B O 1
ATOM 2825 N N . GLU B 1 38 ? 9.664 47.75 13.82 1 97.19 38 GLU B N 1
ATOM 2826 C CA . GLU B 1 38 ? 9.656 46.969 12.586 1 97.19 38 GLU B CA 1
ATOM 2827 C C . GLU B 1 38 ? 11.078 46.781 12.055 1 97.19 38 GLU B C 1
ATOM 2829 O O . GLU B 1 38 ? 11.406 45.719 11.539 1 97.19 38 GLU B O 1
ATOM 2834 N N . ARG B 1 39 ? 11.852 47.812 12.195 1 96.38 39 ARG B N 1
ATOM 2835 C CA . ARG B 1 39 ? 13.25 47.656 11.797 1 96.38 39 ARG B CA 1
ATOM 2836 C C . ARG B 1 39 ? 13.969 46.625 12.641 1 96.38 39 ARG B C 1
ATOM 2838 O O . ARG B 1 39 ? 14.734 45.812 12.109 1 96.38 39 ARG B O 1
ATOM 2845 N N . ARG B 1 40 ? 13.719 46.688 13.945 1 96.31 40 ARG B N 1
ATOM 2846 C CA . ARG B 1 40 ? 14.336 45.719 14.852 1 96.31 40 ARG B CA 1
ATOM 2847 C C . ARG B 1 40 ? 13.898 44.281 14.531 1 96.31 40 ARG B C 1
ATOM 2849 O O . ARG B 1 40 ? 14.719 43.375 14.508 1 96.31 40 ARG B O 1
ATOM 2856 N N . LEU B 1 41 ? 12.664 44.125 14.289 1 97.44 41 LEU B N 1
ATOM 2857 C CA . LEU B 1 41 ? 12.125 42.812 13.977 1 97.44 41 LEU B CA 1
ATOM 2858 C C . LEU B 1 41 ? 12.664 42.281 12.641 1 97.44 41 LEU B C 1
ATOM 2860 O O . LEU B 1 41 ? 12.938 41.094 12.492 1 97.44 41 LEU B O 1
ATOM 2864 N N . THR B 1 42 ? 12.766 43.156 11.672 1 96.38 42 THR B N 1
ATOM 2865 C CA . THR B 1 42 ? 13.297 42.781 10.367 1 96.38 42 THR B CA 1
ATOM 2866 C C . THR B 1 42 ? 14.719 42.25 10.5 1 96.38 42 THR B C 1
ATOM 2868 O O . THR B 1 42 ? 15.062 41.219 9.898 1 96.38 42 THR B O 1
ATOM 2871 N N . LYS B 1 43 ? 15.508 42.906 11.312 1 94.44 43 LYS B N 1
ATOM 2872 C CA . LYS B 1 43 ? 16.875 42.438 11.555 1 94.44 43 LYS B CA 1
ATOM 2873 C C . LYS B 1 43 ? 16.891 41.125 12.297 1 94.44 43 LYS B C 1
ATOM 2875 O O . LYS B 1 43 ? 17.672 40.219 11.961 1 94.44 43 LYS B O 1
ATOM 2880 N N . ALA B 1 44 ? 16.031 41 13.258 1 94.44 44 ALA B N 1
ATOM 2881 C CA . ALA B 1 44 ? 15.992 39.781 14.086 1 94.44 44 ALA B CA 1
ATOM 2882 C C . ALA B 1 44 ? 15.547 38.594 13.266 1 94.44 44 ALA B C 1
ATOM 2884 O O . ALA B 1 44 ? 16.031 37.469 13.477 1 94.44 44 ALA B O 1
ATOM 2885 N N . LEU B 1 45 ? 14.57 38.812 12.375 1 94 45 LEU B N 1
ATOM 2886 C CA . LEU B 1 45 ? 14.039 37.719 11.57 1 94 45 LEU B CA 1
ATOM 2887 C C . LEU B 1 45 ? 15.141 37.031 10.773 1 94 45 LEU B C 1
ATOM 2889 O O . LEU B 1 45 ? 15.109 35.812 10.562 1 94 45 LEU B O 1
ATOM 2893 N N . LYS B 1 46 ? 16.062 37.75 10.383 1 87.94 46 LYS B N 1
ATOM 2894 C CA . LYS B 1 46 ? 17.188 37.219 9.617 1 87.94 46 LYS B CA 1
ATOM 2895 C C . LYS B 1 46 ? 18.016 36.25 10.461 1 87.94 46 LYS B C 1
ATOM 2897 O O . LYS B 1 46 ? 18.688 35.375 9.93 1 87.94 46 LYS B O 1
ATOM 2902 N N . GLU B 1 47 ? 17.906 36.406 11.789 1 82.38 47 GLU B N 1
ATOM 2903 C CA . GLU B 1 47 ? 18.719 35.625 12.703 1 82.38 47 GLU B CA 1
ATOM 2904 C C . GLU B 1 47 ? 17.938 34.469 13.297 1 82.38 47 GLU B C 1
ATOM 2906 O O . GLU B 1 47 ? 18.484 33.656 14.039 1 82.38 47 GLU B O 1
ATOM 2911 N N . ILE B 1 48 ? 16.734 34.406 13.07 1 81.44 48 ILE B N 1
ATOM 2912 C CA . ILE B 1 48 ? 15.898 33.344 13.594 1 81.44 48 ILE B CA 1
ATOM 2913 C C . ILE B 1 48 ? 15.492 32.406 12.461 1 81.44 48 ILE B C 1
ATOM 2915 O O . ILE B 1 48 ? 14.477 32.625 11.797 1 81.44 48 ILE B O 1
ATOM 2919 N N . PRO B 1 49 ? 16.234 31.375 12.391 1 73.56 49 PRO B N 1
ATOM 2920 C CA . PRO B 1 49 ? 15.961 30.469 11.266 1 73.56 49 PRO B CA 1
ATOM 2921 C C . PRO B 1 49 ? 14.555 29.875 11.312 1 73.56 49 PRO B C 1
ATOM 2923 O O . PRO B 1 49 ? 14.023 29.625 12.398 1 73.56 49 PRO B O 1
ATOM 2926 N N . ASP B 1 50 ? 13.867 29.812 10.203 1 77.25 50 ASP B N 1
ATOM 2927 C CA . ASP B 1 50 ? 12.648 29.062 9.945 1 77.25 50 ASP B CA 1
ATOM 2928 C C . ASP B 1 50 ? 11.414 29.812 10.453 1 77.25 50 ASP B C 1
ATOM 2930 O O . ASP B 1 50 ? 10.297 29.312 10.359 1 77.25 50 ASP B O 1
ATOM 2934 N N . CYS B 1 51 ? 11.672 31.016 11.102 1 88.44 51 CYS B N 1
ATOM 2935 C CA . CYS B 1 51 ? 10.539 31.844 11.508 1 88.44 51 CYS B CA 1
ATOM 2936 C C . CYS B 1 51 ? 9.906 32.531 10.305 1 88.44 51 CYS B C 1
ATOM 2938 O O . CYS B 1 51 ? 10.594 33.156 9.508 1 88.44 51 CYS B O 1
ATOM 2940 N N . LYS B 1 52 ? 8.602 32.406 10.156 1 88.38 52 LYS B N 1
ATOM 2941 C CA . LYS B 1 52 ? 7.895 32.969 9.008 1 88.38 52 LYS B CA 1
ATOM 2942 C C . LYS B 1 52 ? 7.469 34.406 9.266 1 88.38 52 LYS B C 1
ATOM 2944 O O . LYS B 1 52 ? 7.582 35.281 8.383 1 88.38 52 LYS B O 1
ATOM 2949 N N . HIS B 1 53 ? 6.871 34.594 10.43 1 92.5 53 HIS B N 1
ATOM 2950 C CA . HIS B 1 53 ? 6.359 35.906 10.797 1 92.5 53 HIS B CA 1
ATOM 2951 C C . HIS B 1 53 ? 6.809 36.312 12.203 1 92.5 53 HIS B C 1
ATOM 2953 O O . HIS B 1 53 ? 6.836 35.469 13.109 1 92.5 53 HIS B O 1
ATOM 2959 N N . LEU B 1 54 ? 7.242 37.562 12.305 1 95.69 54 LEU B N 1
ATOM 2960 C CA . LEU B 1 54 ? 7.473 38.188 13.609 1 95.69 54 LEU B CA 1
ATOM 2961 C C . LEU B 1 54 ? 6.562 39.375 13.812 1 95.69 54 LEU B C 1
ATOM 2963 O O . LEU B 1 54 ? 6.352 40.188 12.883 1 95.69 54 LEU B O 1
ATOM 2967 N N . TYR B 1 55 ? 6.035 39.469 14.969 1 97 55 TYR B N 1
ATOM 2968 C CA . TYR B 1 55 ? 5.199 40.625 15.258 1 97 55 TYR B CA 1
ATOM 2969 C C . TYR B 1 55 ? 5.184 40.938 16.75 1 97 55 TYR B C 1
ATOM 2971 O O . TYR B 1 55 ? 5.586 40.094 17.562 1 97 55 TYR B O 1
ATOM 2979 N N . VAL B 1 56 ? 4.816 42.188 17.078 1 98 56 VAL B N 1
ATOM 2980 C CA . VAL B 1 56 ? 4.684 42.625 18.453 1 98 56 VAL 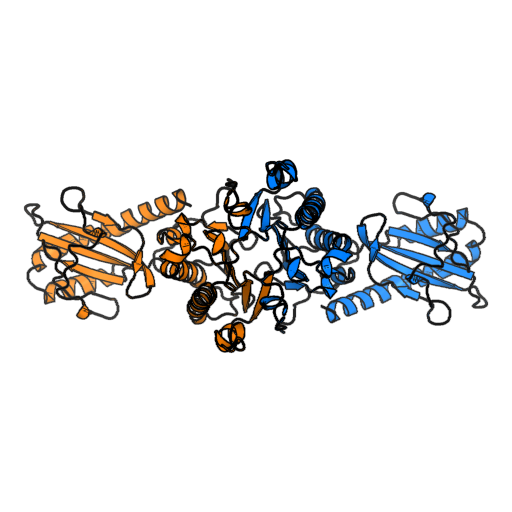B CA 1
ATOM 2981 C C . VAL B 1 56 ? 3.264 43.156 18.703 1 98 56 VAL B C 1
ATOM 2983 O O . VAL B 1 56 ? 2.678 43.812 17.828 1 98 56 VAL B O 1
ATOM 2986 N N . MET B 1 57 ? 2.768 42.719 19.75 1 97 57 MET B N 1
ATOM 2987 C CA . MET B 1 57 ? 1.46 43.188 20.203 1 97 57 MET B CA 1
ATOM 2988 C C . MET B 1 57 ? 1.592 44.062 21.453 1 97 57 MET B C 1
ATOM 2990 O O . MET B 1 57 ? 2.59 43.969 22.172 1 97 57 MET B O 1
ATOM 2994 N N . ASP B 1 58 ? 0.542 44.844 21.641 1 96.31 58 ASP B N 1
ATOM 2995 C CA . ASP B 1 58 ? 0.506 45.594 22.891 1 96.31 58 ASP B CA 1
ATOM 2996 C C . ASP B 1 58 ? -0.008 44.75 24.031 1 96.31 58 ASP B C 1
ATOM 2998 O O . ASP B 1 58 ? -0.155 43.531 23.875 1 96.31 58 ASP B O 1
ATOM 3002 N N . ALA B 1 59 ? -0.108 45.312 25.234 1 94.94 59 ALA B N 1
ATOM 3003 C CA . ALA B 1 59 ? -0.465 44.594 26.438 1 94.94 59 ALA B CA 1
ATOM 3004 C C . ALA B 1 59 ? -1.864 44 26.328 1 94.94 59 ALA B C 1
ATOM 3006 O O . ALA B 1 59 ? -2.199 43.031 27.047 1 94.94 59 ALA B O 1
ATOM 3007 N N . GLN B 1 60 ? -2.664 44.531 25.438 1 94 60 GLN B N 1
ATOM 3008 C CA . GLN B 1 60 ? -4.031 44.062 25.266 1 94 60 GLN B CA 1
ATOM 3009 C C . GLN B 1 60 ? -4.121 43.031 24.141 1 94 60 GLN B C 1
ATOM 3011 O O . GLN B 1 60 ? -5.188 42.469 23.891 1 94 60 GLN B O 1
ATOM 3016 N N . GLY B 1 61 ? -3.021 42.781 23.516 1 95.31 61 GLY B N 1
ATOM 3017 C CA . GLY B 1 61 ? -3.006 41.75 22.469 1 95.31 61 GLY B CA 1
ATOM 3018 C C . GLY B 1 61 ? -3.264 42.312 21.078 1 95.31 61 GLY B C 1
ATOM 3019 O O . GLY B 1 61 ? -3.549 41.562 20.141 1 95.31 61 GLY B O 1
ATOM 3020 N N . VAL B 1 62 ? -3.248 43.656 20.922 1 96.19 62 VAL B N 1
ATOM 3021 C CA . VAL B 1 62 ? -3.426 44.281 19.625 1 96.19 62 VAL B CA 1
ATOM 3022 C C . VAL B 1 62 ? -2.066 44.5 18.969 1 96.19 62 VAL B C 1
ATOM 3024 O O . VAL B 1 62 ? -1.134 45 19.578 1 96.19 62 VAL B O 1
ATOM 3027 N N . GLN B 1 63 ? -1.979 44.094 17.75 1 96.69 63 GLN B N 1
ATOM 3028 C CA . GLN B 1 63 ? -0.702 44.156 17.047 1 96.69 63 GLN B CA 1
ATOM 3029 C C . GLN B 1 63 ? -0.262 45.594 16.797 1 96.69 63 GLN B C 1
ATOM 3031 O O . GLN B 1 63 ? -1.028 46.375 16.266 1 96.69 63 GLN B O 1
ATOM 3036 N N . LEU B 1 64 ? 0.957 45.875 17.078 1 96.75 64 LEU B N 1
ATOM 3037 C CA . LEU B 1 64 ? 1.511 47.25 17.016 1 96.75 64 LEU B CA 1
ATOM 3038 C C . LEU B 1 64 ? 2.252 47.469 15.695 1 96.75 64 LEU B C 1
ATOM 3040 O O . LEU B 1 64 ? 2.551 48.594 15.32 1 96.75 64 LEU B O 1
ATOM 3044 N N . VAL B 1 65 ? 2.553 46.344 15.078 1 97 65 VAL B N 1
ATOM 3045 C CA . VAL B 1 65 ? 3.402 46.438 13.891 1 97 65 VAL B CA 1
ATOM 3046 C C . VAL B 1 65 ? 2.822 45.562 12.789 1 97 65 VAL B C 1
ATOM 3048 O O . VAL B 1 65 ? 1.86 44.812 13.008 1 97 65 VAL B O 1
ATOM 3051 N N . ALA B 1 66 ? 3.328 45.719 11.547 1 95.62 66 ALA B N 1
ATOM 30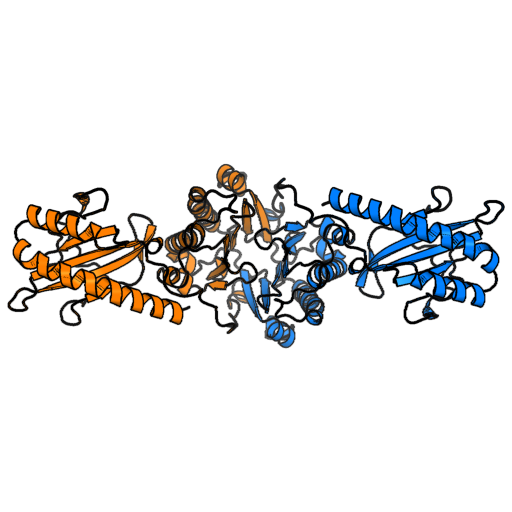52 C CA . ALA B 1 66 ? 3.051 44.75 10.469 1 95.62 66 ALA B CA 1
ATOM 3053 C C . ALA B 1 66 ? 3.623 43.375 10.797 1 95.62 66 ALA B C 1
ATOM 3055 O O . ALA B 1 66 ? 4.488 43.25 11.664 1 95.62 66 ALA B O 1
ATOM 3056 N N . ASN B 1 67 ? 3.021 42.344 10.211 1 94.25 67 ASN B N 1
ATOM 3057 C CA . ASN B 1 67 ? 3.775 41.094 10.188 1 94.25 67 ASN B CA 1
ATOM 3058 C C . ASN B 1 67 ? 5.105 41.25 9.461 1 94.25 67 ASN B C 1
ATOM 3060 O O . ASN B 1 67 ? 5.133 41.656 8.289 1 94.25 67 ASN B O 1
ATOM 3064 N N . ILE B 1 68 ? 6.156 41.062 10.195 1 96 68 ILE B N 1
ATOM 3065 C CA . ILE B 1 68 ? 7.465 41.094 9.547 1 96 68 ILE B CA 1
ATOM 3066 C C . ILE B 1 68 ? 7.777 39.75 8.93 1 96 68 ILE B C 1
ATOM 3068 O O . ILE B 1 68 ? 7.797 38.719 9.625 1 96 68 ILE B O 1
ATOM 3072 N N . THR B 1 69 ? 7.941 39.719 7.629 1 93.38 69 THR B N 1
ATOM 3073 C CA . THR B 1 69 ? 8.234 38.5 6.883 1 93.38 69 THR B CA 1
ATOM 3074 C C . THR B 1 69 ? 9.562 38.625 6.141 1 93.38 69 THR B C 1
ATOM 3076 O O . THR B 1 69 ? 10.172 39.688 6.125 1 93.38 69 THR B O 1
ATOM 3079 N N . ARG B 1 70 ? 9.977 37.531 5.578 1 87.12 70 ARG B N 1
ATOM 3080 C CA . ARG B 1 70 ? 11.227 37.531 4.824 1 87.12 70 ARG B CA 1
ATOM 3081 C C . ARG B 1 70 ? 11.094 38.406 3.564 1 87.12 70 ARG B C 1
ATOM 3083 O O . ARG B 1 70 ? 12.086 38.906 3.041 1 87.12 70 ARG B O 1
ATOM 3090 N N . GLN B 1 71 ? 9.898 38.625 3.09 1 88.94 71 GLN B N 1
ATOM 3091 C CA . GLN B 1 71 ? 9.625 39.406 1.903 1 88.94 71 GLN B CA 1
ATOM 3092 C C . GLN B 1 71 ? 9.359 40.875 2.273 1 88.94 71 GLN B C 1
ATOM 3094 O O . GLN B 1 71 ? 9.188 41.719 1.396 1 88.94 71 GLN B O 1
ATOM 3099 N N . GLY B 1 72 ? 9.391 41.156 3.598 1 90.94 72 GLY B N 1
ATOM 3100 C CA . GLY B 1 72 ? 9.109 42.5 4.07 1 90.94 72 GLY B CA 1
ATOM 3101 C C . GLY B 1 72 ? 7.879 42.562 4.949 1 90.94 72 GLY B C 1
ATOM 3102 O O . GLY B 1 72 ? 7.23 41.562 5.215 1 90.94 72 GLY B O 1
ATOM 3103 N N . PRO B 1 73 ? 7.641 43.781 5.406 1 92.88 73 PRO B N 1
ATOM 3104 C CA . PRO B 1 73 ? 6.488 43.969 6.293 1 92.88 73 PRO B CA 1
ATOM 3105 C C . PRO B 1 73 ? 5.156 43.812 5.562 1 92.88 73 PRO B C 1
ATOM 3107 O O . PRO B 1 73 ? 5 44.312 4.441 1 92.88 73 PRO B O 1
ATOM 3110 N N . ASP B 1 74 ? 4.305 43.031 6.109 1 92.31 74 ASP B N 1
ATOM 3111 C CA . ASP B 1 74 ? 2.93 42.875 5.645 1 92.31 74 ASP B CA 1
ATOM 3112 C C . ASP B 1 74 ? 1.961 43.656 6.535 1 92.31 74 ASP B C 1
ATOM 3114 O O . ASP B 1 74 ? 1.645 43.219 7.645 1 92.31 74 ASP B O 1
ATOM 3118 N N . LEU B 1 75 ? 1.344 44.688 6.059 1 92.12 75 LEU B N 1
ATOM 3119 C CA . LEU B 1 75 ? 0.558 45.625 6.84 1 92.12 75 LEU B CA 1
ATOM 3120 C C . LEU B 1 75 ? -0.85 45.094 7.086 1 92.12 75 LEU B C 1
ATOM 3122 O O . LEU B 1 75 ? -1.592 45.656 7.906 1 92.12 75 LEU B O 1
ATOM 3126 N N . ALA B 1 76 ? -1.142 44.031 6.434 1 87.81 76 ALA B N 1
ATOM 3127 C CA . ALA B 1 76 ? -2.506 43.531 6.496 1 87.81 76 ALA B CA 1
ATOM 3128 C C . ALA B 1 76 ? -2.896 43.188 7.93 1 87.81 76 ALA B C 1
ATOM 3130 O O . ALA B 1 76 ? -4.082 43.188 8.273 1 87.81 76 ALA B O 1
ATOM 3131 N N . HIS B 1 77 ? -1.895 43.031 8.742 1 89.69 77 HIS B N 1
ATOM 3132 C CA . HIS B 1 77 ? -2.191 42.531 10.086 1 89.69 77 HIS B CA 1
ATOM 3133 C C . HIS B 1 77 ? -1.965 43.625 11.133 1 89.69 77 HIS B C 1
ATOM 3135 O O . HIS B 1 77 ? -2.178 43.406 12.328 1 89.69 77 HIS B O 1
ATOM 3141 N N . PHE B 1 78 ? -1.528 44.781 10.688 1 93.56 78 PHE B N 1
ATOM 3142 C CA . PHE B 1 78 ? -1.346 45.906 11.609 1 93.56 78 PHE B CA 1
ATOM 3143 C C . PHE B 1 78 ? -2.658 46.25 12.305 1 93.56 78 PHE B C 1
ATOM 3145 O O . PHE B 1 78 ? -3.701 46.344 11.648 1 93.56 78 PHE B O 1
ATOM 3152 N N . GLY B 1 79 ? -2.602 46.312 13.578 1 94.06 79 GLY B N 1
ATOM 3153 C CA . GLY B 1 79 ? -3.77 46.688 14.344 1 94.06 79 GLY B CA 1
ATOM 3154 C C . GLY B 1 79 ? -4.703 45.562 14.656 1 94.06 79 GLY B C 1
ATOM 3155 O O . GLY B 1 79 ? -5.715 45.719 15.336 1 94.06 79 GLY B O 1
ATOM 3156 N N . ARG B 1 80 ? -4.336 44.438 14.203 1 92.94 80 ARG B N 1
ATOM 3157 C CA . ARG B 1 80 ? -5.188 43.281 14.43 1 92.94 80 ARG B CA 1
ATOM 3158 C C . ARG B 1 80 ? -5.223 42.875 15.906 1 92.94 80 ARG B C 1
ATOM 3160 O O . ARG B 1 80 ? -4.188 42.875 16.578 1 92.94 80 ARG B O 1
ATOM 3167 N N . ASP B 1 81 ? -6.445 42.656 16.391 1 93.31 81 ASP B N 1
ATOM 3168 C CA . ASP B 1 81 ? -6.605 42.156 17.75 1 93.31 81 ASP B CA 1
ATOM 3169 C C . ASP B 1 81 ? -6.445 40.625 17.797 1 93.31 81 ASP B C 1
ATOM 3171 O O . ASP B 1 81 ? -7.281 39.906 17.266 1 93.31 81 ASP B O 1
ATOM 3175 N N . ARG B 1 82 ? -5.355 40.125 18.438 1 92 82 ARG B N 1
ATOM 3176 C CA . ARG B 1 82 ? -5.086 38.719 18.547 1 92 82 ARG B CA 1
ATOM 3177 C C . ARG B 1 82 ? -5.332 38.188 19.969 1 92 82 ARG B C 1
ATOM 3179 O O . ARG B 1 82 ? -4.945 37.094 20.297 1 92 82 ARG B O 1
ATOM 3186 N N . SER B 1 83 ? -6.004 39 20.797 1 91.44 83 SER B N 1
ATOM 3187 C CA . SER B 1 83 ? -6.137 38.719 22.219 1 91.44 83 SER B CA 1
ATOM 3188 C C . SER B 1 83 ? -7 37.469 22.438 1 91.44 83 SER B C 1
ATOM 3190 O O . SER B 1 83 ? -6.867 36.781 23.469 1 91.44 83 SER B O 1
ATOM 3192 N N . LYS B 1 84 ? -7.797 37.156 21.5 1 84.38 84 LYS B N 1
ATOM 3193 C CA . LYS B 1 84 ? -8.734 36.031 21.688 1 84.38 84 LYS B CA 1
ATOM 3194 C C . LYS B 1 84 ? -8.195 34.75 21.062 1 84.38 84 LYS B C 1
ATOM 3196 O O . LYS B 1 84 ? -8.852 33.719 21.125 1 84.38 84 LYS B O 1
ATOM 3201 N N . ARG B 1 85 ? -7.027 34.844 20.516 1 86.31 85 ARG B N 1
ATOM 3202 C CA . ARG B 1 85 ? -6.43 33.656 19.922 1 86.31 85 ARG B CA 1
ATOM 3203 C C . ARG B 1 85 ? -6.102 32.625 21 1 86.31 85 ARG B C 1
ATOM 3205 O O . ARG B 1 85 ? -5.664 32.969 22.109 1 86.31 85 ARG B O 1
ATOM 3212 N N . PRO B 1 86 ? -6.18 31.344 20.703 1 79.56 86 PRO B N 1
ATOM 3213 C CA . PRO B 1 86 ? -5.953 30.281 21.688 1 79.56 86 PRO B CA 1
ATOM 3214 C C . PRO B 1 86 ? -4.57 30.359 22.328 1 79.56 86 PRO B C 1
ATOM 3216 O O . PRO B 1 86 ? -4.422 30.125 23.531 1 79.56 86 PRO B O 1
ATOM 3219 N N . TYR B 1 87 ? -3.617 30.781 21.609 1 85.69 87 TYR B N 1
ATOM 3220 C CA . TYR B 1 87 ? -2.252 30.781 22.125 1 85.69 87 TYR B CA 1
ATOM 3221 C C . TYR B 1 87 ? -2.035 31.953 23.094 1 85.69 87 TYR B C 1
ATOM 3223 O O . TYR B 1 87 ? -1.018 32 23.781 1 85.69 87 TYR B O 1
ATOM 3231 N N . MET B 1 88 ? -2.988 32.844 23.172 1 89.12 88 MET B N 1
ATOM 3232 C CA . MET B 1 88 ? -2.895 33.969 24.094 1 89.12 88 MET B CA 1
ATOM 3233 C C . MET B 1 88 ? -3.549 33.656 25.422 1 89.12 88 MET B C 1
ATOM 3235 O O . MET B 1 88 ? -3.316 34.344 26.422 1 89.12 88 MET B O 1
ATOM 3239 N N . GLN B 1 89 ? -4.34 32.625 25.422 1 81.31 89 GLN B N 1
ATOM 3240 C CA . GLN B 1 89 ? -5.172 32.344 26.594 1 81.31 89 GLN B CA 1
ATOM 3241 C C . GLN B 1 89 ? -4.336 31.844 27.766 1 81.31 89 GLN B C 1
ATOM 3243 O O . GLN B 1 89 ? -3.615 30.844 27.625 1 81.31 89 GLN B O 1
ATOM 3248 N N . GLY B 1 90 ? -4.398 32.531 28.844 1 77.88 90 GLY B N 1
ATOM 3249 C CA . GLY B 1 90 ? -3.807 32.094 30.109 1 77.88 90 GLY B CA 1
ATOM 3250 C C . GLY B 1 90 ? -2.305 32.281 30.156 1 77.88 90 GLY B C 1
ATOM 3251 O O . GLY B 1 90 ? -1.629 31.75 31.031 1 77.88 90 GLY B O 1
ATOM 3252 N N . ILE B 1 91 ? -1.809 33 29.203 1 85.38 91 ILE B N 1
ATOM 3253 C CA . ILE B 1 91 ? -0.356 33.125 29.188 1 85.38 91 ILE B CA 1
ATOM 3254 C C . ILE B 1 91 ? 0.094 34.062 30.312 1 85.38 91 ILE B C 1
ATOM 3256 O O . ILE B 1 91 ? 1.112 33.812 30.953 1 85.38 91 ILE B O 1
ATOM 3260 N N . LEU B 1 92 ? -0.764 35.031 30.562 1 86.31 92 LEU B N 1
ATOM 3261 C CA . LEU B 1 92 ? -0.385 35.969 31.625 1 86.31 92 LEU B CA 1
ATOM 3262 C C . LEU B 1 92 ? -0.561 35.312 33 1 86.31 92 LEU B C 1
ATOM 3264 O O . LEU B 1 92 ? -1.587 34.688 33.281 1 86.31 92 LEU B O 1
ATOM 3268 N N . GLY B 1 93 ? 0.471 35.312 33.875 1 77.62 93 GLY B N 1
ATOM 3269 C CA . GLY B 1 93 ? 0.387 34.719 35.219 1 77.62 93 GLY B CA 1
ATOM 3270 C C . GLY B 1 93 ? 0.952 33.312 35.312 1 77.62 93 GLY B C 1
ATOM 3271 O O . GLY B 1 93 ? 1.213 32.812 36.406 1 77.62 93 GLY B O 1
ATOM 3272 N N . SER B 1 94 ? 1.077 32.688 34.156 1 71.69 94 SER B N 1
ATOM 3273 C CA . SER B 1 94 ? 1.496 31.281 34.188 1 71.69 94 SER B CA 1
ATOM 3274 C C . SER B 1 94 ? 2.928 31.125 33.688 1 71.69 94 SER B C 1
ATOM 3276 O O . SER B 1 94 ? 3.707 30.359 34.219 1 71.69 94 SER B O 1
ATOM 3278 N N . THR B 1 95 ? 3.174 31.781 32.562 1 82.31 95 THR B N 1
ATOM 3279 C CA . THR B 1 95 ? 4.48 31.656 31.922 1 82.31 95 THR B CA 1
ATOM 3280 C C . THR B 1 95 ? 4.809 32.906 31.109 1 82.31 95 THR B C 1
ATOM 3282 O O . THR B 1 95 ? 3.945 33.781 30.922 1 82.31 95 THR B O 1
ATOM 3285 N N . ASN B 1 96 ? 6.086 33.062 30.812 1 91.56 96 ASN B N 1
ATOM 3286 C CA . ASN B 1 96 ? 6.496 34.156 29.938 1 91.56 96 ASN B CA 1
ATOM 3287 C C . ASN B 1 96 ? 6.641 33.719 28.5 1 91.56 96 ASN B C 1
ATOM 3289 O O . ASN B 1 96 ? 6.891 34.531 27.609 1 91.56 96 ASN B O 1
ATOM 3293 N N . PHE B 1 97 ? 6.535 32.438 28.281 1 93.06 97 PHE B N 1
ATOM 3294 C CA . PHE B 1 97 ? 6.703 31.875 26.953 1 93.06 97 PHE B CA 1
ATOM 3295 C C . PHE B 1 97 ? 5.734 30.719 26.719 1 93.06 97 PHE B C 1
ATOM 3297 O O . PHE B 1 97 ? 5.488 29.922 27.625 1 93.06 97 PHE B O 1
ATOM 3304 N N . ARG B 1 98 ? 5.168 30.688 25.484 1 91.31 98 ARG B N 1
ATOM 3305 C CA . ARG B 1 98 ? 4.277 29.594 25.125 1 91.31 98 ARG B CA 1
ATOM 3306 C C . ARG B 1 98 ? 4.441 29.219 23.641 1 91.31 98 ARG B C 1
ATOM 3308 O O . ARG B 1 98 ? 4.426 30.094 22.781 1 91.31 98 ARG B O 1
ATOM 3315 N N . LEU B 1 99 ? 4.723 27.953 23.453 1 88.88 99 LEU B N 1
ATOM 3316 C CA . LEU B 1 99 ? 4.629 27.375 22.125 1 88.88 99 LEU B CA 1
ATOM 3317 C C . LEU B 1 99 ? 3.266 26.734 21.906 1 88.88 99 LEU B C 1
ATOM 3319 O O . LEU B 1 99 ? 2.873 25.828 22.656 1 88.88 99 LEU B O 1
ATOM 3323 N N . SER B 1 100 ? 2.543 27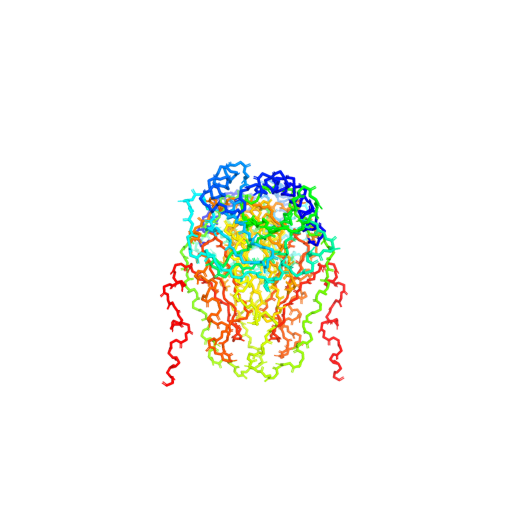.266 20.953 1 88.38 100 SER B N 1
ATOM 3324 C CA . SER B 1 100 ? 1.19 26.766 20.719 1 88.38 100 SER B CA 1
ATOM 3325 C C . SER B 1 100 ? 1.207 25.297 20.281 1 88.38 100 SER B C 1
ATOM 3327 O O . SER B 1 100 ? 2.254 24.766 19.906 1 88.38 100 SER B O 1
ATOM 3329 N N . GLU B 1 101 ? -0.002 24.672 20.391 1 81.44 101 GLU B N 1
ATOM 3330 C CA . GLU B 1 101 ? -0.205 23.438 19.625 1 81.44 101 GLU B CA 1
ATOM 3331 C C . GLU B 1 101 ? -0.187 23.719 18.125 1 81.44 101 GLU B C 1
ATOM 3333 O O . GLU B 1 101 ? -0.464 24.844 17.688 1 81.44 101 GLU B O 1
ATOM 3338 N N . ALA B 1 102 ? 0.274 22.641 17.406 1 79.88 102 ALA B N 1
ATOM 3339 C CA . ALA B 1 102 ? 0.205 22.797 15.961 1 79.88 102 ALA B CA 1
ATOM 3340 C C . ALA B 1 102 ? -1.239 22.969 15.492 1 79.88 102 ALA B C 1
ATOM 3342 O O . ALA B 1 102 ? -2.16 22.406 16.094 1 79.88 102 ALA B O 1
ATOM 3343 N N . TYR B 1 103 ? -1.448 23.859 14.555 1 77.94 103 TYR B N 1
ATOM 3344 C CA . TYR B 1 103 ? -2.76 24.125 13.977 1 77.94 103 TYR B CA 1
ATOM 3345 C C . TYR B 1 103 ? -2.66 24.328 12.469 1 77.94 103 TYR B C 1
ATOM 3347 O O . TYR B 1 103 ? -1.562 24.484 11.93 1 77.94 103 TYR B O 1
ATOM 3355 N N . ILE B 1 104 ? -3.74 24.094 11.766 1 72 104 ILE B N 1
ATOM 3356 C CA . ILE B 1 104 ? -3.779 24.391 10.336 1 72 104 ILE B CA 1
ATOM 3357 C C . ILE B 1 104 ? -4.09 25.875 10.117 1 72 104 ILE B C 1
ATOM 3359 O O . ILE B 1 104 ? -5.16 26.344 10.5 1 72 104 ILE B O 1
ATOM 3363 N N . SER B 1 105 ? -3.125 26.531 9.547 1 74.81 105 SER B N 1
ATOM 3364 C CA . SER B 1 105 ? -3.266 27.969 9.352 1 74.81 105 SER B CA 1
ATOM 3365 C C . SER B 1 105 ? -4.418 28.281 8.406 1 74.81 105 SER B C 1
ATOM 3367 O O . SER B 1 105 ? -4.648 27.562 7.434 1 74.81 105 SER B O 1
ATOM 3369 N N . ARG B 1 106 ? -5.125 29.266 8.688 1 65.25 106 ARG B N 1
ATOM 3370 C CA . ARG B 1 106 ? -6.258 29.688 7.867 1 65.25 106 ARG B CA 1
ATOM 3371 C C . ARG B 1 106 ? -5.781 30.281 6.543 1 65.25 106 ARG B C 1
ATOM 3373 O O . ARG B 1 106 ? -6.473 30.172 5.527 1 65.25 106 ARG B O 1
ATOM 3380 N N . ASN B 1 107 ? -4.641 30.844 6.664 1 63.06 107 ASN B N 1
ATOM 3381 C CA . ASN B 1 107 ? -4.117 31.562 5.512 1 63.06 107 ASN B CA 1
ATOM 3382 C C . ASN B 1 107 ? -3.527 30.609 4.477 1 63.06 107 ASN B C 1
ATOM 3384 O O . ASN B 1 107 ? -3.93 30.625 3.311 1 63.06 107 ASN B O 1
ATOM 3388 N N . SER B 1 108 ? -2.68 29.703 4.859 1 66.75 108 SER B N 1
ATOM 3389 C CA . SER B 1 108 ? -1.933 28.875 3.924 1 66.75 108 SER B CA 1
ATOM 3390 C C . SER B 1 108 ? -2.42 27.438 3.961 1 66.75 108 SER B C 1
ATOM 3392 O O . SER B 1 108 ? -2.061 26.625 3.098 1 66.75 108 SER B O 1
ATOM 3394 N N . LYS B 1 109 ? -3.312 27.078 4.949 1 69.81 109 LYS B N 1
ATOM 3395 C CA . LYS B 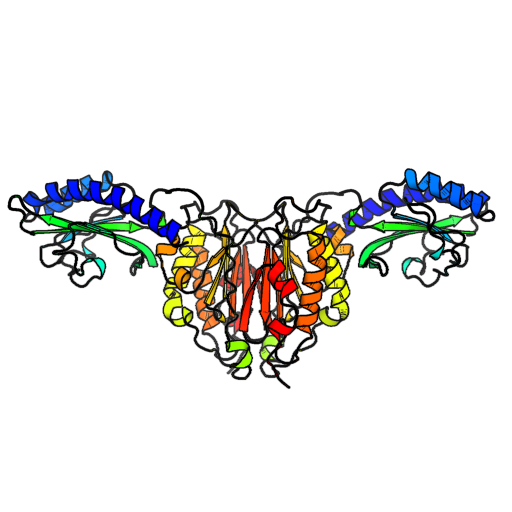1 109 ? -3.814 25.719 5.145 1 69.81 109 LYS B CA 1
ATOM 3396 C C . LYS B 1 109 ? -2.668 24.734 5.359 1 69.81 109 LYS B C 1
ATOM 3398 O O . LYS B 1 109 ? -2.68 23.641 4.809 1 69.81 109 LYS B O 1
ATOM 3403 N N . ARG B 1 110 ? -1.691 25.328 6.051 1 74.12 110 ARG B N 1
ATOM 3404 C CA . ARG B 1 110 ? -0.526 24.5 6.375 1 74.12 110 ARG B CA 1
ATOM 3405 C C . ARG B 1 110 ? -0.399 24.312 7.883 1 74.12 110 ARG B C 1
ATOM 3407 O O . ARG B 1 110 ? -0.78 25.188 8.664 1 74.12 110 ARG B O 1
ATOM 3414 N N . PRO B 1 111 ? 0.122 23.125 8.258 1 76.12 111 PRO B N 1
ATOM 3415 C CA . PRO B 1 111 ? 0.428 22.969 9.68 1 76.12 111 PRO B CA 1
ATOM 3416 C C . PRO B 1 111 ? 1.429 24 10.188 1 76.12 111 PRO B C 1
ATOM 3418 O O . PRO B 1 111 ? 2.496 24.188 9.594 1 76.12 111 PRO B O 1
ATOM 3421 N N . SER B 1 112 ? 0.999 24.719 11.195 1 83.31 112 SER B N 1
ATOM 3422 C CA . SER B 1 112 ? 1.77 25.859 11.703 1 83.31 112 SER B CA 1
ATOM 3423 C C . SER B 1 112 ? 1.826 25.844 13.227 1 83.31 112 SER B C 1
ATOM 3425 O O . SER B 1 112 ? 1.036 25.172 13.875 1 83.31 112 SER B O 1
ATOM 3427 N N . LEU B 1 113 ? 2.881 26.531 13.773 1 86.69 113 LEU B N 1
ATOM 3428 C CA . LEU B 1 113 ? 3.061 26.781 15.203 1 86.69 113 LEU B CA 1
ATOM 3429 C C . LEU B 1 113 ? 3.25 28.266 15.477 1 86.69 113 LEU B C 1
ATOM 3431 O O . LEU B 1 113 ? 3.863 28.969 14.68 1 86.69 113 LEU B O 1
ATOM 3435 N N . THR B 1 114 ? 2.707 28.719 16.578 1 90.69 114 THR B N 1
ATOM 3436 C CA . THR B 1 114 ? 2.941 30.078 17.016 1 90.69 114 THR B CA 1
ATOM 3437 C C . THR B 1 114 ? 3.641 30.094 18.375 1 90.69 114 THR B C 1
ATOM 3439 O O . THR B 1 114 ? 3.256 29.359 19.281 1 90.69 114 THR B O 1
ATOM 3442 N N . ALA B 1 115 ? 4.707 30.828 18.5 1 92.75 115 ALA B N 1
ATOM 3443 C CA . ALA B 1 115 ? 5.359 31.109 19.781 1 92.75 115 ALA B CA 1
ATOM 3444 C C . ALA B 1 115 ? 5.031 32.5 20.281 1 92.75 115 ALA B C 1
ATOM 3446 O O . ALA B 1 115 ? 5.027 33.469 19.5 1 92.75 115 ALA B O 1
ATOM 3447 N N . ILE B 1 116 ? 4.684 32.594 21.578 1 94.81 116 ILE B N 1
ATOM 3448 C CA . ILE B 1 116 ? 4.371 33.906 22.172 1 94.81 116 ILE B CA 1
ATOM 3449 C C . ILE B 1 116 ? 5.25 34.125 23.391 1 94.81 116 ILE B C 1
ATOM 3451 O O . ILE B 1 116 ? 5.387 33.25 24.25 1 94.81 116 ILE B O 1
ATOM 3455 N N . ARG B 1 117 ? 5.855 35.25 23.453 1 95.62 117 ARG B N 1
ATOM 3456 C CA . ARG B 1 117 ? 6.625 35.656 24.609 1 95.62 117 ARG B CA 1
ATOM 3457 C C . ARG B 1 117 ? 6.082 36.969 25.188 1 95.62 117 ARG B C 1
ATOM 3459 O O . ARG B 1 117 ? 5.832 37.906 24.453 1 95.62 117 ARG B O 1
ATOM 3466 N N . VAL B 1 118 ? 5.887 36.938 26.516 1 95.88 118 VAL B N 1
ATOM 3467 C CA . VAL B 1 118 ? 5.473 38.156 27.219 1 95.88 118 VAL B CA 1
ATOM 3468 C C . VAL B 1 118 ? 6.633 39.156 27.25 1 95.88 118 VAL B C 1
ATOM 3470 O O . VAL B 1 118 ? 7.773 38.781 27.531 1 95.88 118 VAL B O 1
ATOM 3473 N N . ILE B 1 119 ? 6.359 40.375 26.844 1 96.56 119 ILE B N 1
ATOM 3474 C CA . ILE B 1 119 ? 7.352 41.438 26.953 1 96.56 119 ILE B CA 1
ATOM 3475 C C . ILE B 1 119 ? 7.176 42.188 28.281 1 96.56 119 ILE B C 1
ATOM 3477 O O . ILE B 1 119 ? 6.102 42.719 28.562 1 96.56 119 ILE B O 1
ATOM 3481 N N . ARG B 1 120 ? 8.211 42.156 29.062 1 94.5 120 ARG B N 1
ATOM 3482 C CA . ARG B 1 120 ? 8.195 42.844 30.344 1 94.5 120 ARG B CA 1
ATOM 3483 C C . ARG B 1 120 ? 9.25 43.938 30.375 1 94.5 120 ARG B C 1
ATOM 3485 O O . ARG B 1 120 ? 10.352 43.781 29.844 1 94.5 120 ARG B O 1
ATOM 3492 N N . ASP B 1 121 ? 8.859 45.031 31.016 1 92.69 121 ASP B N 1
ATOM 3493 C CA . ASP B 1 121 ? 9.805 46.156 31.109 1 92.69 121 ASP B CA 1
ATOM 3494 C C . ASP B 1 121 ? 10.773 45.938 32.281 1 92.69 121 ASP B C 1
ATOM 3496 O O . ASP B 1 121 ? 10.812 44.875 32.875 1 92.69 121 ASP B O 1
ATOM 3500 N N . LYS B 1 122 ? 11.633 46.969 32.531 1 90.12 122 LYS B N 1
ATOM 3501 C CA . LYS B 1 122 ? 12.68 46.875 33.531 1 90.12 122 LYS B CA 1
ATOM 3502 C C . LYS B 1 122 ? 12.078 46.656 34.938 1 90.12 122 LYS B C 1
ATOM 3504 O O . LYS B 1 122 ? 12.734 46.125 35.812 1 90.12 122 LYS B O 1
ATOM 3509 N N . ASN B 1 123 ? 10.82 47.094 35.156 1 93 123 ASN B N 1
ATOM 3510 C CA . ASN B 1 123 ? 10.125 46.938 36.438 1 93 123 ASN B CA 1
ATOM 3511 C C . ASN B 1 123 ? 9.305 45.656 36.469 1 93 123 ASN B C 1
ATOM 3513 O O . ASN B 1 123 ? 8.43 45.469 37.312 1 93 123 ASN B O 1
ATOM 3517 N N . ASN B 1 124 ? 9.461 44.812 35.469 1 91.31 124 ASN B N 1
ATOM 3518 C CA . ASN B 1 124 ? 8.82 43.5 35.344 1 91.31 124 ASN B CA 1
ATOM 3519 C C . ASN B 1 124 ? 7.324 43.625 35.062 1 91.31 124 ASN B C 1
ATOM 3521 O O . ASN B 1 124 ? 6.547 42.719 35.375 1 91.31 124 ASN B O 1
ATOM 3525 N N . LYS B 1 125 ? 6.953 44.781 34.625 1 93.06 125 LYS B N 1
ATOM 3526 C CA . LYS B 1 125 ? 5.566 45 34.219 1 93.06 125 LYS B CA 1
ATOM 3527 C C . LYS B 1 125 ? 5.332 44.5 32.781 1 93.06 125 LYS B C 1
ATOM 3529 O O . LYS B 1 125 ? 6.156 44.75 31.906 1 93.06 125 LYS B O 1
ATOM 3534 N N . HIS B 1 126 ? 4.254 43.812 32.656 1 94.81 126 HIS B N 1
ATOM 3535 C CA . HIS B 1 126 ? 3.865 43.344 31.328 1 94.81 126 HIS B CA 1
ATOM 3536 C C . HIS B 1 126 ? 3.527 44.531 30.422 1 94.81 126 HIS B C 1
ATOM 3538 O O . HIS B 1 126 ? 2.668 45.344 30.766 1 94.81 126 HIS B O 1
ATOM 3544 N N . VAL B 1 127 ? 4.184 44.656 29.219 1 96.31 127 VAL B N 1
ATOM 3545 C CA . VAL B 1 127 ? 3.982 45.812 28.359 1 96.31 127 VAL B CA 1
ATOM 3546 C C . VAL B 1 127 ? 3.627 45.375 26.953 1 96.31 127 VAL B C 1
ATOM 3548 O O . VAL B 1 127 ? 3.365 46.188 26.078 1 96.31 127 VAL B O 1
ATOM 3551 N N . GLY B 1 128 ? 3.602 44.062 26.719 1 97.19 128 GLY B N 1
ATOM 3552 C CA . GLY B 1 128 ? 3.242 43.562 25.391 1 97.19 128 GLY B CA 1
ATOM 3553 C C . GLY B 1 128 ? 3.564 42.094 25.172 1 97.19 128 GLY B C 1
ATOM 3554 O O . GLY B 1 128 ? 3.822 41.375 26.125 1 97.19 128 GLY B O 1
ATOM 3555 N N . PHE B 1 129 ? 3.469 41.688 23.906 1 97.56 129 PHE B N 1
ATOM 3556 C CA . PHE B 1 129 ? 3.766 40.312 23.5 1 97.56 129 PHE B CA 1
ATOM 3557 C C . PHE B 1 129 ? 4.594 40.312 22.234 1 97.56 129 PHE B C 1
ATOM 3559 O O . PHE B 1 129 ? 4.395 41.125 21.344 1 97.56 129 PHE B O 1
ATOM 3566 N N . LEU B 1 130 ? 5.52 39.406 22.188 1 97.62 130 LEU B N 1
ATOM 3567 C CA . LEU B 1 130 ? 6.254 39.062 20.969 1 97.62 130 LEU B CA 1
ATOM 3568 C C . LEU B 1 130 ? 5.738 37.75 20.375 1 97.62 130 LEU B C 1
ATOM 3570 O O . LEU B 1 130 ? 5.641 36.719 21.078 1 97.62 130 LEU B O 1
ATOM 3574 N N . GLY B 1 131 ? 5.309 37.812 19.141 1 96.88 131 GLY B N 1
ATOM 3575 C CA . GLY B 1 131 ? 4.801 36.625 18.453 1 96.88 131 GLY B CA 1
ATOM 3576 C C . GLY B 1 131 ? 5.68 36.188 17.297 1 96.88 131 GLY B C 1
ATOM 3577 O O . GLY B 1 131 ? 6.227 37.031 16.578 1 96.88 131 GLY B O 1
ATOM 3578 N N . ALA B 1 132 ? 5.848 34.875 17.141 1 94 132 ALA B N 1
ATOM 3579 C CA . ALA B 1 132 ? 6.566 34.25 16.031 1 94 132 ALA B CA 1
ATOM 3580 C C . ALA B 1 132 ? 5.777 33.094 15.461 1 94 132 ALA B C 1
ATOM 3582 O O . ALA B 1 132 ? 5.316 32.219 16.203 1 94 132 ALA B O 1
ATOM 3583 N N . ASP B 1 133 ? 5.578 33.125 14.18 1 92.06 133 ASP B N 1
ATOM 3584 C CA . ASP B 1 133 ? 4.902 32.031 13.5 1 92.06 133 ASP B CA 1
ATOM 3585 C C . ASP B 1 133 ? 5.895 31.172 12.727 1 92.06 133 ASP B C 1
ATOM 3587 O O . ASP B 1 133 ? 6.832 31.688 12.117 1 92.06 133 ASP B O 1
ATOM 3591 N N . TYR B 1 134 ? 5.637 29.859 12.797 1 86.62 134 TYR B N 1
ATOM 3592 C CA . TYR B 1 134 ? 6.48 28.891 12.109 1 86.62 134 TYR B CA 1
ATOM 3593 C C . TYR B 1 134 ? 5.645 27.984 11.219 1 86.62 134 TYR B C 1
ATOM 3595 O O . TYR B 1 134 ? 4.535 27.578 11.586 1 86.62 134 TYR B O 1
ATOM 3603 N N . ASP B 1 135 ? 6.242 27.703 10.023 1 80.94 135 ASP B N 1
ATOM 3604 C CA . ASP B 1 135 ? 5.77 26.578 9.211 1 80.94 135 ASP B CA 1
ATOM 3605 C C . ASP B 1 135 ? 6.449 25.281 9.617 1 80.94 135 ASP B C 1
ATOM 3607 O O . ASP B 1 135 ? 7.68 25.188 9.625 1 80.94 135 ASP B O 1
ATOM 3611 N N . LEU B 1 136 ? 5.688 24.234 9.922 1 73.25 136 LEU B N 1
ATOM 3612 C CA . LEU B 1 136 ? 6.254 23 10.438 1 73.25 136 LEU B CA 1
ATOM 3613 C C . LEU B 1 136 ? 7.266 22.406 9.461 1 73.25 136 LEU B C 1
ATOM 3615 O O . LEU B 1 136 ? 8.234 21.766 9.875 1 73.25 136 LEU B O 1
ATOM 3619 N N . ARG B 1 137 ? 7.09 22.609 8.219 1 65.19 137 ARG B N 1
ATOM 3620 C CA . ARG B 1 137 ? 7.949 22 7.215 1 65.19 137 ARG B CA 1
ATOM 3621 C C . ARG B 1 137 ? 9.352 22.609 7.246 1 65.19 137 ARG B C 1
ATOM 3623 O O . ARG B 1 137 ? 10.297 22 6.742 1 65.19 137 ARG B O 1
ATOM 3630 N N . GLU B 1 138 ? 9.445 23.812 7.805 1 66 138 GLU B N 1
ATOM 3631 C CA . GLU B 1 138 ? 10.711 24.547 7.762 1 66 138 GLU B CA 1
ATOM 3632 C C . GLU B 1 138 ? 11.484 24.391 9.07 1 66 138 GLU B C 1
ATOM 3634 O O . GLU B 1 138 ? 12.602 24.875 9.203 1 66 138 GLU B O 1
ATOM 3639 N N . LEU B 1 139 ? 10.836 23.734 9.938 1 65.19 139 LEU B N 1
ATOM 3640 C CA . LEU B 1 139 ? 11.492 23.594 11.227 1 65.19 139 LEU B CA 1
ATOM 3641 C C . LEU B 1 139 ? 12.602 22.547 11.156 1 65.19 139 LEU B C 1
ATOM 3643 O O . LEU B 1 139 ? 12.508 21.594 10.383 1 65.19 139 LEU B O 1
ATOM 3647 N N . PRO B 1 140 ? 13.742 22.875 11.727 1 55 140 PRO B N 1
ATOM 3648 C CA . PRO B 1 140 ? 14.891 21.969 11.641 1 55 140 PRO B CA 1
ATOM 3649 C C . PRO B 1 140 ? 14.523 20.531 12.008 1 55 140 PRO B C 1
ATOM 3651 O O . PRO B 1 140 ? 13.664 20.297 12.859 1 55 140 PRO B O 1
ATOM 3654 N N . ALA B 1 141 ? 14.969 19.641 11.047 1 50.91 141 ALA B N 1
ATOM 3655 C CA . ALA B 1 141 ? 14.805 18.203 11.227 1 50.91 141 ALA B CA 1
ATOM 3656 C C . ALA B 1 141 ? 15.266 17.766 12.609 1 50.91 141 ALA B C 1
ATOM 3658 O O . ALA B 1 141 ? 16.391 18.062 13.023 1 50.91 141 ALA B O 1
ATOM 3659 N N . THR B 1 142 ? 14.391 17.797 13.57 1 48.34 142 THR B N 1
ATOM 3660 C CA . THR B 1 142 ? 14.883 17.125 14.773 1 48.34 142 THR B CA 1
ATOM 3661 C C . THR B 1 142 ? 15.125 15.648 14.508 1 48.34 142 THR B C 1
ATOM 3663 O O . THR B 1 142 ? 14.664 15.109 13.5 1 48.34 142 THR B O 1
ATOM 3666 N N . GLN B 1 143 ? 15.156 14.719 15.586 1 46.38 143 GLN B N 1
ATOM 3667 C CA . GLN B 1 143 ? 15.641 13.336 15.625 1 46.38 143 GLN B CA 1
ATOM 3668 C C . GLN B 1 143 ? 14.836 12.445 14.68 1 46.38 143 GLN B C 1
ATOM 3670 O O . GLN B 1 143 ? 13.797 12.859 14.156 1 46.38 143 GLN B O 1
ATOM 3675 N N . GLY B 1 144 ? 15.109 11.18 14.641 1 44.38 144 GLY B N 1
ATOM 3676 C CA . GLY B 1 144 ? 14.898 9.922 13.93 1 44.38 144 GLY B CA 1
ATOM 3677 C C . GLY B 1 144 ? 13.43 9.594 13.734 1 44.38 144 GLY B C 1
ATOM 3678 O O . GLY B 1 144 ? 12.57 10.133 14.438 1 44.38 144 GLY B O 1
ATOM 3679 N N . LEU B 1 145 ? 13.164 9.062 12.641 1 42.22 145 LEU B N 1
ATOM 3680 C CA . LEU B 1 145 ? 11.859 8.531 12.266 1 42.22 145 LEU B CA 1
ATOM 3681 C C . LEU B 1 145 ? 11.18 7.871 13.461 1 42.22 145 LEU B C 1
ATOM 3683 O O . LEU B 1 145 ? 11.805 7.086 14.18 1 42.22 145 LEU B O 1
ATOM 3687 N N . TYR B 1 146 ? 10.016 8.43 13.805 1 42.41 146 TYR B N 1
ATOM 3688 C CA . TYR B 1 146 ? 9.164 7.754 14.773 1 42.41 146 TYR B CA 1
ATOM 3689 C C . TYR B 1 146 ? 8.914 6.305 14.367 1 42.41 146 TYR B C 1
ATOM 3691 O O . TYR B 1 146 ? 8.516 6.031 13.242 1 42.41 146 TYR B O 1
ATOM 3699 N N . GLU B 1 147 ? 9.516 5.398 15.078 1 41.78 147 GLU B N 1
ATOM 3700 C CA . GLU B 1 147 ? 9.188 3.99 14.867 1 41.78 147 GLU B CA 1
ATOM 3701 C C . GLU B 1 147 ? 7.91 3.607 15.609 1 41.78 147 GLU B C 1
ATOM 3703 O O . GLU B 1 147 ? 7.785 3.852 16.812 1 41.78 147 GLU B O 1
ATOM 3708 N N . GLU B 1 148 ? 6.879 3.566 14.945 1 42.34 148 GLU B N 1
ATOM 3709 C CA . GLU B 1 148 ? 5.637 3.111 15.562 1 42.34 148 GLU B CA 1
ATOM 3710 C C . GLU B 1 148 ? 5.852 1.815 16.344 1 42.34 148 GLU B C 1
ATOM 3712 O O . GLU B 1 148 ? 6.508 0.895 15.852 1 42.34 148 GLU B O 1
ATOM 3717 N N . SER B 1 149 ? 5.84 2.043 17.688 1 33.88 149 SER B N 1
ATOM 3718 C CA . SER B 1 149 ? 5.82 0.809 18.469 1 33.88 149 SER B CA 1
ATOM 3719 C C . SER B 1 149 ? 4.863 -0.211 17.859 1 33.88 149 SER B C 1
ATOM 3721 O O . SER B 1 149 ? 3.838 0.16 17.281 1 33.88 149 SER B O 1
ATOM 3723 N N . GLN B 1 150 ? 5.355 -1.181 17.438 1 36 150 GLN B N 1
ATOM 3724 C CA . GLN B 1 150 ? 4.637 -2.365 16.984 1 36 150 GLN B CA 1
ATOM 3725 C C . GLN B 1 150 ? 3.408 -2.629 17.844 1 36 150 GLN B C 1
ATOM 3727 O O . GLN B 1 150 ? 2.773 -3.68 17.734 1 36 150 GLN B O 1
ATOM 3732 N N . THR B 1 151 ? 3.246 -1.787 18.875 1 31.27 151 THR B N 1
ATOM 3733 C CA . THR B 1 151 ? 2.102 -2.201 19.688 1 31.27 151 THR B CA 1
ATOM 3734 C C . THR B 1 151 ? 0.801 -2.033 18.906 1 31.27 151 THR B C 1
ATOM 3736 O O . THR B 1 151 ? 0.452 -0.922 18.5 1 31.27 151 THR B O 1
ATOM 3739 N N . TRP B 1 152 ? 0.497 -3.041 18.297 1 32.75 152 TRP B N 1
ATOM 3740 C CA . TRP B 1 152 ? -0.655 -3.375 17.469 1 32.75 152 TRP B CA 1
ATOM 3741 C C . TRP B 1 152 ? -1.959 -3.045 18.188 1 32.75 152 TRP B C 1
ATOM 3743 O O . TRP B 1 152 ? -2.166 -3.461 19.328 1 32.75 152 TRP B O 1
ATOM 3753 N N . ARG B 1 153 ? -2.381 -1.883 18.312 1 32.72 153 ARG B N 1
ATOM 3754 C CA . ARG B 1 153 ? -3.746 -1.687 18.797 1 32.72 153 ARG B CA 1
ATOM 3755 C C . ARG B 1 153 ? -4.746 -2.422 17.906 1 32.72 153 ARG B C 1
ATOM 3757 O O . ARG B 1 153 ? -4.707 -2.301 16.688 1 32.72 153 ARG B O 1
ATOM 3764 N N . GLN B 1 154 ? -5.242 -3.467 18.406 1 30.3 154 GLN B N 1
ATOM 3765 C CA . GLN B 1 154 ? -6.465 -4.07 17.891 1 30.3 154 GLN B CA 1
ATOM 3766 C C . GLN B 1 154 ? -7.5 -3.008 17.531 1 30.3 154 GLN B C 1
ATOM 3768 O O . GLN B 1 154 ? -7.93 -2.242 18.406 1 30.3 154 GLN B O 1
ATOM 3773 N N . ILE B 1 155 ? -7.254 -2.256 16.688 1 32.31 155 ILE B N 1
ATOM 3774 C CA . ILE B 1 155 ? -8.375 -1.355 16.438 1 32.31 155 ILE B CA 1
ATOM 3775 C C . ILE B 1 155 ? -9.609 -2.162 16.047 1 32.31 155 ILE B C 1
ATOM 3777 O O . ILE B 1 155 ? -9.633 -2.811 14.992 1 32.31 155 ILE B O 1
ATOM 3781 N N . LYS B 1 156 ? -10.391 -2.467 17.125 1 31.52 156 LYS B N 1
ATOM 3782 C CA . LYS B 1 156 ? -11.719 -3.043 16.922 1 31.52 156 LYS B CA 1
ATOM 3783 C C . LYS B 1 156 ? -12.469 -2.316 15.812 1 31.52 156 LYS B C 1
ATOM 3785 O O . LYS B 1 156 ? -12.422 -1.087 15.727 1 31.52 156 LYS B O 1
ATOM 3790 N N . GLY B 1 157 ? -12.625 -3.012 14.719 1 31.77 157 GLY B N 1
ATOM 3791 C CA . GLY B 1 157 ? -13.547 -2.596 13.68 1 31.77 157 GLY B CA 1
ATOM 3792 C C . GLY B 1 157 ? -14.711 -1.777 14.211 1 31.77 157 GLY B C 1
ATOM 3793 O O . GLY B 1 157 ? -15.047 -1.86 15.391 1 31.77 157 GLY B O 1
ATOM 3794 N N . ASP B 1 158 ? -14.836 -0.719 13.812 1 30.05 158 ASP B N 1
ATOM 3795 C CA . ASP B 1 158 ? -16.031 0.038 14.188 1 30.05 158 ASP B CA 1
ATOM 3796 C C . ASP B 1 158 ? -17.219 -0.891 14.414 1 30.05 158 ASP B C 1
ATOM 3798 O O . ASP B 1 158 ? -17.484 -1.775 13.602 1 30.05 158 ASP B O 1
ATOM 3802 N N . PRO B 1 159 ? -17.641 -1.005 15.586 1 30.77 159 PRO B N 1
ATOM 3803 C CA . PRO B 1 159 ? -18.922 -1.667 15.867 1 30.77 159 PRO B CA 1
ATOM 3804 C C . PRO B 1 159 ? -19.953 -1.463 14.758 1 30.77 159 PRO B C 1
ATOM 3806 O O . PRO B 1 159 ? -21.062 -1.993 14.836 1 30.77 159 PRO B O 1
ATOM 3809 N N . SER B 1 160 ? -19.734 -0.571 14.055 1 31.75 160 SER B N 1
ATOM 3810 C CA . SER B 1 160 ? -20.797 -0.308 13.094 1 31.75 160 SER B CA 1
ATOM 3811 C C . SER B 1 160 ? -20.953 -1.475 12.125 1 31.75 160 SER B C 1
ATOM 3813 O O . SER B 1 160 ? -21.688 -1.365 11.133 1 31.75 160 SER B O 1
ATOM 3815 N N . ILE B 1 161 ? -20.219 -2.475 12.219 1 34.75 161 ILE B N 1
ATOM 3816 C CA . ILE B 1 161 ? -20.406 -3.605 11.312 1 34.75 161 ILE B CA 1
ATOM 3817 C C . ILE B 1 161 ? -21.875 -3.977 11.25 1 34.75 161 ILE B C 1
ATOM 3819 O O . ILE B 1 161 ? -22.406 -4.242 10.172 1 34.75 161 ILE B O 1
ATOM 3823 N N . ARG B 1 162 ? -22.391 -4.367 12.477 1 32.16 162 ARG B N 1
ATOM 3824 C CA . ARG B 1 162 ? -23.766 -4.875 12.5 1 32.16 162 ARG B CA 1
ATOM 3825 C C . ARG B 1 162 ? -24.766 -3.738 12.352 1 32.16 162 ARG B C 1
ATOM 3827 O O . ARG B 1 162 ? -25.938 -3.973 12.039 1 32.16 162 ARG B O 1
ATOM 3834 N N . GLY B 1 163 ? -24.328 -2.711 13.031 1 32.06 163 GLY B N 1
ATOM 3835 C CA . GLY B 1 163 ? -25.469 -1.811 13.156 1 32.06 163 GLY B CA 1
ATOM 3836 C C . GLY B 1 163 ? -25.938 -1.257 11.828 1 32.06 163 GLY B C 1
ATOM 3837 O O . GLY B 1 163 ? -27.109 -0.896 11.672 1 32.06 163 GLY B O 1
ATOM 3838 N N . ASN B 1 164 ? -25.016 -0.714 10.992 1 34.84 164 ASN B N 1
ATOM 3839 C CA . ASN B 1 164 ? -25.469 0.003 9.805 1 34.84 164 ASN B CA 1
ATOM 3840 C C . ASN B 1 164 ? -25.547 -0.916 8.586 1 34.84 164 ASN B C 1
ATOM 3842 O O . ASN B 1 164 ? -25.391 -0.463 7.449 1 34.84 164 ASN B O 1
ATOM 3846 N N . LEU B 1 165 ? -25.562 -2.078 8.75 1 38.78 165 LEU B N 1
ATOM 3847 C CA . LEU B 1 165 ? -25.75 -3.117 7.738 1 38.78 165 LEU B CA 1
ATOM 3848 C C . LEU B 1 165 ? -26.703 -2.646 6.645 1 38.78 165 LEU B C 1
ATOM 3850 O O . LEU B 1 165 ? -26.562 -3.029 5.48 1 38.78 165 LEU B O 1
ATOM 3854 N N . PHE B 1 166 ? -27.844 -2.035 7.262 1 37.31 166 PHE B N 1
ATOM 3855 C CA . PHE B 1 166 ? -29 -1.825 6.402 1 37.31 166 PHE B CA 1
ATOM 3856 C C . PHE B 1 166 ? -29.016 -0.403 5.855 1 37.31 166 PHE B C 1
ATOM 3858 O O . PHE B 1 166 ? -29.875 -0.055 5.043 1 37.31 166 PHE B O 1
ATOM 3865 N N . GLN B 1 167 ? -28.359 0.491 6.586 1 40.94 167 GLN B N 1
ATOM 3866 C CA . GLN B 1 167 ? -28.641 1.809 6.027 1 40.94 167 GLN B CA 1
ATOM 3867 C C . GLN B 1 167 ? -27.547 2.236 5.047 1 40.94 167 GLN B C 1
ATOM 3869 O O . GLN B 1 167 ? -26.406 2.457 5.445 1 40.94 167 GLN B O 1
ATOM 3874 N N . GLN B 1 168 ? -27.641 1.827 3.859 1 52.31 168 GLN B N 1
ATOM 3875 C CA . GLN B 1 168 ? -26.859 2.109 2.666 1 52.31 168 GLN B CA 1
ATOM 3876 C C . GLN B 1 168 ? -26.562 3.602 2.541 1 52.31 168 GLN B C 1
ATOM 3878 O O . GLN B 1 168 ? -26.453 4.129 1.431 1 52.31 168 GLN B O 1
ATOM 3883 N N . HIS B 1 169 ? -26.828 4.352 3.621 1 52.72 169 HIS B N 1
ATOM 3884 C CA . HIS B 1 169 ? -26.531 5.777 3.498 1 52.72 169 HIS B CA 1
ATOM 3885 C C . HIS B 1 169 ? -25.234 6.133 4.199 1 52.72 169 HIS B C 1
ATOM 3887 O O . HIS B 1 169 ? -24.812 5.445 5.137 1 52.72 169 HIS B O 1
ATOM 3893 N N . ARG B 1 170 ? -24.625 7.074 3.648 1 58.41 170 ARG B N 1
ATOM 3894 C CA . ARG B 1 170 ? -23.391 7.559 4.234 1 58.41 170 ARG B CA 1
ATOM 3895 C C . ARG B 1 170 ? -23.594 7.977 5.684 1 58.41 170 ARG B C 1
ATOM 3897 O O . ARG B 1 170 ? -24.453 8.789 5.984 1 58.41 170 ARG B O 1
ATOM 3904 N N . VAL B 1 171 ? -22.953 7.316 6.605 1 59.31 171 VAL B N 1
ATOM 3905 C CA . VAL B 1 171 ? -22.938 7.754 7.996 1 59.31 171 VAL B CA 1
ATOM 3906 C C . VAL B 1 171 ? -21.766 8.695 8.227 1 59.31 171 VAL B C 1
ATOM 3908 O O . VAL B 1 171 ? -20.625 8.406 7.824 1 59.31 171 VAL B O 1
ATOM 3911 N N . GLU B 1 172 ? -22.141 9.891 8.656 1 66.19 172 GLU B N 1
ATOM 3912 C CA . GLU B 1 172 ? -21.094 10.875 8.906 1 66.19 172 GLU B CA 1
ATOM 3913 C C . GLU B 1 172 ? -20.062 10.344 9.898 1 66.19 172 GLU B C 1
ATOM 3915 O O . GLU B 1 172 ? -20.406 9.906 10.992 1 66.19 172 GLU B O 1
ATOM 3920 N N . SER B 1 173 ? -18.906 10.25 9.391 1 71.62 173 SER B N 1
ATOM 3921 C CA . SER B 1 173 ? -17.812 9.836 10.25 1 71.62 173 SER B CA 1
ATOM 3922 C C . SER B 1 173 ? -17.234 11.016 11.031 1 71.62 173 SER B C 1
ATOM 3924 O O . SER B 1 173 ? -17.562 12.172 10.742 1 71.62 173 SER B O 1
ATOM 3926 N N . GLU B 1 174 ? -16.453 10.773 12.07 1 70.88 174 GLU B N 1
ATOM 3927 C CA . GLU B 1 174 ? -15.836 11.82 12.875 1 70.88 174 GLU B CA 1
ATOM 3928 C C . GLU B 1 174 ? -14.867 12.656 12.039 1 70.88 174 GLU B C 1
ATOM 3930 O O . GLU B 1 174 ? -14.711 13.859 12.273 1 70.88 174 GLU B O 1
ATOM 3935 N N . ILE B 1 175 ? -14.305 11.984 10.992 1 74.62 175 ILE B N 1
ATOM 3936 C CA . ILE B 1 175 ? -13.328 12.711 10.188 1 74.62 175 ILE B CA 1
ATOM 3937 C C . ILE B 1 175 ? -14.055 13.672 9.242 1 74.62 175 ILE B C 1
ATOM 3939 O O . ILE B 1 175 ? -13.508 14.703 8.852 1 74.62 175 ILE B O 1
ATOM 3943 N N . ASP B 1 176 ? -15.266 13.398 8.961 1 77.12 176 ASP B N 1
ATOM 3944 C CA . ASP B 1 176 ? -16.016 14.219 8.016 1 77.12 176 ASP B CA 1
ATOM 3945 C C . ASP B 1 176 ? -16.109 15.664 8.492 1 77.12 176 ASP B C 1
ATOM 3947 O O . ASP B 1 176 ? -16.062 16.594 7.691 1 77.12 176 ASP B O 1
ATOM 3951 N N . ALA B 1 177 ? -16.172 15.797 9.812 1 75.81 177 ALA B N 1
ATOM 3952 C CA . ALA B 1 177 ? -16.312 17.125 10.398 1 75.81 177 ALA B CA 1
ATOM 3953 C C . ALA B 1 177 ? -15.016 17.906 10.297 1 75.81 177 ALA B C 1
ATOM 3955 O O . ALA B 1 177 ? -15.016 19.141 10.352 1 75.81 177 ALA B O 1
ATOM 3956 N N . ARG B 1 178 ? -13.938 17.25 10.07 1 82.44 178 ARG B N 1
ATOM 3957 C CA . ARG B 1 178 ? -12.625 17.875 10.055 1 82.44 178 ARG B CA 1
ATOM 3958 C C . ARG B 1 178 ? -11.867 17.547 8.781 1 82.44 178 ARG B C 1
ATOM 3960 O O . ARG B 1 178 ? -10.633 17.484 8.781 1 82.44 178 ARG B O 1
ATOM 3967 N N . LEU B 1 179 ? -12.539 17.297 7.746 1 85.06 179 LEU B N 1
ATOM 3968 C CA . LEU B 1 179 ? -11.922 16.781 6.52 1 85.06 179 LEU B CA 1
ATOM 3969 C C . LEU B 1 179 ? -10.898 17.781 5.977 1 85.06 179 LEU B C 1
ATOM 3971 O O . LEU B 1 179 ? -9.867 17.375 5.438 1 85.06 179 LEU B O 1
ATOM 3975 N N . ASP B 1 180 ? -11.219 19.078 6.156 1 82.38 180 ASP B N 1
ATOM 3976 C CA . ASP B 1 180 ? -10.289 20.078 5.652 1 82.38 180 ASP B CA 1
ATOM 3977 C C . ASP B 1 180 ? -8.938 19.984 6.348 1 82.38 180 ASP B C 1
ATOM 3979 O O . ASP B 1 180 ? -7.895 20.047 5.695 1 82.38 180 ASP B O 1
ATOM 3983 N N . ASP B 1 181 ? -8.953 19.828 7.605 1 81.19 181 ASP B N 1
ATOM 3984 C CA . ASP B 1 181 ? -7.719 19.688 8.383 1 81.19 181 ASP B CA 1
ATOM 3985 C C . ASP B 1 181 ? -6.984 18.391 8.023 1 81.19 181 ASP B C 1
ATOM 3987 O O . ASP B 1 181 ? -5.758 18.391 7.902 1 81.19 181 ASP B O 1
ATOM 3991 N N . VAL B 1 182 ? -7.781 17.359 7.895 1 88.25 182 VAL B N 1
ATOM 3992 C CA . VAL B 1 182 ? -7.199 16.047 7.578 1 88.25 182 VAL B CA 1
ATOM 3993 C C . VAL B 1 182 ? -6.508 16.109 6.219 1 88.25 182 VAL B C 1
ATOM 3995 O O . VAL B 1 182 ? -5.387 15.625 6.062 1 88.25 182 VAL B O 1
ATOM 3998 N N . MET B 1 183 ? -7.164 16.781 5.277 1 89.75 183 MET B N 1
ATOM 3999 C CA . MET B 1 183 ? -6.594 16.891 3.938 1 89.75 183 MET B CA 1
ATOM 4000 C C . MET B 1 183 ? -5.324 17.734 3.945 1 89.75 183 MET B C 1
ATOM 4002 O O . MET B 1 183 ? -4.352 17.406 3.264 1 89.75 183 MET B O 1
ATOM 4006 N N . SER B 1 184 ? -5.355 18.75 4.695 1 85.56 184 SER B N 1
ATOM 4007 C CA . SER B 1 184 ? -4.184 19.609 4.812 1 85.56 184 SER B CA 1
ATOM 4008 C C . SER B 1 184 ? -3.016 18.875 5.453 1 85.56 184 SER B C 1
ATOM 4010 O O . SER B 1 184 ? -1.872 19.016 5.016 1 85.56 184 SER B O 1
ATOM 4012 N N . LEU B 1 185 ? -3.309 18.156 6.477 1 84.62 185 LEU B N 1
ATOM 4013 C CA . LEU B 1 185 ? -2.281 17.359 7.152 1 84.62 185 LEU B CA 1
ATOM 4014 C C . LEU B 1 185 ? -1.671 16.344 6.203 1 84.62 185 LEU B C 1
ATOM 4016 O O . LEU B 1 185 ? -0.447 16.219 6.113 1 84.62 185 LEU B O 1
ATOM 4020 N N . MET B 1 186 ? -2.521 15.625 5.496 1 93 186 MET B N 1
ATOM 4021 C CA . MET B 1 186 ? -2.047 14.609 4.562 1 93 186 MET B CA 1
ATOM 4022 C C . MET B 1 186 ? -1.212 15.234 3.451 1 93 186 MET B C 1
ATOM 4024 O O . MET B 1 186 ? -0.194 14.672 3.041 1 93 186 MET B O 1
ATOM 4028 N N . THR B 1 187 ? -1.705 16.328 2.971 1 91.31 187 THR B N 1
ATOM 4029 C CA . THR B 1 187 ? -0.95 17.047 1.953 1 91.31 187 THR B CA 1
ATOM 4030 C C . THR B 1 187 ? 0.444 17.406 2.463 1 91.31 187 THR B C 1
ATOM 4032 O O . THR B 1 187 ? 1.437 17.203 1.759 1 91.31 187 THR B O 1
ATOM 4035 N N . GLU B 1 188 ? 0.5 17.906 3.666 1 86.06 188 GLU B N 1
ATOM 4036 C CA . GLU B 1 188 ? 1.771 18.266 4.285 1 86.06 188 GLU B CA 1
ATOM 4037 C C . GLU B 1 188 ? 2.684 17.062 4.43 1 86.06 188 GLU B C 1
ATOM 4039 O O . GLU B 1 188 ? 3.865 17.109 4.078 1 86.06 188 GLU B O 1
ATOM 4044 N N . LEU B 1 189 ? 2.189 16 4.949 1 89.06 189 LEU B N 1
ATOM 4045 C CA . LEU B 1 189 ? 2.967 14.781 5.152 1 89.06 189 LEU B CA 1
ATOM 4046 C C . LEU B 1 189 ? 3.539 14.281 3.832 1 89.06 189 LEU B C 1
ATOM 4048 O O . LEU B 1 189 ? 4.699 13.867 3.771 1 89.06 189 LEU B O 1
ATOM 4052 N N . MET B 1 190 ? 2.783 14.375 2.748 1 95.12 190 MET B N 1
ATOM 4053 C CA . MET B 1 190 ? 3.189 13.812 1.467 1 95.12 190 MET B CA 1
ATOM 4054 C C . MET B 1 190 ? 4.156 14.734 0.742 1 95.12 190 MET B C 1
ATOM 4056 O O . MET B 1 190 ? 5.062 14.273 0.043 1 95.12 190 MET B O 1
ATOM 4060 N N . THR B 1 191 ? 4.02 16 0.945 1 92.12 191 THR B N 1
ATOM 4061 C CA . THR B 1 191 ? 4.82 16.938 0.16 1 92.12 191 THR B CA 1
ATOM 4062 C C . THR B 1 191 ? 6.086 17.328 0.915 1 92.12 191 THR B C 1
ATOM 4064 O O . THR B 1 191 ? 7.098 17.688 0.302 1 92.12 191 THR B O 1
ATOM 4067 N N . HIS B 1 192 ? 6.016 17.156 2.314 1 86.38 192 HIS B N 1
ATOM 4068 C CA . HIS B 1 192 ? 7.137 17.766 3.025 1 86.38 192 HIS B CA 1
ATOM 4069 C C . HIS B 1 192 ? 7.684 16.828 4.094 1 86.38 192 HIS B C 1
ATOM 4071 O O . HIS B 1 192 ? 8.648 17.156 4.785 1 86.38 192 HIS B O 1
ATOM 4077 N N . HIS B 1 193 ? 7.102 15.711 4.297 1 83.62 193 HIS B N 1
ATOM 4078 C CA . HIS B 1 193 ? 7.582 14.836 5.359 1 83.62 193 HIS B CA 1
ATOM 4079 C C . HIS B 1 193 ? 7.863 13.43 4.836 1 83.62 193 HIS B C 1
ATOM 4081 O O . HIS B 1 193 ? 7.887 12.469 5.605 1 83.62 193 HIS B O 1
ATOM 4087 N N . GLY B 1 194 ? 7.973 13.25 3.531 1 91.56 194 GLY B N 1
ATOM 4088 C CA . GLY B 1 194 ? 8.531 12.039 2.947 1 91.56 194 GLY B CA 1
ATOM 4089 C C . GLY B 1 194 ? 7.508 10.93 2.791 1 91.56 194 GLY B C 1
ATOM 4090 O O . GLY B 1 194 ? 7.871 9.773 2.572 1 91.56 194 GLY B O 1
ATOM 4091 N N . VAL B 1 195 ? 6.254 11.242 2.965 1 94.25 195 VAL B N 1
ATOM 4092 C CA . VAL B 1 195 ? 5.219 10.242 2.707 1 94.25 195 VAL B CA 1
ATOM 4093 C C . VAL B 1 195 ? 5.012 10.086 1.202 1 94.25 195 VAL B C 1
ATOM 4095 O O . VAL B 1 195 ? 4.605 11.039 0.526 1 94.25 195 VAL B O 1
ATOM 4098 N N . PHE B 1 196 ? 5.289 8.859 0.628 1 97.81 196 PHE B N 1
ATOM 4099 C CA . PHE B 1 196 ? 5.152 8.711 -0.816 1 97.81 196 PHE B CA 1
ATOM 4100 C C . PHE B 1 196 ? 3.852 8 -1.167 1 97.81 196 PHE B C 1
ATOM 4102 O O . PHE B 1 196 ? 3.412 8.031 -2.318 1 97.81 196 PHE B O 1
ATOM 4109 N N . HIS B 1 197 ? 3.26 7.289 -0.232 1 98 197 HIS B N 1
ATOM 4110 C CA . HIS B 1 197 ? 1.968 6.629 -0.39 1 98 197 HIS B CA 1
ATOM 4111 C C . HIS B 1 197 ? 1.077 6.863 0.825 1 98 197 HIS B C 1
ATOM 4113 O O . HIS B 1 197 ? 1.487 6.609 1.96 1 98 197 HIS B O 1
ATOM 4119 N N . GLY B 1 198 ? -0.102 7.441 0.634 1 97 198 GLY B N 1
ATOM 4120 C CA . GLY B 1 198 ? -1.084 7.688 1.677 1 97 198 GLY B CA 1
ATOM 4121 C C . GLY B 1 198 ? -2.482 7.234 1.302 1 97 198 GLY B C 1
ATOM 4122 O O . GLY B 1 198 ? -2.928 7.449 0.173 1 97 198 GLY B O 1
ATOM 4123 N N . LYS B 1 199 ? -3.123 6.543 2.209 1 95.81 199 LYS B N 1
ATOM 4124 C CA . LYS B 1 199 ? -4.5 6.098 2.027 1 95.81 199 LYS B CA 1
ATOM 4125 C C . LYS B 1 199 ? -5.391 6.582 3.168 1 95.81 199 LYS B C 1
ATOM 4127 O O . LYS B 1 199 ? -5.078 6.367 4.34 1 95.81 199 LYS B O 1
ATOM 4132 N N . LEU B 1 200 ? -6.441 7.199 2.809 1 93.38 200 LEU B N 1
ATOM 4133 C CA . LEU B 1 200 ? -7.434 7.648 3.775 1 93.38 200 LEU B CA 1
ATOM 4134 C C . LEU B 1 200 ? -8.648 6.73 3.775 1 93.38 200 LEU B C 1
ATOM 4136 O O . LEU B 1 200 ? -9.219 6.445 2.717 1 93.38 200 LEU B O 1
ATOM 4140 N N . HIS B 1 201 ? -8.977 6.223 4.922 1 88.75 201 HIS B N 1
ATOM 4141 C CA . HIS B 1 201 ? -10.219 5.488 5.148 1 88.75 201 HIS B CA 1
ATOM 4142 C C . HIS B 1 201 ? -11.258 6.363 5.836 1 88.75 201 HIS B C 1
ATOM 4144 O O . HIS B 1 201 ? -11.289 6.453 7.066 1 88.75 201 HIS B O 1
ATOM 4150 N N . PHE B 1 202 ? -12.156 6.898 5.102 1 85.62 202 PHE B N 1
ATOM 4151 C CA . PHE B 1 202 ? -13.102 7.879 5.621 1 85.62 202 PHE B CA 1
ATOM 4152 C C . PHE B 1 202 ? -14.07 7.227 6.602 1 85.62 202 PHE B C 1
ATOM 4154 O O . PHE B 1 202 ? -14.383 7.801 7.648 1 85.62 202 PHE B O 1
ATOM 4161 N N . SER B 1 203 ? -14.477 6.023 6.285 1 75.38 203 SER B N 1
ATOM 4162 C CA . SER B 1 203 ? -15.508 5.359 7.082 1 75.38 203 SER B CA 1
ATOM 4163 C C . SER B 1 203 ? -14.938 4.855 8.406 1 75.38 203 SER B C 1
ATOM 4165 O O . SER B 1 203 ? -15.664 4.762 9.398 1 75.38 203 SER B O 1
ATOM 4167 N N . SER B 1 204 ? -13.656 4.586 8.445 1 77.44 204 SER B N 1
ATOM 4168 C CA . SER B 1 204 ? -13.07 4.031 9.656 1 77.44 204 SER B CA 1
ATOM 4169 C C . SER B 1 204 ? -12.188 5.055 10.359 1 77.44 204 SER B C 1
ATOM 4171 O O . SER B 1 204 ? -11.531 4.734 11.359 1 77.44 204 SER B O 1
ATOM 4173 N N . ASN B 1 205 ? -12.125 6.188 9.914 1 81.31 205 ASN B N 1
ATOM 4174 C CA . ASN B 1 205 ? -11.422 7.305 10.531 1 81.31 205 ASN B CA 1
ATOM 4175 C C . ASN B 1 205 ? -9.938 6.988 10.734 1 81.31 205 ASN B C 1
ATOM 4177 O O . ASN B 1 205 ? -9.406 7.152 11.836 1 81.31 205 ASN B O 1
ATOM 4181 N N . ARG B 1 206 ? -9.32 6.504 9.688 1 86.69 206 ARG B N 1
ATOM 4182 C CA . ARG B 1 206 ? -7.918 6.117 9.75 1 86.69 206 ARG B CA 1
ATOM 4183 C C . ARG B 1 206 ? -7.203 6.406 8.438 1 86.69 206 ARG B C 1
ATOM 4185 O O . ARG B 1 206 ? -7.848 6.594 7.402 1 86.69 206 ARG B O 1
ATOM 4192 N N . ALA B 1 207 ? -5.891 6.438 8.586 1 90.94 207 ALA B N 1
ATOM 4193 C CA . ALA B 1 207 ? -5.051 6.52 7.391 1 90.94 207 ALA B CA 1
ATOM 4194 C C . ALA B 1 207 ? -3.836 5.602 7.512 1 90.94 207 ALA B C 1
ATOM 4196 O O . ALA B 1 207 ? -3.432 5.238 8.617 1 90.94 207 ALA B O 1
ATOM 4197 N N . THR B 1 208 ? -3.41 5.113 6.41 1 93.81 208 THR B N 1
ATOM 4198 C CA . THR B 1 208 ? -2.119 4.441 6.316 1 93.81 208 THR B CA 1
ATOM 4199 C C . THR B 1 208 ? -1.144 5.258 5.473 1 93.81 208 THR B C 1
ATOM 4201 O O . THR B 1 208 ? -1.523 5.812 4.438 1 93.81 208 THR B O 1
ATOM 4204 N N . ILE B 1 209 ? 0.099 5.367 5.98 1 93.88 209 ILE B N 1
ATOM 4205 C CA . ILE B 1 209 ? 1.092 6.133 5.234 1 93.88 209 ILE B CA 1
ATOM 4206 C C . ILE B 1 209 ? 2.377 5.32 5.102 1 93.88 209 ILE B C 1
ATOM 4208 O O . ILE B 1 209 ? 2.721 4.539 5.992 1 93.88 209 ILE B O 1
ATOM 4212 N N . TRP B 1 210 ? 3.045 5.414 3.945 1 95.62 210 TRP B N 1
ATOM 4213 C CA . TRP B 1 210 ? 4.355 4.84 3.666 1 95.62 210 TRP B CA 1
ATOM 4214 C C . TRP B 1 210 ? 5.398 5.934 3.467 1 95.62 210 TRP B C 1
ATOM 4216 O O . TRP B 1 210 ? 5.137 6.938 2.803 1 95.62 210 TRP B O 1
ATOM 4226 N N . LEU B 1 211 ? 6.57 5.781 4.059 1 92.88 211 LEU B N 1
ATOM 4227 C CA . LEU B 1 211 ? 7.621 6.793 4.016 1 92.88 211 LEU B CA 1
ATOM 4228 C C . LEU B 1 211 ? 8.734 6.371 3.061 1 92.88 211 LEU B C 1
ATOM 4230 O O . LEU B 1 211 ? 9.07 5.188 2.977 1 92.88 211 LEU B O 1
ATOM 4234 N N . VAL B 1 212 ? 9.375 7.301 2.418 1 94.06 212 VAL B N 1
ATOM 4235 C CA . VAL B 1 212 ? 10.461 7.055 1.476 1 94.06 212 VAL B CA 1
ATOM 4236 C C . VAL B 1 212 ? 11.641 6.414 2.205 1 94.06 212 VAL B C 1
ATOM 4238 O O . VAL B 1 212 ? 12.336 5.562 1.645 1 94.06 212 VAL B O 1
ATOM 4241 N N . ASP B 1 213 ? 11.836 6.746 3.453 1 89.19 213 ASP B N 1
ATOM 4242 C CA . ASP B 1 213 ? 12.977 6.258 4.219 1 89.19 213 ASP B CA 1
ATOM 4243 C C . ASP B 1 213 ? 12.703 4.875 4.801 1 89.19 213 ASP B C 1
ATOM 4245 O O . ASP B 1 213 ? 13.625 4.188 5.242 1 89.19 213 ASP B O 1
ATOM 4249 N N . ASP B 1 214 ? 11.516 4.453 4.832 1 90.75 214 ASP B N 1
ATOM 4250 C CA . ASP B 1 214 ? 11.086 3.129 5.27 1 90.75 214 ASP B CA 1
ATOM 4251 C C . ASP B 1 214 ? 9.938 2.611 4.406 1 90.75 214 ASP B C 1
ATOM 4253 O O . ASP B 1 214 ? 8.797 2.52 4.871 1 90.75 214 ASP B O 1
ATOM 4257 N N . PRO B 1 215 ? 10.289 2.23 3.184 1 94.62 215 PRO B N 1
ATOM 4258 C CA . PRO B 1 215 ? 9.227 1.979 2.211 1 94.62 215 PRO B CA 1
ATOM 4259 C C . PRO B 1 215 ? 8.57 0.61 2.393 1 94.62 215 PRO B C 1
ATOM 4261 O O . PRO B 1 215 ? 7.562 0.314 1.748 1 94.62 215 PRO B O 1
ATOM 4264 N N . TYR B 1 216 ? 9.016 -0.203 3.34 1 95.06 216 TYR B N 1
ATOM 4265 C CA . TYR B 1 216 ? 8.531 -1.574 3.449 1 95.06 216 TYR B CA 1
ATOM 4266 C C . TYR B 1 216 ? 7.434 -1.682 4.496 1 95.06 216 TYR B C 1
ATOM 4268 O O . TYR B 1 216 ? 6.719 -2.688 4.559 1 95.06 216 TYR B O 1
ATOM 4276 N N . CYS B 1 217 ? 7.324 -0.66 5.348 1 92.06 217 CYS B N 1
ATOM 4277 C CA . CYS B 1 217 ? 6.359 -0.665 6.441 1 92.06 217 CYS B CA 1
ATOM 4278 C C . CYS B 1 217 ? 5.438 0.547 6.367 1 92.06 217 CYS B C 1
ATOM 4280 O O . CYS B 1 217 ? 5.895 1.66 6.094 1 92.06 217 CYS B O 1
ATOM 4282 N N . TYR B 1 218 ? 4.156 0.218 6.469 1 92.94 218 TYR B N 1
ATOM 4283 C CA . TYR B 1 218 ? 3.25 1.354 6.594 1 92.94 218 TYR B CA 1
ATOM 4284 C C . TYR B 1 218 ? 2.977 1.676 8.055 1 92.94 218 TYR B C 1
ATOM 4286 O O . TYR B 1 218 ? 3.24 0.854 8.938 1 92.94 218 TYR B O 1
ATOM 4294 N N . ARG B 1 219 ? 2.545 2.941 8.352 1 88 219 ARG B N 1
ATOM 4295 C CA . ARG B 1 219 ? 2.102 3.422 9.656 1 88 219 ARG B CA 1
ATOM 4296 C C . ARG B 1 219 ? 0.606 3.721 9.648 1 88 219 ARG B C 1
ATOM 4298 O O . ARG B 1 219 ? 0.053 4.125 8.625 1 88 219 ARG B O 1
ATOM 4305 N N . LEU B 1 220 ? 0.044 3.486 10.797 1 87.69 220 LEU B N 1
ATOM 4306 C CA . LEU B 1 220 ? -1.381 3.752 10.961 1 87.69 220 LEU B CA 1
ATOM 4307 C C . LEU B 1 220 ? -1.606 5.047 11.734 1 87.69 220 LEU B C 1
ATOM 4309 O O . LEU B 1 220 ? -0.984 5.273 12.773 1 87.69 220 LEU B O 1
ATOM 4313 N N . LEU B 1 221 ? -2.393 5.91 11.164 1 85.94 221 LEU B N 1
ATOM 4314 C CA . LEU B 1 221 ? -2.83 7.129 11.836 1 85.94 221 LEU B CA 1
ATOM 4315 C C . LEU B 1 221 ? -4.309 7.043 12.203 1 85.94 221 LEU B C 1
ATOM 4317 O O . LEU B 1 221 ? -5.156 6.848 11.336 1 85.94 221 LEU B O 1
ATOM 4321 N N . GLY B 1 222 ? -4.602 7.16 13.469 1 84.38 222 GLY B N 1
ATOM 4322 C CA . GLY B 1 222 ? -5.988 7.207 13.906 1 84.38 222 GLY B CA 1
ATOM 4323 C C . GLY B 1 222 ? -6.594 8.594 13.82 1 84.38 222 GLY B C 1
ATOM 4324 O O . GLY B 1 222 ? -5.957 9.523 13.328 1 84.38 222 GLY B O 1
ATOM 4325 N N . LEU B 1 223 ? -7.828 8.664 14.258 1 80.5 223 LEU B N 1
ATOM 4326 C CA . LEU B 1 223 ? -8.578 9.914 14.195 1 80.5 223 LEU B CA 1
ATOM 4327 C C . LEU B 1 223 ? -7.832 11.031 14.922 1 80.5 223 LEU B C 1
ATOM 4329 O O . LEU B 1 223 ? -7.723 12.148 14.414 1 80.5 223 LEU B O 1
ATOM 4333 N N . GLU B 1 224 ? -7.262 10.742 16.031 1 79.81 224 GLU B N 1
ATOM 4334 C CA . GLU B 1 224 ? -6.566 11.742 16.828 1 79.81 224 GLU B CA 1
ATOM 4335 C C . GLU B 1 224 ? -5.324 12.258 16.109 1 79.81 224 GLU B C 1
ATOM 4337 O O . GLU B 1 224 ? -5.035 13.461 16.141 1 79.81 224 GLU B O 1
ATOM 4342 N N . ASP B 1 225 ? -4.633 11.359 15.516 1 81.75 225 ASP B N 1
ATOM 4343 C CA . ASP B 1 225 ? -3.436 11.742 14.766 1 81.75 225 ASP B CA 1
ATOM 4344 C C . ASP B 1 225 ? -3.795 12.57 13.539 1 81.75 225 ASP B C 1
ATOM 4346 O O . ASP B 1 225 ? -3.096 13.531 13.211 1 81.75 225 ASP B O 1
ATOM 4350 N N . LEU B 1 226 ? -4.844 12.203 12.906 1 85.69 226 LEU B N 1
ATOM 4351 C CA . LEU B 1 226 ? -5.23 12.82 11.641 1 85.69 226 LEU B CA 1
ATOM 4352 C C . LEU B 1 226 ? -5.773 14.227 11.867 1 85.69 226 LEU B C 1
ATOM 4354 O O . LEU B 1 226 ? -5.723 15.07 10.969 1 85.69 226 LEU B O 1
ATOM 4358 N N . THR B 1 227 ? -6.289 14.453 13.055 1 81.19 227 THR B N 1
ATOM 4359 C CA . THR B 1 227 ? -6.914 15.742 13.312 1 81.19 227 THR B CA 1
ATOM 4360 C C . THR B 1 227 ? -5.992 16.641 14.141 1 81.19 227 THR B C 1
ATOM 4362 O O . THR B 1 227 ? -6.371 17.75 14.516 1 81.19 227 THR B O 1
ATOM 4365 N N . ASP B 1 228 ? -4.844 16.172 14.422 1 76.81 228 ASP B N 1
ATOM 4366 C CA . ASP B 1 228 ? -3.861 16.922 15.195 1 76.81 228 ASP B CA 1
ATOM 4367 C C . ASP B 1 228 ? -2.656 17.297 14.336 1 76.81 228 ASP B C 1
ATOM 4369 O O . ASP B 1 228 ? -1.785 16.469 14.078 1 76.81 228 ASP B O 1
ATOM 4373 N N . PRO B 1 229 ? -2.527 18.531 13.992 1 75.69 229 PRO B N 1
ATOM 4374 C CA . PRO B 1 229 ? -1.414 18.969 13.148 1 75.69 229 PRO B CA 1
ATOM 4375 C C . PRO B 1 229 ? -0.052 18.734 13.789 1 75.69 229 PRO B C 1
ATOM 4377 O O . PRO B 1 229 ? 0.974 18.75 13.109 1 75.69 229 PRO B O 1
ATOM 4380 N N . ASN B 1 230 ? -0.007 18.453 15.094 1 71.25 230 ASN B N 1
ATOM 4381 C CA . ASN B 1 230 ? 1.246 18.094 15.75 1 71.25 230 ASN B CA 1
ATOM 4382 C C . ASN B 1 230 ? 1.83 16.812 15.188 1 71.25 230 ASN B C 1
ATOM 4384 O O . ASN B 1 230 ? 3.02 16.531 15.359 1 71.25 230 ASN B O 1
ATOM 4388 N N . THR B 1 231 ? 0.931 16.078 14.562 1 78 231 THR B N 1
ATOM 4389 C CA . THR B 1 231 ? 1.371 14.82 13.953 1 78 231 THR B CA 1
ATOM 4390 C C . THR B 1 231 ? 2.543 15.062 13.008 1 78 231 THR B C 1
ATOM 4392 O O . THR B 1 231 ? 3.445 14.227 12.906 1 78 231 THR B O 1
ATOM 4395 N N . CYS B 1 232 ? 2.572 16.203 12.383 1 76.38 232 CYS B N 1
ATOM 4396 C CA . CYS B 1 232 ? 3.645 16.516 11.445 1 76.38 232 CYS B CA 1
ATOM 4397 C C . CYS B 1 232 ? 4.996 16.531 12.148 1 76.38 232 CYS B C 1
ATOM 4399 O O . CYS B 1 232 ? 6.027 16.266 11.531 1 76.38 232 CYS B O 1
ATOM 4401 N N . LEU B 1 233 ? 4.98 16.797 13.414 1 69.06 233 LEU B N 1
ATOM 4402 C CA . LEU B 1 233 ? 6.219 16.906 14.18 1 69.06 233 LEU B CA 1
ATOM 4403 C C . LEU B 1 233 ? 6.832 15.523 14.414 1 69.06 233 LEU B C 1
ATOM 4405 O O . LEU B 1 233 ? 8.016 15.414 14.742 1 69.06 233 LEU B O 1
ATOM 4409 N N . ALA B 1 234 ? 6.066 14.477 14.25 1 73.69 234 ALA B N 1
ATOM 4410 C CA . ALA B 1 234 ? 6.551 13.117 14.453 1 73.69 234 ALA B CA 1
ATOM 4411 C C . ALA B 1 234 ? 7.336 12.625 13.242 1 73.69 234 ALA B C 1
ATOM 4413 O O . ALA B 1 234 ? 8.023 11.602 13.312 1 73.69 234 ALA B O 1
ATOM 4414 N N . TYR B 1 235 ? 7.234 13.383 12.188 1 77.31 235 TYR B N 1
ATOM 4415 C CA . TYR B 1 235 ? 7.887 12.992 10.938 1 77.31 235 TYR B CA 1
ATOM 4416 C C . TYR B 1 235 ? 8.867 14.062 10.477 1 77.31 235 TYR B C 1
ATOM 4418 O O . TYR B 1 235 ? 8.5 15.234 10.344 1 77.31 235 TYR B O 1
ATOM 4426 N N . PRO B 1 236 ? 10.047 13.602 10.258 1 73.25 236 PRO B N 1
ATOM 4427 C CA . PRO B 1 236 ? 11.055 14.586 9.859 1 73.25 236 PRO B CA 1
ATOM 4428 C C . PRO B 1 236 ? 10.734 15.242 8.516 1 73.25 236 PRO B C 1
ATOM 4430 O O . PRO B 1 236 ? 10.125 14.617 7.648 1 73.25 236 PRO B O 1
ATOM 4433 N N . HIS B 1 237 ? 11.219 16.422 8.375 1 76.62 237 HIS B N 1
ATOM 4434 C CA . HIS B 1 237 ? 11.094 17.109 7.102 1 76.62 237 HIS B CA 1
ATOM 4435 C C . HIS B 1 237 ? 11.914 16.422 6.016 1 76.62 237 HIS B C 1
ATOM 4437 O O . HIS B 1 237 ? 13.055 16 6.262 1 76.62 237 HIS B O 1
ATOM 4443 N N . ARG B 1 238 ? 11.312 16.234 4.91 1 82.81 238 ARG B N 1
ATOM 4444 C CA . ARG B 1 238 ? 11.938 15.664 3.719 1 82.81 238 ARG B CA 1
ATOM 4445 C C . ARG B 1 238 ? 11.469 16.375 2.459 1 82.81 238 ARG B C 1
ATOM 4447 O O . ARG B 1 238 ? 10.273 16.672 2.309 1 82.81 238 ARG B O 1
ATOM 4454 N N . PRO B 1 239 ? 12.492 16.703 1.648 1 86.88 239 PRO B N 1
ATOM 4455 C CA . PRO B 1 239 ? 12.039 17.219 0.356 1 86.88 239 PRO B CA 1
ATOM 4456 C C . PRO B 1 239 ? 11.133 16.25 -0.386 1 86.88 239 PRO B C 1
ATOM 4458 O O . PRO B 1 239 ? 11.172 15.039 -0.124 1 86.88 239 PRO B O 1
ATOM 4461 N N . TYR B 1 240 ? 10.352 16.859 -1.206 1 93.38 240 TYR B N 1
ATOM 4462 C CA . TYR B 1 240 ? 9.516 16.016 -2.051 1 93.38 240 TYR B CA 1
ATOM 4463 C C . TYR B 1 240 ? 10.367 15.016 -2.836 1 93.38 240 TYR B C 1
ATOM 4465 O O . TYR B 1 240 ? 11.398 15.391 -3.408 1 93.38 240 TYR B O 1
ATOM 4473 N N . THR B 1 241 ? 10.039 13.797 -2.82 1 94.44 241 THR B N 1
ATOM 4474 C CA . THR B 1 241 ? 10.906 12.742 -3.346 1 94.44 241 THR B CA 1
ATOM 4475 C C . THR B 1 241 ? 11.148 12.938 -4.84 1 94.44 241 THR B C 1
ATOM 4477 O O . THR B 1 241 ? 10.227 13.305 -5.578 1 94.44 241 THR B O 1
ATOM 4480 N N . ASP B 1 242 ? 12.297 12.609 -5.25 1 94.12 242 ASP B N 1
ATOM 4481 C CA . ASP B 1 242 ? 12.672 12.727 -6.656 1 94.12 242 ASP B CA 1
ATOM 4482 C C . ASP B 1 242 ? 12.055 11.594 -7.48 1 94.12 242 ASP B C 1
ATOM 4484 O O . ASP B 1 242 ? 12.055 11.648 -8.711 1 94.12 242 ASP B O 1
ATOM 4488 N N . LYS B 1 243 ? 11.492 10.648 -6.836 1 94.75 243 LYS B N 1
ATOM 4489 C CA . LYS B 1 243 ? 10.883 9.508 -7.52 1 94.75 243 LYS B CA 1
ATOM 4490 C C . LYS B 1 243 ? 9.438 9.805 -7.898 1 94.75 243 LYS B C 1
ATOM 4492 O O . LYS B 1 243 ? 8.797 9.023 -8.602 1 94.75 243 LYS B O 1
ATOM 4497 N N . ALA B 1 244 ? 8.961 10.977 -7.504 1 95.69 244 ALA B N 1
ATOM 4498 C CA . ALA B 1 244 ? 7.543 11.281 -7.668 1 95.69 244 ALA B CA 1
ATOM 4499 C C . ALA B 1 244 ? 7.215 11.578 -9.133 1 95.69 244 ALA B C 1
ATOM 4501 O O . ALA B 1 244 ? 7.922 12.344 -9.789 1 95.69 244 ALA B O 1
ATOM 4502 N N . ILE B 1 245 ? 6.164 10.93 -9.617 1 94.5 245 ILE B N 1
ATOM 4503 C CA . ILE B 1 245 ? 5.555 11.219 -10.914 1 94.5 245 ILE B CA 1
ATOM 4504 C C . ILE B 1 245 ? 4.5 12.312 -10.75 1 94.5 245 ILE B C 1
ATOM 4506 O O . ILE B 1 245 ? 4.363 13.18 -11.617 1 94.5 245 ILE B O 1
ATOM 4510 N N . ILE B 1 246 ? 3.805 12.281 -9.672 1 96.38 246 ILE B N 1
ATOM 4511 C CA . ILE B 1 246 ? 2.807 13.312 -9.398 1 96.38 246 ILE B CA 1
ATOM 4512 C C . ILE B 1 246 ? 3.502 14.594 -8.945 1 96.38 246 ILE B C 1
ATOM 4514 O O . ILE B 1 246 ? 4.27 14.586 -7.977 1 96.38 246 ILE B O 1
ATOM 4518 N N . PRO B 1 247 ? 3.258 15.688 -9.633 1 97.06 247 PRO B N 1
ATOM 4519 C CA . PRO B 1 247 ? 3.811 16.953 -9.133 1 97.06 247 PRO B CA 1
ATOM 4520 C C . PRO B 1 247 ? 3.27 17.328 -7.754 1 97.06 247 PRO B C 1
ATOM 4522 O O . PRO B 1 247 ? 2.088 17.109 -7.469 1 97.06 247 PRO B O 1
ATOM 4525 N N . ALA B 1 248 ? 4.125 17.953 -6.945 1 94.94 248 ALA B N 1
ATOM 4526 C CA . ALA B 1 248 ? 3.744 18.328 -5.586 1 94.94 248 ALA B CA 1
ATOM 4527 C C . ALA B 1 248 ? 2.506 19.219 -5.59 1 94.94 248 ALA B C 1
ATOM 4529 O O . ALA B 1 248 ? 1.639 19.094 -4.723 1 94.94 248 ALA B O 1
ATOM 4530 N N . LYS B 1 249 ? 2.381 20.031 -6.539 1 95 249 LYS B N 1
ATOM 4531 C CA . LYS B 1 249 ? 1.293 21 -6.621 1 95 249 LYS B CA 1
ATOM 4532 C C . LYS B 1 249 ? -0.05 20.297 -6.82 1 95 249 LYS B C 1
ATOM 4534 O O . LYS B 1 249 ? -1.104 20.891 -6.586 1 95 249 LYS B O 1
ATOM 4539 N N . ASP B 1 250 ? -0.068 19.078 -7.289 1 96.12 250 ASP B N 1
ATOM 4540 C CA . ASP B 1 250 ? -1.3 18.375 -7.637 1 96.12 250 ASP B CA 1
ATOM 4541 C C . ASP B 1 250 ? -1.817 17.562 -6.453 1 96.12 250 ASP B C 1
ATOM 4543 O O . ASP B 1 250 ? -2.924 17.031 -6.5 1 96.12 250 ASP B O 1
ATOM 4547 N N . ILE B 1 251 ? -1.057 17.516 -5.352 1 96.44 251 ILE B N 1
ATOM 4548 C CA . ILE B 1 251 ? -1.438 16.688 -4.211 1 96.44 251 ILE B CA 1
ATOM 4549 C C . ILE B 1 251 ? -2.684 17.281 -3.543 1 96.44 251 ILE B C 1
ATOM 4551 O O . ILE B 1 251 ? -3.676 16.578 -3.342 1 96.44 251 ILE B O 1
ATOM 4555 N N . ALA B 1 252 ? -2.686 18.547 -3.264 1 91.88 252 ALA B N 1
ATOM 4556 C CA . ALA B 1 252 ? -3.818 19.172 -2.598 1 91.88 252 ALA B CA 1
ATOM 4557 C C . ALA B 1 252 ? -5.082 19.078 -3.447 1 91.88 252 ALA B C 1
ATOM 4559 O O . ALA B 1 252 ? -6.148 18.719 -2.945 1 91.88 252 ALA B O 1
ATOM 4560 N N . PRO B 1 253 ? -4.988 19.312 -4.77 1 94.06 253 PRO B N 1
ATOM 4561 C CA . PRO B 1 253 ? -6.172 19.156 -5.617 1 94.06 253 PRO B CA 1
ATOM 4562 C C . PRO B 1 253 ? -6.734 17.734 -5.598 1 94.06 253 PRO B C 1
ATOM 4564 O O . PRO B 1 253 ? -7.953 17.547 -5.652 1 94.06 253 PRO B O 1
ATOM 4567 N N . ILE B 1 254 ? -5.941 16.75 -5.551 1 95.44 254 ILE B N 1
ATOM 4568 C CA . ILE B 1 254 ? -6.406 15.375 -5.5 1 95.44 254 ILE B CA 1
ATOM 4569 C C . ILE B 1 254 ? -7.184 15.133 -4.207 1 95.44 254 ILE B C 1
ATOM 4571 O O . ILE B 1 254 ? -8.273 14.562 -4.23 1 95.44 254 ILE B O 1
ATOM 4575 N N . PHE B 1 255 ? -6.648 15.625 -3.086 1 94.19 255 PHE B N 1
ATOM 4576 C CA . PHE B 1 255 ? -7.348 15.453 -1.82 1 94.19 255 PHE B CA 1
ATOM 4577 C C . PHE B 1 255 ? -8.664 16.219 -1.818 1 94.19 255 PHE B C 1
ATOM 4579 O O . PHE B 1 255 ? -9.648 15.773 -1.219 1 94.19 255 PHE B O 1
ATOM 4586 N N . ASP B 1 256 ? -8.656 17.328 -2.434 1 90.94 256 ASP B N 1
ATOM 4587 C CA . ASP B 1 256 ? -9.906 18.078 -2.566 1 90.94 256 ASP B CA 1
ATOM 4588 C C . ASP B 1 256 ? -10.953 17.266 -3.334 1 90.94 256 ASP B C 1
ATOM 4590 O O . ASP B 1 256 ? -12.133 17.297 -2.998 1 90.94 256 ASP B O 1
ATOM 4594 N N . MET B 1 257 ? -10.523 16.609 -4.391 1 91.62 257 MET B N 1
ATOM 4595 C CA . MET B 1 257 ? -11.43 15.75 -5.148 1 91.62 257 MET B CA 1
ATOM 4596 C C . MET B 1 257 ? -11.938 14.594 -4.289 1 91.62 257 MET B C 1
ATOM 4598 O O . MET B 1 257 ? -13.094 14.188 -4.406 1 91.62 257 MET B O 1
ATOM 4602 N N . PHE B 1 258 ? -11.055 14.023 -3.422 1 92.88 258 PHE B N 1
ATOM 4603 C CA . PHE B 1 258 ? -11.5 12.992 -2.49 1 92.88 258 PHE B CA 1
ATOM 4604 C C . PHE B 1 258 ? -12.664 13.5 -1.644 1 92.88 258 PHE B C 1
ATOM 4606 O O . PHE B 1 258 ? -13.664 12.805 -1.467 1 92.88 258 PHE B O 1
ATOM 4613 N N . ARG B 1 259 ? -12.477 14.719 -1.15 1 88.44 259 ARG B N 1
ATOM 4614 C CA . ARG B 1 259 ? -13.516 15.328 -0.325 1 88.44 259 ARG B CA 1
ATOM 4615 C C . ARG B 1 259 ? -14.828 15.438 -1.092 1 88.44 259 ARG B C 1
ATOM 4617 O O . ARG B 1 259 ? -15.891 15.102 -0.564 1 88.44 259 ARG B O 1
ATOM 4624 N N . GLN B 1 260 ? -14.719 15.867 -2.285 1 86.38 260 GLN B N 1
ATOM 4625 C CA . GLN B 1 260 ? -15.914 16.031 -3.109 1 86.38 260 GLN B CA 1
ATOM 4626 C C . GLN B 1 260 ? -16.594 14.695 -3.365 1 86.38 260 GLN B C 1
ATOM 4628 O O . GLN B 1 260 ? -17.828 14.586 -3.301 1 86.38 260 GLN B O 1
ATOM 4633 N N . LEU B 1 261 ? -15.852 13.711 -3.646 1 86.25 261 LEU B N 1
ATOM 4634 C CA . LEU B 1 261 ? -16.375 12.383 -3.926 1 86.25 261 LEU B CA 1
ATOM 4635 C C . LEU B 1 261 ? -17.031 11.781 -2.68 1 86.25 261 LEU B C 1
ATOM 4637 O O . LEU B 1 261 ? -18 11.031 -2.777 1 86.25 261 LEU B O 1
ATOM 4641 N N . ARG B 1 262 ? -16.484 12.078 -1.517 1 87.75 262 ARG B N 1
ATOM 4642 C CA . ARG B 1 262 ? -17.031 11.562 -0.265 1 87.75 262 ARG B CA 1
ATOM 4643 C C . ARG B 1 262 ? -18.438 12.117 -0.011 1 87.75 262 ARG B C 1
ATOM 4645 O O . ARG B 1 262 ? -19.297 11.422 0.523 1 87.75 262 ARG B O 1
ATOM 4652 N N . PHE B 1 263 ? -18.672 13.336 -0.477 1 83.38 263 PHE B N 1
ATOM 4653 C CA . PHE B 1 263 ? -19.938 13.992 -0.161 1 83.38 263 PHE B CA 1
ATOM 4654 C C . PHE B 1 263 ? -20.828 14.078 -1.398 1 83.38 263 PHE B C 1
ATOM 4656 O O . PHE B 1 263 ? -21.859 14.734 -1.375 1 83.38 263 PHE B O 1
ATOM 4663 N N . ALA B 1 264 ? -20.422 13.453 -2.438 1 75.06 264 ALA B N 1
ATOM 4664 C CA . ALA B 1 264 ? -21.109 13.586 -3.717 1 75.06 264 ALA B CA 1
ATOM 4665 C C . ALA B 1 264 ? -22.5 12.953 -3.658 1 75.06 264 ALA B C 1
ATOM 4667 O O . ALA B 1 264 ? -23.453 13.484 -4.234 1 75.06 264 ALA B O 1
ATOM 4668 N N . ASP B 1 265 ? -22.609 11.875 -3.059 1 72 265 ASP B N 1
ATOM 4669 C CA . ASP B 1 265 ? -23.875 11.148 -3.02 1 72 265 ASP B CA 1
ATOM 4670 C C . ASP B 1 265 ? -24.047 10.422 -1.69 1 72 265 ASP B C 1
ATOM 4672 O O . ASP B 1 265 ? -23.062 10.016 -1.064 1 72 265 ASP B O 1
ATOM 4676 N N . GLU B 1 266 ? -25.266 10.297 -1.291 1 69.94 266 GLU B N 1
ATOM 4677 C CA . GLU B 1 266 ? -25.531 9.641 -0.016 1 69.94 266 GLU B CA 1
ATOM 4678 C C . GLU B 1 266 ? -25.438 8.125 -0.143 1 69.94 266 GLU B C 1
ATOM 4680 O O . GLU B 1 266 ? -25.203 7.426 0.846 1 69.94 266 GLU B O 1
ATOM 4685 N N . ASN B 1 267 ? -25.609 7.691 -1.355 1 67.25 267 ASN B N 1
ATOM 4686 C CA . ASN B 1 267 ? -25.609 6.25 -1.564 1 67.25 267 ASN B CA 1
ATOM 4687 C C . ASN B 1 267 ? -24.297 5.77 -2.17 1 67.25 267 ASN B C 1
ATOM 4689 O O . ASN B 1 267 ? -23.844 4.656 -1.886 1 67.25 267 ASN B O 1
ATOM 4693 N N . ILE B 1 268 ? -23.797 6.598 -3.002 1 73.5 268 ILE B N 1
ATOM 4694 C CA . ILE B 1 268 ? -22.5 6.277 -3.621 1 73.5 268 ILE B CA 1
ATOM 4695 C C . ILE B 1 268 ? -21.469 7.316 -3.217 1 73.5 268 ILE B C 1
ATOM 4697 O O . ILE B 1 268 ? -21.5 8.453 -3.686 1 73.5 268 ILE B O 1
ATOM 4701 N N . TYR B 1 269 ? -20.656 6.938 -2.334 1 81.38 269 TYR B N 1
ATOM 4702 C CA . TYR B 1 269 ? -19.688 7.879 -1.794 1 81.38 269 TYR B CA 1
ATOM 4703 C C . TYR B 1 269 ? -18.328 7.207 -1.616 1 81.38 269 TYR B C 1
ATOM 4705 O O . TYR B 1 269 ? -18.234 5.98 -1.592 1 81.38 269 TYR B O 1
ATOM 4713 N N . LEU B 1 270 ? -17.375 8.016 -1.571 1 86.88 270 LEU B N 1
ATOM 4714 C CA . LEU B 1 270 ? -16.016 7.531 -1.389 1 86.88 270 LEU B CA 1
ATOM 4715 C C . LEU B 1 270 ? -15.805 7.016 0.032 1 86.88 270 LEU B C 1
ATOM 4717 O O . LEU B 1 270 ? -16.047 7.742 1 1 86.88 270 LEU B O 1
ATOM 4721 N N . ARG B 1 271 ? -15.398 5.762 0.177 1 84.56 271 ARG B N 1
ATOM 4722 C CA . ARG B 1 271 ? -15.102 5.148 1.471 1 84.56 271 ARG B CA 1
ATOM 4723 C C . ARG B 1 271 ? -13.617 5.242 1.8 1 84.56 271 ARG B C 1
ATOM 4725 O O . ARG B 1 271 ? -13.242 5.359 2.969 1 84.56 271 ARG B O 1
ATOM 4732 N N . ALA B 1 272 ? -12.859 5.09 0.735 1 89.81 272 ALA B N 1
ATOM 4733 C CA . ALA B 1 272 ? -11.414 5.191 0.905 1 89.81 272 ALA B CA 1
ATOM 4734 C C . ALA B 1 272 ? -10.742 5.668 -0.381 1 89.81 272 ALA B C 1
ATOM 4736 O O . ALA B 1 272 ? -11.25 5.422 -1.479 1 89.81 272 ALA B O 1
ATOM 4737 N N . GLY B 1 273 ? -9.68 6.434 -0.247 1 93.19 273 GLY B N 1
ATOM 4738 C CA . GLY B 1 273 ? -8.867 6.906 -1.354 1 93.19 273 GLY B CA 1
ATOM 4739 C C . GLY B 1 273 ? -7.383 6.906 -1.041 1 93.19 273 GLY B C 1
ATOM 4740 O O . GLY B 1 273 ? -6.98 7.16 0.097 1 93.19 273 GLY B O 1
ATOM 4741 N N . SER B 1 274 ? -6.578 6.582 -2.047 1 96.38 274 SER B N 1
ATOM 4742 C CA . SER B 1 274 ? -5.137 6.59 -1.815 1 96.38 274 SER B CA 1
ATOM 4743 C C . SER B 1 274 ? -4.398 7.289 -2.951 1 96.38 274 SER B C 1
ATOM 4745 O O . SER B 1 274 ? -4.93 7.426 -4.055 1 96.38 274 SER B O 1
ATOM 4747 N N . ILE B 1 275 ? -3.26 7.828 -2.586 1 97.19 275 ILE B N 1
ATOM 4748 C CA . ILE B 1 275 ? -2.322 8.453 -3.514 1 97.19 275 ILE B CA 1
ATOM 4749 C C . ILE B 1 275 ? -0.957 7.781 -3.398 1 97.19 275 ILE B C 1
ATOM 4751 O O . ILE B 1 275 ? -0.427 7.621 -2.297 1 97.19 275 ILE B O 1
ATOM 4755 N N . ASN B 1 276 ? -0.421 7.301 -4.457 1 97.5 276 ASN B N 1
ATOM 4756 C CA . ASN B 1 276 ? 0.986 6.93 -4.555 1 97.5 276 ASN B CA 1
ATOM 4757 C C . ASN B 1 276 ? 1.742 7.848 -5.512 1 97.5 276 ASN B C 1
ATOM 4759 O O . ASN B 1 276 ? 1.561 7.77 -6.727 1 97.5 276 ASN B O 1
ATOM 4763 N N . VAL B 1 277 ? 2.584 8.664 -4.953 1 97.56 277 VAL B N 1
ATOM 4764 C CA . VAL B 1 277 ? 3.182 9.727 -5.758 1 97.56 277 VAL B CA 1
ATOM 4765 C C . VAL B 1 277 ? 4.227 9.133 -6.703 1 97.56 277 VAL B C 1
ATOM 4767 O O . VAL B 1 277 ? 4.594 9.75 -7.703 1 97.56 277 VAL B O 1
ATOM 4770 N N . CYS B 1 278 ? 4.75 7.992 -6.422 1 96.06 278 CYS B N 1
ATOM 4771 C CA . CYS B 1 278 ? 5.777 7.355 -7.238 1 96.06 278 CYS B CA 1
ATOM 4772 C C . CYS B 1 278 ? 5.156 6.574 -8.391 1 96.06 278 CYS B C 1
ATOM 4774 O O . CYS B 1 278 ? 5.68 6.578 -9.5 1 96.06 278 CYS B O 1
ATOM 4776 N N . ASN B 1 279 ? 3.992 5.973 -8.102 1 90.62 279 ASN B N 1
ATOM 4777 C CA . ASN B 1 279 ? 3.227 5.301 -9.148 1 90.62 279 ASN B CA 1
ATOM 4778 C C . ASN B 1 279 ? 2.547 6.305 -10.078 1 90.62 279 ASN B C 1
ATOM 4780 O O . ASN B 1 279 ? 2.229 5.984 -11.219 1 90.62 279 ASN B O 1
ATOM 4784 N N . GLY B 1 280 ? 2.285 7.414 -9.516 1 93.44 280 GLY B N 1
ATOM 4785 C CA . GLY B 1 280 ? 1.458 8.375 -10.227 1 93.44 280 GLY B CA 1
ATOM 4786 C C . GLY B 1 280 ? -0.007 7.984 -10.273 1 93.44 280 GLY B C 1
ATOM 4787 O O . GLY B 1 280 ? -0.703 8.281 -11.242 1 93.44 280 GLY B O 1
ATOM 4788 N N . MET B 1 281 ? -0.434 7.281 -9.234 1 92.94 281 MET B N 1
ATOM 4789 C CA . MET B 1 281 ? -1.764 6.68 -9.289 1 92.94 281 MET B CA 1
ATOM 4790 C C . MET B 1 281 ? -2.609 7.129 -8.102 1 92.94 281 MET B C 1
ATOM 4792 O O . MET B 1 281 ? -2.082 7.359 -7.012 1 92.94 281 MET B O 1
ATOM 4796 N N . VAL B 1 282 ? -3.93 7.176 -8.375 1 93.12 282 VAL B N 1
ATOM 4797 C CA . VAL B 1 282 ? -4.977 7.379 -7.379 1 93.12 282 VAL B CA 1
ATOM 4798 C C . VAL B 1 282 ? -5.902 6.164 -7.348 1 93.12 282 VAL B C 1
ATOM 4800 O O . VAL B 1 282 ? -6.27 5.633 -8.398 1 93.12 282 VAL B O 1
ATOM 4803 N N . SER B 1 283 ? -6.113 5.719 -6.141 1 92.06 283 SER B N 1
ATOM 4804 C CA . SER B 1 283 ? -7.07 4.625 -6 1 92.06 283 SER B CA 1
ATOM 4805 C C . SER B 1 283 ? -8.312 5.07 -5.234 1 92.06 283 SER B C 1
ATOM 4807 O O . SER B 1 283 ? -8.219 5.863 -4.297 1 92.06 283 SER B O 1
ATOM 4809 N N . LEU B 1 284 ? -9.469 4.539 -5.637 1 87.62 284 LEU B N 1
ATOM 4810 C CA . LEU B 1 284 ? -10.75 4.895 -5.051 1 87.62 284 LEU B CA 1
ATOM 4811 C C . LEU B 1 284 ? -11.547 3.648 -4.676 1 87.62 284 LEU B C 1
ATOM 4813 O O . LEU B 1 284 ? -11.609 2.693 -5.457 1 87.62 284 LEU B O 1
ATOM 4817 N N . ASN B 1 285 ? -12.008 3.65 -3.488 1 85.06 285 ASN B N 1
ATOM 4818 C CA . ASN B 1 285 ? -12.961 2.646 -3.037 1 85.06 285 ASN B CA 1
ATOM 4819 C C . ASN B 1 285 ? -14.305 3.275 -2.676 1 85.06 285 ASN B C 1
ATOM 4821 O O . ASN B 1 285 ? -14.398 4.051 -1.721 1 85.06 285 ASN B O 1
ATOM 4825 N N . PHE B 1 286 ? -15.297 2.875 -3.408 1 79.81 286 PHE B N 1
ATOM 4826 C CA . PHE B 1 286 ? -16.625 3.439 -3.17 1 79.81 286 PHE B CA 1
ATOM 4827 C C . PHE B 1 286 ? -17.484 2.475 -2.369 1 79.81 286 PHE B C 1
ATOM 4829 O O . PHE B 1 286 ? -17.109 1.322 -2.154 1 79.81 286 PHE B O 1
ATOM 4836 N N . SER B 1 287 ? -18.656 2.984 -1.926 1 72.12 287 SER B N 1
ATOM 4837 C CA . SER B 1 287 ? -19.594 2.199 -1.131 1 72.12 287 SER B CA 1
ATOM 4838 C C . SER B 1 287 ? -20.188 1.054 -1.946 1 72.12 287 SER B C 1
ATOM 4840 O O . SER B 1 287 ? -20.609 0.041 -1.387 1 72.12 287 SER B O 1
ATOM 4842 N N . CYS B 1 288 ? -20.234 1.183 -3.34 1 62.62 288 CYS B N 1
ATOM 4843 C CA . CYS B 1 288 ? -20.828 0.157 -4.188 1 62.62 288 CYS B CA 1
ATOM 4844 C C . CYS B 1 288 ? -19.797 -0.894 -4.582 1 62.62 288 CYS B C 1
ATOM 4846 O O . CYS B 1 288 ? -19.969 -1.595 -5.578 1 62.62 288 CYS B O 1
ATOM 4848 N N . ASP B 1 289 ? -18.875 -1.236 -3.709 1 58.56 289 ASP B N 1
ATOM 4849 C CA . ASP B 1 289 ? -17.859 -2.277 -3.785 1 58.56 289 ASP B CA 1
ATOM 4850 C C . ASP B 1 289 ? -16.969 -2.084 -5.012 1 58.56 289 ASP B C 1
ATOM 4852 O O . ASP B 1 289 ? -16.453 -3.053 -5.562 1 58.56 289 ASP B O 1
ATOM 4856 N N . GLY B 1 290 ? -16.844 -0.977 -5.355 1 66.88 290 GLY B N 1
ATOM 4857 C CA . GLY B 1 290 ? -16 -0.705 -6.5 1 66.88 290 GLY B CA 1
ATOM 4858 C C . GLY B 1 290 ? -14.656 -0.113 -6.113 1 66.88 290 GLY B C 1
ATOM 4859 O O . GLY B 1 290 ? -14.578 0.728 -5.215 1 66.88 290 GLY B O 1
ATOM 4860 N N . SER B 1 291 ? -13.562 -0.783 -6.645 1 77.38 291 SER B N 1
ATOM 4861 C CA . SER B 1 291 ? -12.234 -0.2 -6.531 1 77.38 291 SER B CA 1
ATOM 4862 C C . SER B 1 291 ? -11.727 0.294 -7.883 1 77.38 291 SER B C 1
ATOM 4864 O O . SER B 1 291 ? -11.898 -0.383 -8.898 1 77.38 291 SER B O 1
ATOM 4866 N N . HIS B 1 292 ? -11.25 1.523 -7.891 1 80.56 292 HIS B N 1
ATOM 4867 C CA . HIS B 1 292 ? -10.727 2.137 -9.102 1 80.56 292 HIS B CA 1
ATOM 4868 C C . HIS B 1 292 ? -9.273 2.57 -8.922 1 80.56 292 HIS B C 1
ATOM 4870 O O . HIS B 1 292 ? -8.891 3.041 -7.848 1 80.56 292 HIS B O 1
ATOM 4876 N N . TYR B 1 293 ? -8.562 2.311 -9.93 1 87.25 293 TYR B N 1
ATOM 4877 C CA . TYR B 1 293 ? -7.211 2.848 -10.039 1 87.25 293 TYR B CA 1
ATOM 4878 C C . TYR B 1 293 ? -7.062 3.715 -11.281 1 87.25 293 TYR B C 1
ATOM 4880 O O . TYR B 1 293 ? -7.398 3.287 -12.391 1 87.25 293 TYR B O 1
ATOM 4888 N N . ILE B 1 294 ? -6.598 4.91 -11.078 1 86.38 294 ILE B N 1
ATOM 4889 C CA . ILE B 1 294 ? -6.539 5.863 -12.188 1 86.38 294 ILE B CA 1
ATOM 4890 C C . ILE B 1 294 ? -5.289 6.727 -12.055 1 86.38 294 ILE B C 1
ATOM 4892 O O . ILE B 1 294 ? -4.859 7.047 -10.945 1 86.38 294 ILE B O 1
ATOM 4896 N N . ARG B 1 295 ? -4.738 7.074 -13.211 1 89.94 295 ARG B N 1
ATOM 4897 C CA . ARG B 1 295 ? -3.609 8 -13.195 1 89.94 295 ARG B CA 1
ATOM 4898 C C . ARG B 1 295 ? -4.027 9.367 -12.656 1 89.94 295 ARG B C 1
ATOM 4900 O O . ARG B 1 295 ? -5.133 9.836 -12.938 1 89.94 295 ARG B O 1
ATOM 4907 N N . TYR B 1 296 ? -3.125 10.031 -11.984 1 92.75 296 TYR B N 1
ATOM 4908 C CA . TYR B 1 296 ? -3.467 11.25 -11.258 1 92.75 296 TYR B CA 1
ATOM 4909 C C . TYR B 1 296 ? -3.977 12.328 -12.211 1 92.75 296 TYR B C 1
ATOM 4911 O O . TYR B 1 296 ? -4.914 13.062 -11.883 1 92.75 296 TYR B O 1
ATOM 4919 N N . ASP B 1 297 ? -3.312 12.453 -13.414 1 90.06 297 ASP B N 1
ATOM 4920 C CA . ASP B 1 297 ? -3.688 13.516 -14.344 1 90.06 297 ASP B CA 1
ATOM 4921 C C . ASP B 1 297 ? -5.07 13.258 -14.938 1 90.06 297 ASP B C 1
ATOM 4923 O O . ASP B 1 297 ? -5.859 14.195 -15.109 1 90.06 297 ASP B O 1
ATOM 4927 N N . GLU B 1 298 ? -5.375 12.055 -15.195 1 84.31 298 GLU B N 1
ATOM 4928 C CA . GLU B 1 298 ? -6.715 11.695 -15.656 1 84.31 298 GLU B CA 1
ATOM 4929 C C . GLU B 1 298 ? -7.75 11.914 -14.555 1 84.31 298 GLU B C 1
ATOM 4931 O O . GLU B 1 298 ? -8.859 12.383 -14.828 1 84.31 298 GLU B O 1
ATOM 4936 N N . PHE B 1 299 ? -7.414 11.594 -13.453 1 89.88 299 PHE B N 1
ATOM 4937 C CA . PHE B 1 299 ? -8.297 11.781 -12.305 1 89.88 299 PHE B CA 1
ATOM 4938 C C . PHE B 1 299 ? -8.672 13.25 -12.148 1 89.88 299 PHE B C 1
ATOM 4940 O O . PHE B 1 299 ? -9.844 13.578 -11.953 1 89.88 299 PHE B O 1
ATOM 4947 N N . LEU B 1 300 ? -7.684 14.07 -12.227 1 90.44 300 LEU B N 1
ATOM 4948 C CA . LEU B 1 300 ? -7.918 15.5 -12.047 1 90.44 300 LEU B CA 1
ATOM 4949 C C . LEU B 1 300 ? -8.664 16.094 -13.242 1 90.44 300 LEU B C 1
ATOM 4951 O O . LEU B 1 300 ? -9.453 17.016 -13.086 1 90.44 300 LEU B O 1
ATOM 4955 N N . LYS B 1 301 ? -8.438 15.5 -14.375 1 84.62 301 LYS B N 1
ATOM 4956 C CA . LYS B 1 301 ? -9.078 15.984 -15.594 1 84.62 301 LYS B CA 1
ATOM 4957 C C . LYS B 1 301 ? -10.547 15.578 -15.641 1 84.62 301 LYS B C 1
ATOM 4959 O O . LYS B 1 301 ? -11.398 16.359 -16.062 1 84.62 301 LYS B O 1
ATOM 4964 N N . ASN B 1 302 ? -10.828 14.328 -15.398 1 75.69 302 ASN B N 1
ATOM 4965 C CA . ASN B 1 302 ? -12.18 13.789 -15.508 1 75.69 302 ASN B CA 1
ATOM 4966 C C . ASN B 1 302 ? -13.141 14.5 -14.562 1 75.69 302 ASN B C 1
ATOM 4968 O O . ASN B 1 302 ? -14.305 14.719 -14.898 1 75.69 302 ASN B O 1
ATOM 4972 N N . GLY B 1 303 ? -12.711 15 -13.555 1 66 303 GLY B N 1
ATOM 4973 C CA . GLY B 1 303 ? -13.531 15.734 -12.609 1 66 303 GLY B CA 1
ATOM 4974 C C . GLY B 1 303 ? -14.648 14.898 -12.016 1 66 303 GLY B C 1
ATOM 4975 O O . GLY B 1 303 ? -14.617 13.672 -12.086 1 66 303 GLY B O 1
ATOM 4976 N N . MET B 1 304 ? -15.617 15.406 -11.406 1 64.75 304 MET B N 1
ATOM 4977 C CA . MET B 1 304 ? -16.719 14.789 -10.68 1 64.75 304 MET B CA 1
ATOM 4978 C C . MET B 1 304 ? -17.719 14.148 -11.641 1 64.75 304 MET B C 1
ATOM 4980 O O . MET B 1 304 ? -18.281 13.094 -11.352 1 64.75 304 MET B O 1
ATOM 4984 N N . GLU B 1 305 ? -17.812 14.859 -12.719 1 58.84 305 GLU B N 1
ATOM 4985 C CA . GLU B 1 305 ? -18.828 14.453 -13.688 1 58.84 305 GLU B CA 1
ATOM 4986 C C . GLU B 1 305 ? -18.578 13.039 -14.195 1 58.84 305 GLU B C 1
ATOM 4988 O O . GLU B 1 305 ? -19.516 12.273 -14.43 1 58.84 305 GLU B O 1
ATOM 4993 N N . PHE B 1 306 ? -17.422 12.781 -14.391 1 59.34 306 PHE B N 1
ATOM 4994 C CA . PHE B 1 306 ? -17.047 11.453 -14.852 1 59.34 306 PHE B CA 1
ATOM 4995 C C . PHE B 1 306 ? -17.516 10.383 -13.883 1 59.34 306 PHE B C 1
ATOM 4997 O O . PHE B 1 306 ? -17.969 9.305 -14.297 1 59.34 306 PHE B O 1
ATOM 5004 N N . TRP B 1 307 ? -17.422 10.688 -12.711 1 60.69 307 TRP B N 1
ATOM 5005 C CA . TRP B 1 307 ? -17.719 9.672 -11.703 1 60.69 307 TRP B CA 1
ATOM 5006 C C . TRP B 1 307 ? -19.219 9.625 -11.398 1 60.69 307 TRP B C 1
ATOM 5008 O O . TRP B 1 307 ? -19.75 8.57 -11.055 1 60.69 307 TRP B O 1
ATOM 5018 N N . PHE B 1 308 ? -19.859 10.844 -11.586 1 56.47 308 PHE B N 1
ATOM 5019 C CA . PHE B 1 308 ? -21.266 10.898 -11.234 1 56.47 308 PHE B CA 1
ATOM 5020 C C . PHE B 1 308 ? -22.109 11.352 -12.43 1 56.47 308 PHE B C 1
ATOM 5022 O O . PHE B 1 308 ? -23.328 11.43 -12.336 1 56.47 308 PHE B O 1
ATOM 5029 N N . GLY B 1 309 ? -21.547 11.898 -13.469 1 43.16 309 GLY B N 1
ATOM 5030 C CA . GLY B 1 309 ? -22.328 12.414 -14.578 1 43.16 309 GLY B CA 1
ATOM 5031 C C . GLY B 1 309 ? -23.578 11.594 -14.859 1 43.16 309 GLY B C 1
ATOM 5032 O O . GLY B 1 309 ? -24.672 12.141 -14.977 1 43.16 309 GLY B O 1
ATOM 5033 N N . THR B 1 310 ? -23.594 10.531 -15.672 1 36.59 310 THR B N 1
ATOM 5034 C CA . THR B 1 310 ? -24.891 10.203 -16.25 1 36.59 310 THR B CA 1
ATOM 5035 C C . THR B 1 310 ? -25.906 9.914 -15.148 1 36.59 310 THR B C 1
ATOM 5037 O O . THR B 1 310 ? -26.297 8.758 -14.93 1 36.59 310 THR B O 1
ATOM 5040 N N . LEU B 1 311 ? -25.734 10.133 -14.078 1 33.84 311 LEU B N 1
ATOM 5041 C CA . LEU B 1 311 ? -26.938 10.062 -13.258 1 33.84 311 LEU B CA 1
ATOM 5042 C C . LEU B 1 311 ? -27.906 11.188 -13.609 1 33.84 311 LEU B C 1
ATOM 5044 O O . LEU B 1 311 ? -27.594 12.359 -13.398 1 33.84 311 LEU B O 1
ATOM 5048 N N . GLY B 1 312 ? -28.266 11.414 -14.828 1 27.61 312 GLY B N 1
ATOM 5049 C CA . GLY B 1 312 ? -29.5 12.117 -15.125 1 27.61 312 GLY B CA 1
ATOM 5050 C C . GLY B 1 312 ? -30.484 12.117 -13.969 1 27.61 312 GLY B C 1
ATOM 5051 O O . GLY B 1 312 ? -30.969 11.055 -13.562 1 27.61 312 GLY B O 1
ATOM 5052 N N . VAL B 1 313 ? -30.422 12.969 -13.086 1 20.81 313 VAL B N 1
ATOM 5053 C CA . VAL B 1 313 ? -31.703 13.484 -12.641 1 20.81 313 VAL B CA 1
ATOM 5054 C C . VAL B 1 313 ? -32.406 14.195 -13.797 1 20.81 313 VAL B C 1
ATOM 5056 O O . VAL B 1 313 ? -31.766 14.906 -14.578 1 20.81 313 VAL B O 1
#

InterPro domains:
  IPR029151 Periplasmic sensor-like domain superfamily [SSF103190] (30-139)

Sequence (626 aa):
MRTAVLKQREMLTSMISRAMRKLSRKCVPLLADRKALERRLTKALKEIPDCKHLYVMDAQGVQLVANITRQGPDLAHFGRDRSKRPYMQGILGSTNFRLSEAYISRNSKRPSLTAIRVIRDKNNKHVGFLGADYDLRELPATQGLYEESQTWRQIKGDPSIRGNLFQQHRVESEIDARLDDVMSLMTELMTHHGVFHGKLHFSSNRATIWLVDDPYCYRLLGLEDLTDPNTCLAYPHRPYTDKAIIPAKDIAPIFDMFRQLRFADENIYLRAGSINVCNGMVSLNFSCDGSHYIRYDEFLKNGMEFWFGTLGVMRTAVLKQREMLTSMISRAMRKLSRKCVPLLADRKALERRLTKALKEIPDCKHLYVMDAQGVQLVANITRQGPDLAHFGRDRSKRPYMQGILGSTNFRLSEAYISRNSKRPSLTAIRVIRDKNNKHVGFLGADYDLRELPATQGLYEESQTWRQIKGDPSIRGNLFQQHRVESEIDARLDDVMSLMTELMTHHGVFHGKLHFSSNRATIWLVDDPYCYRLLGLEDLTDPNTCLAYPHRPYTDKAIIPAKDIAPIFDMFRQLRFADENIYLRAGSINVCNGMVSLNFSCDGSHYIRYDEFLKNGMEFWFGTLGV

Nearest PDB structures (foldseek):
  4jgq-assembly1_B  TM=7.121E-01  e=1.233E-05  Bacillus subtilis subsp. subtilis str. 168
  4jgr-assembly1_A  TM=7.125E-01  e=1.308E-05  Bacillus subtilis subsp. subtilis str. 168
  4jgp-assembly1_B  TM=6.664E-01  e=5.033E-06  Bacillus subtilis subsp. subtilis str. 168
  6w3x-assembly1_A  TM=6.871E-01  e=2.040E-04  Campylobacter jejuni
  6e0a-assembly1_A  TM=4.629E-01  e=1.086E-03  Helicobacter pylori SS1

Solvent-accessible surface area (backbone atoms only — not comparable to full-atom values): 32828 Å² total; per-residue (Å²): 100,68,64,42,26,51,54,43,46,52,52,50,46,57,58,49,50,54,58,49,52,58,49,36,59,67,41,53,90,29,71,88,35,50,70,59,38,48,52,52,47,52,58,48,50,76,70,37,83,50,55,50,33,39,38,40,26,34,69,75,27,32,23,63,31,35,36,32,35,93,93,41,73,39,61,88,43,42,62,39,74,49,48,82,38,75,74,48,61,70,35,76,94,71,48,56,64,44,72,38,72,43,36,65,35,85,86,76,49,36,46,24,35,42,36,37,31,60,22,51,44,98,84,66,43,78,59,20,31,37,39,36,32,31,43,59,66,54,41,77,67,61,79,73,73,61,70,69,67,77,74,67,63,70,49,74,45,59,73,45,43,73,70,47,63,76,54,67,49,70,70,86,33,82,42,66,82,42,43,70,52,32,44,31,44,50,38,45,38,38,43,28,33,28,28,42,31,43,33,42,30,47,62,58,33,34,32,41,38,25,30,70,93,45,49,70,37,70,45,80,36,45,54,69,47,45,70,30,41,43,50,56,57,30,38,42,52,28,70,58,61,87,67,43,63,46,58,71,82,51,46,55,58,51,48,50,49,49,53,49,40,38,68,64,32,56,60,57,20,47,35,29,43,32,42,28,32,44,58,25,33,31,37,40,30,37,64,41,56,27,55,32,49,38,41,48,70,56,53,66,64,51,47,64,50,70,79,52,43,88,60,71,124,100,67,65,42,26,51,54,44,46,51,52,50,46,58,58,50,50,54,58,48,53,58,49,36,59,68,40,53,88,27,72,87,36,48,70,57,38,50,52,51,48,53,59,47,51,75,71,37,84,51,54,47,34,39,38,39,24,34,70,75,28,33,23,62,31,35,37,31,35,94,92,41,71,38,61,87,45,43,61,39,73,49,50,82,39,76,72,47,60,69,35,76,94,70,47,56,64,45,71,40,71,42,35,64,35,85,85,77,48,35,46,24,36,43,37,40,31,60,21,50,45,98,85,67,44,78,59,20,32,36,39,36,33,30,44,59,67,52,42,77,66,60,78,72,74,61,69,70,68,78,74,65,61,71,48,72,43,59,73,45,41,73,69,48,64,76,53,68,48,70,69,85,32,83,44,65,80,42,43,69,54,31,43,29,44,51,39,45,37,38,44,29,32,27,29,43,31,41,33,43,30,48,62,57,33,33,32,40,39,25,30,70,92,43,49,71,36,69,46,80,36,45,54,68,47,46,70,30,40,43,49,57,56,30,38,39,53,28,71,58,63,88,66,43,62,46,56,72,83,51,47,55,58,52,47,51,48,50,54,48,40,38,67,65,34,58,60,55,22,46,36,30,42,33,42,28,30,44,57,25,34,31,36,39,30,36,64,40,56,27,55,32,50,38,41,47,69,57,53,66,65,53,47,64,48,69,79,53,41,90,58,74,124

Organism: NCBI:txid28181

Secondary structure (DSSP, 8-state):
-HHHHHHHHHHHHHHHHHHHHHHHHHHGGGTT-HHHHHHHHHHHHTTSTTEEEEEEE-TTSBB-SPEEETTEEEGGGTT-B-TTSGGGTT-TTT-SEEEPPPEE-TTT-SEEEEEEEEEE-TT--EEEEEEEEEEGGGS---SS-----S--------THHHHTTT--S-PPPTGGGGHHHHHHHHHHHHHHB-EEEEEEETTTTEEEEEETTEEEEEEEE-HHHHT-GGGGGGS--BPPPTT-SS-GGGHHHHHHHHHHHHTS-SSS-EEEEEEETTTTEEEEEETTS-EEEEEHHHHHHHHHHHHHTT---/-HHHHHHHHHHHHHHHHHHHHHHHHHHGGGTT-HHHHHHHHHHHHTTSTTEEEEEEE-TTSBB-SPEEETTEEEGGGTT-B-TTSGGGTT-TTT-SEEEPPPEE-TTT-SEEEEEEEEEE-TT--EEEEEEEEEEGGGS---SS--------------THHHHSSS--SPPPPTGGGGHHHHHHHHHHHHHHB-EEEEEEETTTTEEEEEETTEEEEEEEE-HHHHT-GGGGGGS--BPPPTT-SS-GGGHHHHHHHHHHHHTS-SSS-EEEEEEETTTTEEEEEETTS-EEEEEHHHHHHHHHHHHHSS---

pLDDT: mean 80.81, std 18.14, range [20.81, 98.0]

Foldseek 3Di:
DVVLLVVLVVVVQVLVVVLVVVLLQVCQVCLVPAVVNQVSVLVSVVVRFQWAWKFKFWLQQFTCYFTQGPVGGHCPRHRPRCCPPPQNPPCPPPHQKDKDFWDQDPVPRATKIKMKGFRADPVRDGTIIMMIMGGLLRPPFDDDQPDPDPPDPPPPQPPCPPVCVPVLFDDQDPCLVVLSNLLNLVLCCQAWQAFQKKKDFRNRQKMWTAGPVHRPDIDIDHNVLSNGSSVSSNGGTDHNDPLFPDDSVLSSVLSVLLSCQQPVDGNWGWRMWMGRRNVQWIWTQISVRDIDIDHSVCVSVCGPCVVCVVPDD/DVVLLVVLVVVVQVLVVVLVVVLLQVCQVCLVPQVVNQVSVLVSVVVRFQWAWKFKFWLQQFTCYFTQGPVGGHCPRHRPRCCPPPQNPPCPPPHQKDKDFFDQDPVPRATKIKIKGFRADPVRDGTIIMMTMGGLLRPPFDDDAPDPDPPDPPPPDPPCPPVCVPVLFDDQDPCLVVLSNLLNLVLCCQAWQAFQKKKDFRNRQKMWTAGPVHRPDIDIDHNVLSNGSSVSSNGGTDHNDPLFPDDSVLSSVVSVLLSCQQPVDGNWGWRMWMGRRNVQWIWTQISVRDIDIDHSVCVSVCGPCVVVPVPDD

Radius of gyration: 32.17 Å; Cα contacts (8 Å, |Δi|>4): 1218; chains: 2; bounding box: 54×106×74 Å